Protein AF-A0A9R0JDV7-F1 (afdb_monomer_lite)

pLDDT: mean 83.14, std 18.03, range [32.22, 98.38]

Structure (mmCIF, N/CA/C/O backbone):
data_AF-A0A9R0JDV7-F1
#
_entry.id   AF-A0A9R0JDV7-F1
#
loop_
_atom_site.group_PDB
_atom_site.id
_atom_site.type_symbol
_atom_site.label_atom_id
_atom_site.label_alt_id
_atom_site.label_comp_id
_atom_site.label_asym_id
_atom_site.label_entity_id
_atom_site.label_seq_id
_atom_site.pdbx_PDB_ins_code
_atom_site.Cartn_x
_atom_site.Cartn_y
_atom_site.Cartn_z
_atom_site.occupancy
_atom_site.B_iso_or_equiv
_atom_site.auth_seq_id
_atom_site.auth_comp_id
_atom_site.auth_asym_id
_atom_site.auth_atom_id
_atom_site.pdbx_PDB_model_num
ATOM 1 N N . MET A 1 1 ? 105.909 53.479 -102.963 1.00 43.12 1 MET A N 1
ATOM 2 C CA . MET A 1 1 ? 104.688 53.212 -102.176 1.00 43.12 1 MET A CA 1
ATOM 3 C C . MET A 1 1 ? 103.943 52.107 -102.913 1.00 43.12 1 MET A C 1
ATOM 5 O O . MET A 1 1 ? 103.180 52.416 -103.814 1.00 43.12 1 MET A O 1
ATOM 9 N N . ASP A 1 2 ? 104.266 50.848 -102.595 1.00 51.19 2 ASP A N 1
ATOM 10 C CA . ASP A 1 2 ? 103.885 49.619 -103.331 1.00 51.19 2 ASP A CA 1
ATOM 11 C C . ASP A 1 2 ? 102.923 48.712 -102.526 1.00 51.19 2 ASP A C 1
ATOM 13 O O . ASP A 1 2 ? 102.860 47.507 -102.731 1.00 51.19 2 ASP A O 1
ATOM 17 N N . GLU A 1 3 ? 102.143 49.271 -101.596 1.00 57.09 3 GLU A N 1
ATOM 18 C CA . GLU A 1 3 ? 101.217 48.482 -100.756 1.00 57.09 3 GLU A CA 1
ATOM 19 C C . GLU A 1 3 ? 99.834 48.257 -101.407 1.00 57.09 3 GLU A C 1
ATOM 21 O O . GLU A 1 3 ? 99.114 47.340 -101.031 1.00 57.09 3 GLU A O 1
ATOM 26 N N . SER A 1 4 ? 99.459 49.020 -102.446 1.00 57.62 4 SER A N 1
ATOM 27 C CA . SER A 1 4 ? 98.109 48.933 -103.048 1.00 57.62 4 SER A CA 1
ATOM 28 C C . SER A 1 4 ? 97.917 47.849 -104.125 1.00 57.62 4 SER A C 1
ATOM 30 O O . SER A 1 4 ? 96.775 47.571 -104.506 1.00 57.62 4 SER A O 1
ATOM 32 N N . SER A 1 5 ? 98.995 47.240 -104.635 1.00 59.75 5 SER A N 1
ATOM 33 C CA . SER A 1 5 ? 98.927 46.124 -105.597 1.00 59.75 5 SER A CA 1
ATOM 34 C C . SER A 1 5 ? 98.907 44.757 -104.899 1.00 59.75 5 SER A C 1
ATOM 36 O O . SER A 1 5 ? 98.116 43.901 -105.288 1.00 59.75 5 SER A O 1
ATOM 38 N N . SER A 1 6 ? 99.679 44.589 -103.818 1.00 62.75 6 SER A N 1
ATOM 39 C CA . SER A 1 6 ? 99.753 43.350 -103.021 1.00 62.75 6 SER A CA 1
ATOM 40 C C . SER A 1 6 ? 98.420 42.992 -102.345 1.00 62.75 6 SER A C 1
ATOM 42 O O . SER A 1 6 ? 97.999 41.835 -102.362 1.00 62.75 6 SER A O 1
ATOM 44 N N . ASP A 1 7 ? 97.700 43.981 -101.805 1.00 70.56 7 ASP A N 1
ATOM 45 C CA . ASP A 1 7 ? 96.389 43.753 -101.177 1.00 70.56 7 ASP A CA 1
ATOM 46 C C . ASP A 1 7 ? 95.293 43.397 -102.191 1.00 70.56 7 ASP A C 1
ATOM 48 O O . ASP A 1 7 ? 94.361 42.652 -101.888 1.00 70.56 7 ASP A O 1
ATOM 52 N N . LYS A 1 8 ? 95.404 43.887 -103.432 1.00 73.62 8 LYS A N 1
ATOM 53 C CA . LYS A 1 8 ? 94.468 43.520 -104.504 1.00 73.62 8 LYS A CA 1
ATOM 54 C C . LYS A 1 8 ? 94.697 42.095 -104.993 1.00 73.62 8 LYS A C 1
ATOM 56 O O . LYS A 1 8 ? 93.722 41.397 -105.263 1.00 73.62 8 LYS A O 1
ATOM 61 N N . GLU A 1 9 ? 95.948 41.652 -105.081 1.00 76.69 9 GLU A N 1
ATOM 62 C CA . GLU A 1 9 ? 96.280 40.272 -105.450 1.00 76.69 9 GLU A CA 1
ATOM 63 C C . GLU A 1 9 ? 95.880 39.272 -104.357 1.00 76.69 9 GLU A C 1
ATOM 65 O O . GLU A 1 9 ? 95.306 38.229 -104.675 1.00 76.69 9 GLU A O 1
ATOM 70 N N . SER A 1 10 ? 96.076 39.601 -103.074 1.00 79.44 10 SER A N 1
ATOM 71 C CA . SER A 1 10 ? 95.648 38.745 -101.956 1.00 79.44 10 SER A CA 1
ATOM 72 C C . SER A 1 10 ? 94.119 38.639 -101.850 1.00 79.44 10 SER A C 1
ATOM 74 O O . SER A 1 10 ? 93.589 37.540 -101.659 1.00 79.44 10 SER A O 1
ATOM 76 N N . LEU A 1 11 ? 93.391 39.742 -102.068 1.00 81.75 11 LEU A N 1
ATOM 77 C CA . LEU A 1 11 ? 91.928 39.735 -102.165 1.00 81.75 11 LEU A CA 1
ATOM 78 C C . LEU A 1 11 ? 91.439 38.934 -103.377 1.00 81.75 11 LEU A C 1
ATOM 80 O O . LEU A 1 11 ? 90.507 38.145 -103.236 1.00 81.75 11 LEU A O 1
ATOM 84 N N . CYS A 1 12 ? 92.078 39.065 -104.544 1.00 82.81 12 CYS A N 1
ATOM 85 C CA . CYS A 1 12 ? 91.726 38.268 -105.724 1.00 82.81 12 CYS A CA 1
ATOM 86 C C . CYS A 1 12 ? 91.976 36.769 -105.500 1.00 82.81 12 CYS A C 1
ATOM 88 O O . CYS A 1 12 ? 91.122 35.953 -105.842 1.00 82.81 12 CYS A O 1
ATOM 90 N N . ALA A 1 13 ? 93.092 36.393 -104.870 1.00 82.25 13 ALA A N 1
ATOM 91 C CA . ALA A 1 13 ? 93.376 35.002 -104.521 1.00 82.25 13 ALA A CA 1
ATOM 92 C C . ALA A 1 13 ? 92.363 34.444 -103.506 1.00 82.25 13 ALA A C 1
ATOM 94 O O . ALA A 1 13 ? 91.929 33.296 -103.625 1.00 82.25 13 ALA A O 1
ATOM 95 N N . ARG A 1 14 ? 91.931 35.263 -102.535 1.00 87.00 14 ARG A N 1
ATOM 96 C CA . ARG A 1 14 ? 90.895 34.882 -101.566 1.00 87.00 14 ARG A CA 1
ATOM 97 C C . ARG A 1 14 ? 89.528 34.712 -102.223 1.00 87.00 14 ARG A C 1
ATOM 99 O O . ARG A 1 14 ? 88.826 33.763 -101.887 1.00 87.00 14 ARG A O 1
ATOM 106 N N . ILE A 1 15 ? 89.168 35.584 -103.164 1.00 86.44 15 ILE A N 1
ATOM 107 C CA . ILE A 1 15 ? 87.935 35.459 -103.953 1.00 86.44 15 ILE A CA 1
ATOM 108 C C . ILE A 1 15 ? 87.969 34.163 -104.768 1.00 86.44 15 ILE A C 1
ATOM 110 O O . ILE A 1 15 ? 87.052 33.363 -104.642 1.00 86.44 15 ILE A O 1
ATOM 114 N N . GLN A 1 16 ? 89.062 33.878 -105.480 1.00 86.94 16 GLN A N 1
ATOM 115 C CA . GLN A 1 16 ? 89.210 32.631 -106.244 1.00 86.94 16 GLN A CA 1
ATOM 116 C C . GLN A 1 16 ? 89.206 31.371 -105.368 1.00 86.94 16 GLN A C 1
ATOM 118 O O . GLN A 1 16 ? 88.813 30.295 -105.817 1.00 86.94 16 GLN A O 1
ATOM 123 N N . GLN A 1 17 ? 89.684 31.457 -104.125 1.00 88.50 17 GLN A N 1
ATOM 124 C CA . GLN A 1 17 ? 89.580 30.354 -103.171 1.00 88.50 17 GLN A CA 1
ATOM 125 C C . GLN A 1 17 ? 88.134 30.145 -102.716 1.00 88.50 17 GLN A C 1
ATOM 127 O O . GLN A 1 17 ? 87.664 29.013 -102.724 1.00 88.50 17 GLN A O 1
ATOM 132 N N . LEU A 1 18 ? 87.429 31.218 -102.356 1.00 89.19 18 LEU A N 1
ATOM 133 C CA . LEU A 1 18 ? 86.027 31.144 -101.945 1.00 89.19 18 LEU A CA 1
ATOM 134 C C . LEU A 1 18 ? 85.113 30.709 -103.095 1.00 89.19 18 LEU A C 1
ATOM 136 O O . LEU A 1 18 ? 84.135 30.013 -102.855 1.00 89.19 18 LEU A O 1
ATOM 140 N N . GLU A 1 19 ? 85.437 31.069 -104.336 1.00 89.00 19 GLU A N 1
ATOM 141 C CA . GLU A 1 19 ? 84.751 30.569 -105.531 1.00 89.00 19 GLU A CA 1
ATOM 142 C C . GLU A 1 19 ? 84.943 29.058 -105.686 1.00 89.00 19 GLU A C 1
ATOM 144 O O . GLU A 1 19 ? 83.966 28.346 -105.885 1.00 89.00 19 GLU A O 1
ATOM 149 N N . ARG A 1 20 ? 86.163 28.543 -105.479 1.00 88.50 20 ARG A N 1
ATOM 150 C CA . ARG A 1 20 ? 86.419 27.093 -105.490 1.00 88.50 20 ARG A CA 1
ATOM 151 C C . ARG A 1 20 ? 85.715 26.356 -104.352 1.00 88.50 20 ARG A C 1
ATOM 153 O O . ARG A 1 20 ? 85.100 25.330 -104.606 1.00 88.50 20 ARG A O 1
ATOM 160 N N . GLU A 1 21 ? 85.764 26.881 -103.128 1.00 91.12 21 GLU A N 1
ATOM 161 C CA . GLU A 1 21 ? 85.066 26.296 -101.971 1.00 91.12 21 GLU A CA 1
ATOM 162 C C . GLU A 1 21 ? 83.545 26.314 -102.175 1.00 91.12 21 GLU A C 1
ATOM 164 O O . GLU A 1 21 ? 82.862 25.340 -101.871 1.00 91.12 21 GLU A O 1
ATOM 169 N N . LYS A 1 22 ? 83.004 27.396 -102.745 1.00 93.31 22 LYS A N 1
ATOM 170 C CA . LYS A 1 22 ? 81.593 27.477 -103.126 1.00 93.31 22 LYS A CA 1
ATOM 171 C C . LYS A 1 22 ? 81.251 26.441 -104.199 1.00 93.31 22 LYS A C 1
ATOM 173 O O . LYS A 1 22 ? 80.227 25.781 -104.062 1.00 93.31 22 LYS A O 1
ATOM 178 N N . ASP A 1 23 ? 82.074 26.290 -105.233 1.00 90.75 23 ASP A N 1
ATOM 179 C CA . ASP A 1 23 ? 81.838 25.327 -106.314 1.00 90.75 23 ASP A CA 1
ATOM 180 C C . ASP A 1 23 ? 81.944 23.871 -105.825 1.00 90.75 23 ASP A C 1
ATOM 182 O O . ASP A 1 23 ? 81.185 23.012 -106.273 1.00 90.75 23 ASP A O 1
ATOM 186 N N . GLU A 1 24 ? 82.850 23.579 -104.887 1.00 90.94 24 GLU A N 1
ATOM 187 C CA . GLU A 1 24 ? 82.954 22.275 -104.219 1.00 90.94 24 GLU A CA 1
ATOM 188 C C . GLU A 1 24 ? 81.734 21.999 -103.336 1.00 90.94 24 GLU A C 1
ATOM 190 O O . GLU A 1 24 ? 81.086 20.965 -103.496 1.00 90.94 24 GLU A O 1
ATOM 195 N N . LEU A 1 25 ? 81.339 22.953 -102.489 1.00 91.69 25 LEU A N 1
ATOM 196 C CA . LEU A 1 25 ? 80.127 22.830 -101.676 1.00 91.69 25 LEU A CA 1
ATOM 197 C C . LEU A 1 25 ? 78.873 22.691 -102.538 1.00 91.69 25 LEU A C 1
ATOM 199 O O . LEU A 1 25 ? 77.957 21.949 -102.189 1.00 91.69 25 LEU A O 1
ATOM 203 N N . GLN A 1 26 ? 78.820 23.383 -103.674 1.00 90.12 26 GLN A N 1
ATOM 204 C CA . GLN A 1 26 ? 77.709 23.269 -104.602 1.00 90.12 26 GLN A CA 1
ATOM 205 C C . GLN A 1 26 ? 77.652 21.870 -105.232 1.00 90.12 26 GLN A C 1
ATOM 207 O O . GLN A 1 26 ? 76.568 21.292 -105.284 1.00 90.12 26 GLN A O 1
ATOM 212 N N . LYS A 1 27 ? 78.793 21.278 -105.608 1.00 89.00 27 LYS A N 1
ATOM 213 C CA . LYS A 1 27 ? 78.857 19.882 -106.077 1.00 89.00 27 LYS A CA 1
ATOM 214 C C . LYS A 1 27 ? 78.438 18.880 -105.003 1.00 89.00 27 LYS A C 1
ATOM 216 O O . LYS A 1 27 ? 77.709 17.942 -105.317 1.00 89.00 27 LYS A O 1
ATOM 221 N N . ASP A 1 28 ? 78.844 19.083 -103.753 1.00 89.38 28 ASP A N 1
ATOM 222 C CA . ASP A 1 28 ? 78.463 18.205 -102.640 1.00 89.38 28 ASP A CA 1
ATOM 223 C C . ASP A 1 28 ? 76.954 18.277 -102.355 1.00 89.38 28 ASP A C 1
ATOM 225 O O . ASP A 1 28 ? 76.295 17.249 -102.170 1.00 89.38 28 ASP A O 1
ATOM 229 N N . ILE A 1 29 ? 76.375 19.484 -102.379 1.00 85.31 29 ILE A N 1
ATOM 230 C CA . ILE A 1 29 ? 74.925 19.688 -102.256 1.00 85.31 29 ILE A CA 1
ATOM 231 C C . ILE A 1 29 ? 74.196 19.032 -103.432 1.00 85.31 29 ILE A C 1
ATOM 233 O O . ILE A 1 29 ? 73.220 18.314 -103.216 1.00 85.31 29 ILE A O 1
ATOM 237 N N . GLU A 1 30 ? 74.673 19.218 -104.665 1.00 84.44 30 GLU A N 1
ATOM 238 C CA . GLU A 1 30 ? 74.104 18.580 -105.856 1.00 84.44 30 GLU A CA 1
ATOM 239 C C . GLU A 1 30 ? 74.166 17.046 -105.759 1.00 84.44 30 GLU A C 1
ATOM 241 O O . GLU A 1 30 ? 73.180 16.372 -106.068 1.00 84.44 30 GLU A O 1
ATOM 246 N N . GLN A 1 31 ? 75.263 16.478 -105.245 1.00 82.06 31 GLN A N 1
ATOM 247 C CA . GLN A 1 31 ? 75.410 15.035 -105.043 1.00 82.06 31 GLN A CA 1
ATOM 248 C C . GLN A 1 31 ? 74.459 14.498 -103.962 1.00 82.06 31 GLN A C 1
ATOM 250 O O . GLN A 1 31 ? 73.824 13.460 -104.174 1.00 82.06 31 GLN A O 1
ATOM 255 N N . LEU A 1 32 ? 74.303 15.201 -102.834 1.00 79.06 32 LEU A N 1
ATOM 256 C CA . LEU A 1 32 ? 73.321 14.852 -101.799 1.00 79.06 32 LEU A CA 1
ATOM 257 C C . LEU A 1 32 ? 71.889 14.946 -102.332 1.00 79.06 32 LEU A C 1
ATOM 259 O O . LEU A 1 32 ? 71.090 14.035 -102.107 1.00 79.06 32 LEU A O 1
ATOM 263 N N . CYS A 1 33 ? 71.568 15.994 -103.091 1.00 77.25 33 CYS A N 1
ATOM 264 C CA . CYS A 1 33 ? 70.267 16.142 -103.732 1.00 77.25 33 CYS A CA 1
ATOM 265 C C . CYS A 1 33 ? 70.010 15.029 -104.754 1.00 77.25 33 CYS A C 1
ATOM 267 O O . CYS A 1 33 ? 68.913 14.485 -104.767 1.00 77.25 33 CYS A O 1
ATOM 269 N N . MET A 1 34 ? 70.998 14.616 -105.556 1.00 73.00 34 MET A N 1
ATOM 270 C CA . MET A 1 34 ? 70.855 13.483 -106.481 1.00 73.00 34 MET A CA 1
ATOM 271 C C . MET A 1 34 ? 70.661 12.143 -105.758 1.00 73.00 34 MET A C 1
ATOM 273 O O . MET A 1 34 ? 69.852 11.325 -106.197 1.00 73.00 34 MET A O 1
ATOM 277 N N . GLN A 1 35 ? 71.354 11.914 -104.637 1.00 72.06 35 GLN A N 1
ATOM 278 C CA . GLN A 1 35 ? 71.172 10.713 -103.810 1.00 72.06 35 GLN A CA 1
ATOM 279 C C . GLN A 1 35 ? 69.794 10.683 -103.128 1.00 72.06 35 GLN A C 1
ATOM 281 O O . GLN A 1 35 ? 69.187 9.618 -103.009 1.00 72.06 35 GLN A O 1
ATOM 286 N N . GLN A 1 36 ? 69.279 11.845 -102.719 1.00 69.19 36 GLN A N 1
ATOM 287 C CA . GLN A 1 36 ? 67.963 11.993 -102.089 1.00 69.19 36 GLN A CA 1
ATOM 288 C C . GLN A 1 36 ? 66.807 12.103 -103.102 1.00 69.19 36 GLN A C 1
ATOM 290 O O . GLN A 1 36 ? 65.661 11.830 -102.753 1.00 69.19 36 GLN A O 1
ATOM 295 N N . ALA A 1 37 ? 67.087 12.435 -104.365 1.00 65.62 37 ALA A N 1
ATOM 296 C CA . ALA A 1 37 ? 66.108 12.484 -105.456 1.00 65.62 37 ALA A CA 1
ATOM 297 C C . ALA A 1 37 ? 65.773 11.098 -106.044 1.00 65.62 37 ALA A C 1
ATOM 299 O O . ALA A 1 37 ? 64.886 10.980 -106.891 1.00 65.62 37 ALA A O 1
ATOM 300 N N . GLY A 1 38 ? 66.464 10.039 -105.610 1.00 67.75 38 GLY A N 1
ATOM 301 C CA . GLY A 1 38 ? 66.179 8.666 -106.019 1.00 67.75 38 GLY A CA 1
ATOM 302 C C . GLY A 1 38 ? 64.891 8.103 -105.382 1.00 67.75 38 GLY A C 1
ATOM 303 O O . GLY A 1 38 ? 64.594 8.407 -104.223 1.00 67.75 38 GLY A O 1
ATOM 304 N N . PRO A 1 39 ? 64.153 7.204 -106.068 1.00 70.44 39 PRO A N 1
ATOM 305 C CA . PRO A 1 39 ? 62.939 6.569 -105.530 1.00 70.44 39 PRO A CA 1
ATOM 306 C C . PRO A 1 39 ? 63.128 5.860 -104.174 1.00 70.44 39 PRO A C 1
ATOM 308 O O . PRO A 1 39 ? 62.177 5.722 -103.406 1.00 70.44 39 PRO A O 1
ATOM 311 N N . SER A 1 40 ? 64.351 5.420 -103.859 1.00 70.19 40 SER A N 1
ATOM 312 C CA . SER A 1 40 ? 64.705 4.704 -102.627 1.00 70.19 40 SER A CA 1
ATOM 313 C C . SER A 1 40 ? 64.710 5.584 -101.370 1.00 70.19 40 SER A C 1
ATOM 315 O O . SER A 1 40 ? 64.248 5.132 -100.322 1.00 70.19 40 SER A O 1
ATOM 317 N N . TYR A 1 41 ? 65.180 6.835 -101.449 1.00 79.94 41 TYR A N 1
ATOM 318 C CA . TYR A 1 41 ? 65.170 7.762 -100.308 1.00 79.94 41 TYR A CA 1
ATOM 319 C C . TYR A 1 41 ? 63.741 8.178 -99.943 1.00 79.94 41 TYR A C 1
ATOM 321 O O . TYR A 1 41 ? 63.356 8.126 -98.775 1.00 79.94 41 TYR A O 1
ATOM 329 N N . ILE A 1 42 ? 62.923 8.489 -100.955 1.00 79.75 42 ILE A N 1
ATOM 330 C CA . ILE A 1 42 ? 61.499 8.806 -100.786 1.00 79.75 42 ILE A CA 1
ATOM 331 C C . ILE A 1 42 ? 60.759 7.625 -100.138 1.00 79.75 42 ILE A C 1
ATOM 333 O O . ILE A 1 42 ? 59.982 7.821 -99.204 1.00 79.75 42 ILE A O 1
ATOM 337 N N . ALA A 1 43 ? 61.030 6.388 -100.571 1.00 78.50 43 ALA A N 1
ATOM 338 C CA . ALA A 1 43 ? 60.432 5.192 -99.977 1.00 78.50 43 ALA A CA 1
ATOM 339 C C . ALA A 1 43 ? 60.829 4.991 -98.500 1.00 78.50 43 ALA A C 1
ATOM 341 O O . ALA A 1 43 ? 59.969 4.677 -97.676 1.00 78.50 43 ALA A O 1
ATOM 342 N N . PHE A 1 44 ? 62.100 5.212 -98.144 1.00 82.50 44 PHE A N 1
ATOM 343 C CA . PHE A 1 44 ? 62.576 5.105 -96.761 1.00 82.50 44 PHE A CA 1
ATOM 344 C C . PHE A 1 44 ? 61.991 6.196 -95.849 1.00 82.50 44 PHE A C 1
ATOM 346 O O . PHE A 1 44 ? 61.506 5.894 -94.756 1.00 82.50 44 PHE A O 1
ATOM 353 N N . ALA A 1 45 ? 61.980 7.454 -96.305 1.00 83.38 45 ALA A N 1
ATOM 354 C CA . ALA A 1 45 ? 61.356 8.559 -95.583 1.00 83.38 45 ALA A CA 1
ATOM 355 C C . ALA A 1 45 ? 59.858 8.290 -95.361 1.00 83.38 45 ALA A C 1
ATOM 357 O O . ALA A 1 45 ? 59.378 8.385 -94.232 1.00 83.38 45 ALA A O 1
ATOM 358 N N . ASN A 1 46 ? 59.141 7.842 -96.399 1.00 85.62 46 ASN A N 1
ATOM 359 C CA . ASN A 1 46 ? 57.737 7.445 -96.290 1.00 85.62 46 ASN A CA 1
ATOM 360 C C . ASN A 1 46 ? 57.532 6.296 -95.296 1.00 85.62 46 ASN A C 1
ATOM 362 O O . ASN A 1 46 ? 56.612 6.360 -94.490 1.00 85.62 46 ASN A O 1
ATOM 366 N N . GLN A 1 47 ? 58.398 5.278 -95.277 1.00 88.12 47 GLN A N 1
ATOM 367 C CA . GLN A 1 47 ? 58.301 4.185 -94.305 1.00 88.12 47 GLN A CA 1
ATOM 368 C C . GLN A 1 47 ? 58.468 4.678 -92.858 1.00 88.12 47 GLN A C 1
ATOM 370 O O . GLN A 1 47 ? 57.728 4.243 -91.972 1.00 88.12 47 GLN A O 1
ATOM 375 N N . MET A 1 48 ? 59.413 5.589 -92.610 1.00 90.12 48 MET A N 1
ATOM 376 C CA . MET A 1 48 ? 59.590 6.224 -91.300 1.00 90.12 48 MET A CA 1
ATOM 377 C C . MET A 1 48 ? 58.370 7.061 -90.903 1.00 90.12 48 MET A C 1
ATOM 379 O O . MET A 1 48 ? 57.875 6.912 -89.783 1.00 90.12 48 MET A O 1
ATOM 383 N N . TYR A 1 49 ? 57.847 7.887 -91.816 1.00 91.94 49 TYR A N 1
ATOM 384 C CA . TYR A 1 49 ? 56.632 8.665 -91.572 1.00 91.94 49 TYR A CA 1
ATOM 385 C C . TYR A 1 49 ? 55.436 7.758 -91.289 1.00 91.94 49 TYR A C 1
ATOM 387 O O . TYR A 1 49 ? 54.777 7.953 -90.277 1.00 91.94 49 TYR A O 1
ATOM 395 N N . CYS A 1 50 ? 55.204 6.713 -92.086 1.00 92.50 50 CYS A N 1
ATOM 396 C CA . CYS A 1 50 ? 54.120 5.757 -91.857 1.00 92.50 50 CYS A CA 1
ATOM 397 C C . CYS A 1 50 ? 54.239 5.049 -90.501 1.00 92.50 50 CYS A C 1
ATOM 399 O O . CYS A 1 50 ? 53.239 4.921 -89.800 1.00 92.50 50 CYS A O 1
ATOM 401 N N . ARG A 1 51 ? 55.445 4.624 -90.091 1.00 93.56 51 ARG A N 1
ATOM 402 C CA . ARG A 1 51 ? 55.663 4.018 -88.763 1.00 93.56 51 ARG A CA 1
ATOM 403 C C . ARG A 1 51 ? 55.358 4.993 -87.630 1.00 93.56 51 ARG A C 1
ATOM 405 O O . ARG A 1 51 ? 54.697 4.615 -86.668 1.00 93.56 51 ARG A O 1
ATOM 412 N N . ARG A 1 52 ? 55.821 6.241 -87.745 1.00 95.50 52 ARG A N 1
ATOM 413 C CA . ARG A 1 52 ? 55.538 7.289 -86.756 1.00 95.50 52 ARG A CA 1
ATOM 414 C C . ARG A 1 52 ? 54.045 7.615 -86.698 1.00 95.50 52 ARG A C 1
ATOM 416 O O . ARG A 1 52 ? 53.509 7.718 -85.602 1.00 95.50 52 ARG A O 1
ATOM 423 N N . THR A 1 53 ? 53.383 7.739 -87.847 1.00 94.88 53 THR A N 1
ATOM 424 C CA . THR A 1 53 ? 51.936 7.976 -87.933 1.00 94.88 53 THR A CA 1
ATOM 425 C C . THR A 1 53 ? 51.155 6.832 -87.291 1.00 94.88 53 THR A C 1
ATOM 427 O O . THR A 1 53 ? 50.325 7.107 -86.437 1.00 94.88 53 THR A O 1
ATOM 430 N N . ALA A 1 54 ? 51.481 5.568 -87.584 1.00 94.50 54 ALA A N 1
ATOM 431 C CA . ALA A 1 54 ? 50.820 4.414 -86.967 1.00 94.50 54 ALA A CA 1
ATOM 432 C C . ALA A 1 54 ? 51.025 4.351 -85.439 1.00 94.50 54 ALA A C 1
ATOM 434 O O . ALA A 1 54 ? 50.094 4.032 -84.702 1.00 94.50 54 ALA A O 1
ATOM 435 N N . GLY A 1 55 ? 52.225 4.690 -84.949 1.00 95.44 55 GLY A N 1
ATOM 436 C CA . GLY A 1 55 ? 52.494 4.791 -83.510 1.00 95.44 55 GLY A CA 1
ATOM 437 C C . GLY A 1 55 ? 51.650 5.877 -82.836 1.00 95.44 55 GLY A C 1
ATOM 438 O O . GLY A 1 55 ? 51.008 5.618 -81.821 1.00 95.44 55 GLY A O 1
ATOM 439 N N . LEU A 1 56 ? 51.578 7.065 -83.446 1.00 96.12 56 LEU A N 1
ATOM 440 C CA . LEU A 1 56 ? 50.739 8.162 -82.958 1.00 96.12 56 LEU A CA 1
ATOM 441 C C . LEU A 1 56 ? 49.244 7.823 -83.023 1.00 96.12 56 LEU A C 1
ATOM 443 O O . LEU A 1 56 ? 48.511 8.151 -82.098 1.00 96.12 56 LEU A O 1
ATOM 447 N N . GLU A 1 57 ? 48.778 7.146 -84.072 1.00 96.12 57 GLU A N 1
ATOM 448 C CA . GLU A 1 57 ? 47.391 6.677 -84.181 1.00 96.12 57 GLU A CA 1
ATOM 449 C C . GLU A 1 57 ? 47.042 5.697 -83.057 1.00 96.12 57 GLU A C 1
ATOM 451 O O . GLU A 1 57 ? 45.990 5.829 -82.430 1.00 96.12 57 GLU A O 1
ATOM 456 N N . GLN A 1 58 ? 47.941 4.761 -82.744 1.00 96.88 58 GLN A N 1
ATOM 457 C CA . GLN A 1 58 ? 47.754 3.828 -81.637 1.00 96.88 58 GLN A CA 1
ATOM 458 C C . GLN A 1 58 ? 47.755 4.539 -80.277 1.00 96.88 58 GLN A C 1
ATOM 460 O O . GLN A 1 58 ? 46.938 4.217 -79.414 1.00 96.88 58 GLN A O 1
ATOM 465 N N . GLU A 1 59 ? 48.644 5.511 -80.063 1.00 97.38 59 GLU A N 1
ATOM 466 C CA . GLU A 1 59 ? 48.650 6.334 -78.848 1.00 97.38 59 GLU A CA 1
ATOM 467 C C . GLU A 1 59 ? 47.357 7.141 -78.705 1.00 97.38 59 GLU A C 1
ATOM 469 O O . GLU A 1 59 ? 46.761 7.153 -77.627 1.00 97.38 59 GLU A O 1
ATOM 474 N N . VAL A 1 60 ? 46.880 7.753 -79.793 1.00 96.56 60 VAL A N 1
ATOM 475 C CA . VAL A 1 60 ? 45.599 8.467 -79.831 1.00 96.56 60 VAL A CA 1
ATOM 476 C C . VAL A 1 60 ? 44.448 7.522 -79.497 1.00 96.56 60 VAL A C 1
ATOM 478 O O . VAL A 1 60 ? 43.584 7.884 -78.700 1.00 96.56 60 VAL A O 1
ATOM 481 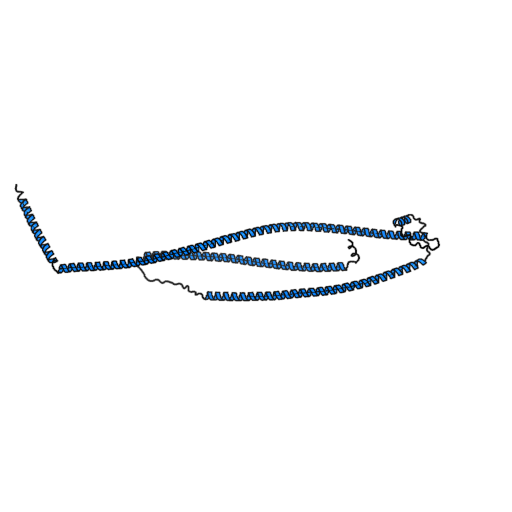N N . GLU A 1 61 ? 44.435 6.309 -80.045 1.00 97.38 61 GLU A N 1
ATOM 482 C CA . GLU A 1 61 ? 43.386 5.329 -79.761 1.00 97.38 61 GLU A CA 1
ATOM 483 C C . GLU A 1 61 ? 43.434 4.836 -78.306 1.00 97.38 61 GLU A C 1
ATOM 485 O O . GLU A 1 61 ? 42.409 4.774 -77.624 1.00 97.38 61 GLU A O 1
ATOM 490 N N . ASN A 1 62 ? 44.631 4.592 -77.771 1.00 97.38 62 ASN A N 1
ATOM 491 C CA . ASN A 1 62 ? 44.823 4.246 -76.363 1.00 97.38 62 ASN A CA 1
ATOM 492 C C . ASN A 1 62 ? 44.358 5.373 -75.425 1.00 97.38 62 ASN A C 1
ATOM 494 O O . ASN A 1 62 ? 43.723 5.104 -74.402 1.00 97.38 62 ASN A O 1
ATOM 498 N N . LEU A 1 63 ? 44.657 6.633 -75.757 1.00 97.56 63 LEU A N 1
ATOM 499 C CA . LEU A 1 63 ? 44.211 7.798 -74.991 1.00 97.56 63 LEU A CA 1
ATOM 500 C C . LEU A 1 63 ? 42.694 7.979 -75.068 1.00 97.56 63 LEU A C 1
ATOM 502 O O . LEU A 1 63 ? 42.073 8.253 -74.043 1.00 97.56 63 LEU A O 1
ATOM 506 N N . LYS A 1 64 ? 42.079 7.762 -76.236 1.00 97.81 64 LYS A N 1
ATOM 507 C CA . LYS A 1 64 ? 40.616 7.756 -76.378 1.00 97.81 64 LYS A CA 1
ATOM 508 C C . LYS A 1 64 ? 39.979 6.683 -75.506 1.00 97.81 64 LYS A C 1
ATOM 510 O O . LYS A 1 64 ? 39.030 6.989 -74.792 1.00 97.81 64 LYS A O 1
ATOM 515 N N . LYS A 1 65 ? 40.520 5.461 -75.500 1.00 97.88 65 LYS A N 1
ATOM 516 C CA . LYS A 1 65 ? 40.013 4.381 -74.646 1.00 97.88 65 LYS A CA 1
ATOM 517 C C . LYS A 1 65 ? 40.084 4.761 -73.164 1.00 97.88 65 LYS A C 1
ATOM 519 O O . LYS A 1 65 ? 39.063 4.724 -72.482 1.00 97.88 65 LYS A O 1
ATOM 524 N N . LYS A 1 66 ? 41.246 5.231 -72.691 1.00 98.06 66 LYS A N 1
ATOM 525 C CA . LYS A 1 66 ? 41.409 5.723 -71.310 1.00 98.06 66 LYS A CA 1
ATOM 526 C C . LYS A 1 66 ? 40.437 6.856 -70.977 1.00 98.06 66 LYS A C 1
ATOM 528 O O . LYS A 1 66 ? 39.881 6.873 -69.885 1.00 98.06 66 LYS A O 1
ATOM 533 N N . LEU A 1 67 ? 40.204 7.778 -71.913 1.00 97.44 67 LEU A N 1
ATOM 534 C CA . LEU A 1 67 ? 39.225 8.849 -71.743 1.00 97.44 67 LEU A CA 1
ATOM 535 C C . LEU A 1 67 ? 37.803 8.287 -71.603 1.00 97.44 67 LEU A C 1
ATOM 537 O O . LEU A 1 67 ? 37.073 8.716 -70.716 1.00 97.44 67 LEU A O 1
ATOM 541 N N . THR A 1 68 ? 37.411 7.310 -72.427 1.00 97.75 68 THR A N 1
ATOM 542 C CA . THR A 1 68 ? 36.086 6.679 -72.315 1.00 97.75 68 THR A CA 1
ATOM 543 C C . THR A 1 68 ? 35.906 5.902 -71.015 1.00 97.75 68 THR A C 1
ATOM 545 O O . THR A 1 68 ? 34.825 5.958 -70.433 1.00 97.75 68 THR A O 1
ATOM 548 N N . ASP A 1 69 ? 36.948 5.221 -70.536 1.00 97.38 69 ASP A N 1
ATOM 549 C CA . ASP A 1 69 ? 36.913 4.490 -69.267 1.00 97.38 69 ASP A CA 1
ATOM 550 C C . ASP A 1 69 ? 36.807 5.473 -68.088 1.00 97.38 69 ASP A C 1
ATOM 552 O O . ASP A 1 69 ? 35.916 5.336 -67.252 1.00 97.38 69 ASP A O 1
ATOM 556 N N . CYS A 1 70 ? 37.591 6.557 -68.102 1.00 97.44 70 CYS A N 1
ATOM 557 C CA . CYS A 1 70 ? 37.515 7.624 -67.100 1.00 97.44 70 CYS A CA 1
ATOM 558 C C . CYS A 1 70 ? 36.142 8.327 -67.080 1.00 97.44 70 CYS A C 1
ATOM 560 O O . CYS A 1 70 ? 35.621 8.654 -66.014 1.00 97.44 70 CYS A O 1
ATOM 562 N N . ILE A 1 71 ? 35.509 8.536 -68.241 1.00 97.31 71 ILE A N 1
ATOM 563 C CA . ILE A 1 71 ? 34.149 9.098 -68.314 1.00 97.31 71 ILE A CA 1
ATOM 564 C C . ILE A 1 71 ? 33.129 8.161 -67.651 1.00 97.31 71 ILE A C 1
ATOM 566 O O . ILE A 1 71 ? 32.265 8.647 -66.919 1.00 97.31 71 ILE A O 1
ATOM 570 N N . LYS A 1 72 ? 33.233 6.843 -67.874 1.00 97.56 72 LYS A N 1
ATOM 571 C CA . LYS A 1 72 ? 32.346 5.845 -67.252 1.00 97.56 72 LYS A CA 1
ATOM 572 C C . LYS A 1 72 ? 32.540 5.771 -65.739 1.00 97.56 72 LYS A C 1
ATOM 574 O O . LYS A 1 72 ? 31.563 5.774 -64.996 1.00 97.56 72 LYS A O 1
ATOM 579 N N . GLU A 1 73 ? 33.784 5.756 -65.270 1.00 97.69 73 GLU A N 1
ATOM 580 C CA . GLU A 1 73 ? 34.082 5.798 -63.834 1.00 97.69 73 GLU A CA 1
ATOM 581 C C . GLU A 1 73 ? 33.505 7.066 -63.190 1.00 97.69 73 GLU A C 1
ATOM 583 O O . GLU A 1 73 ? 32.850 6.996 -62.154 1.00 97.69 73 GLU A O 1
ATOM 588 N N . ASN A 1 74 ? 33.644 8.223 -63.845 1.00 96.69 74 ASN A N 1
ATOM 589 C CA . ASN A 1 74 ? 33.069 9.479 -63.362 1.00 96.69 74 ASN A CA 1
ATOM 590 C C . ASN A 1 74 ? 31.527 9.449 -63.331 1.00 96.69 74 ASN A C 1
ATOM 592 O O . ASN A 1 74 ? 30.925 10.005 -62.414 1.00 96.69 74 ASN A O 1
ATOM 596 N N . SER A 1 75 ? 30.859 8.799 -64.294 1.00 97.12 75 SER A N 1
ATOM 597 C CA . SER A 1 75 ? 29.403 8.608 -64.212 1.00 97.12 75 SER A CA 1
ATOM 598 C C . SER A 1 75 ? 28.996 7.689 -63.061 1.00 97.12 75 SER A C 1
ATOM 600 O O . SER A 1 75 ? 28.048 8.025 -62.357 1.00 97.12 75 SER A O 1
ATOM 602 N N . ASN A 1 76 ? 29.736 6.603 -62.820 1.00 97.62 76 ASN A N 1
ATOM 603 C CA . ASN A 1 76 ? 29.451 5.676 -61.722 1.00 97.62 76 ASN A CA 1
ATOM 604 C C . ASN A 1 76 ? 29.616 6.364 -60.360 1.00 97.62 76 ASN A C 1
ATOM 606 O O . ASN A 1 76 ? 28.709 6.323 -59.538 1.00 97.62 76 ASN A O 1
ATOM 610 N N . ILE A 1 77 ? 30.712 7.105 -60.160 1.00 96.75 77 ILE A N 1
ATOM 611 C CA . ILE A 1 77 ? 30.950 7.865 -58.920 1.00 96.75 77 ILE A CA 1
ATOM 612 C C . ILE A 1 77 ? 29.840 8.900 -58.684 1.00 96.75 77 ILE A C 1
ATOM 614 O O . ILE A 1 77 ? 29.422 9.130 -57.549 1.00 96.75 77 ILE A O 1
ATOM 618 N N . LYS A 1 78 ? 29.328 9.541 -59.743 1.00 97.44 78 LYS A N 1
ATOM 619 C CA . LYS A 1 78 ? 28.196 10.474 -59.620 1.00 97.44 78 LYS A CA 1
ATOM 620 C C . LYS A 1 78 ? 26.908 9.774 -59.188 1.00 97.44 78 LYS A C 1
ATOM 622 O O . LYS A 1 78 ? 26.148 10.358 -58.416 1.00 97.44 78 LYS A O 1
ATOM 627 N N . GLU A 1 79 ? 26.657 8.563 -59.675 1.00 97.31 79 GLU A N 1
ATOM 628 C CA . GLU A 1 79 ? 25.510 7.756 -59.259 1.00 97.31 79 GLU A CA 1
ATOM 629 C C . GLU A 1 79 ? 25.640 7.330 -57.792 1.00 97.31 79 GLU A C 1
ATOM 631 O O . GLU A 1 79 ? 24.736 7.624 -57.006 1.00 97.31 79 GLU A O 1
ATOM 636 N N . GLU A 1 80 ? 26.793 6.784 -57.396 1.00 96.69 80 GLU A N 1
ATOM 637 C CA . GLU A 1 80 ? 27.105 6.414 -56.007 1.00 96.69 80 GLU A CA 1
ATOM 638 C C . GLU A 1 80 ? 26.962 7.609 -55.052 1.00 96.69 80 GLU A C 1
ATOM 640 O O . GLU A 1 80 ? 26.350 7.502 -53.988 1.00 96.69 80 GLU A O 1
ATOM 645 N N . LEU A 1 81 ? 27.446 8.793 -55.448 1.00 97.31 81 LEU A N 1
ATOM 646 C CA . LEU A 1 81 ? 27.278 10.021 -54.670 1.00 97.31 81 LEU A CA 1
ATOM 647 C C . LEU A 1 81 ? 25.798 10.398 -54.515 1.00 97.31 81 LEU A C 1
ATOM 649 O O . LEU A 1 81 ? 25.378 10.831 -53.438 1.00 97.31 81 LEU A O 1
ATOM 653 N N . SER A 1 82 ? 25.001 10.244 -55.574 1.00 97.00 82 SER A N 1
ATOM 654 C CA . SER A 1 82 ? 23.566 10.535 -55.530 1.00 97.00 82 SER A CA 1
ATOM 655 C C . SER A 1 82 ? 22.812 9.566 -54.613 1.00 97.00 82 SER A C 1
ATOM 657 O O . SER A 1 82 ? 21.910 9.980 -53.881 1.00 97.00 82 SER A O 1
ATOM 659 N N . GLU A 1 83 ? 23.211 8.295 -54.587 1.00 97.44 83 GLU A N 1
ATOM 660 C CA . GLU A 1 83 ? 22.642 7.287 -53.697 1.00 97.44 83 GLU A CA 1
ATOM 661 C C . GLU A 1 83 ? 23.039 7.544 -52.239 1.00 97.44 83 GLU A C 1
ATOM 663 O O . GLU A 1 83 ? 22.168 7.592 -51.366 1.00 97.44 83 GLU A O 1
ATOM 668 N N . ALA A 1 84 ? 24.312 7.850 -51.977 1.00 96.69 84 ALA A N 1
ATOM 669 C CA . ALA A 1 84 ? 24.789 8.237 -50.652 1.00 96.69 84 ALA A CA 1
ATOM 670 C C . ALA A 1 84 ? 24.030 9.461 -50.099 1.00 96.69 84 ALA A C 1
ATOM 672 O O . ALA A 1 84 ? 23.668 9.499 -48.921 1.00 96.69 84 ALA A O 1
ATOM 673 N N . GLN A 1 85 ? 23.716 10.446 -50.948 1.00 97.50 85 GLN A N 1
ATOM 674 C CA . GLN A 1 85 ? 22.904 11.609 -50.566 1.00 97.50 85 GLN A CA 1
ATOM 675 C C . GLN A 1 85 ? 21.449 11.243 -50.230 1.00 97.50 85 GLN A C 1
ATOM 677 O O . GLN A 1 85 ? 20.876 11.806 -49.288 1.00 97.50 85 GLN A O 1
ATOM 682 N N . ARG A 1 86 ? 20.843 10.289 -50.953 1.00 98.38 86 ARG A N 1
ATOM 683 C CA . ARG A 1 86 ? 19.499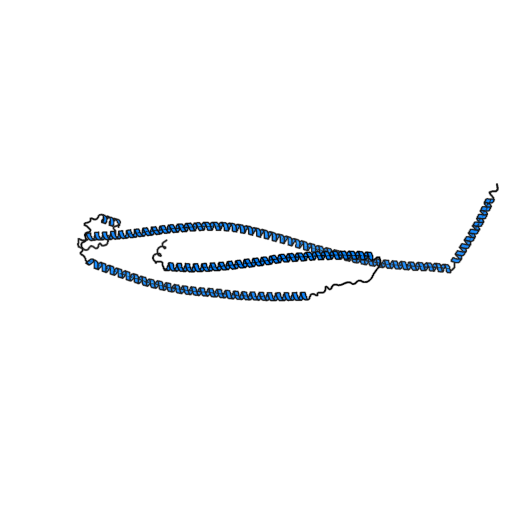 9.777 -50.630 1.00 98.38 86 ARG A CA 1
ATOM 684 C C . ARG A 1 86 ? 19.495 9.040 -49.296 1.00 98.38 86 ARG A C 1
ATOM 686 O O . ARG A 1 86 ? 18.650 9.340 -48.454 1.00 98.38 86 ARG A O 1
ATOM 693 N N . ILE A 1 87 ? 20.461 8.144 -49.081 1.00 97.62 87 ILE A N 1
ATOM 694 C CA . ILE A 1 87 ? 20.612 7.400 -47.823 1.00 97.62 87 ILE A CA 1
ATOM 695 C C . ILE A 1 87 ? 20.807 8.371 -46.656 1.00 97.62 87 ILE A C 1
ATOM 697 O O . ILE A 1 87 ? 20.108 8.261 -45.651 1.00 97.62 87 ILE A O 1
ATOM 701 N N . LYS A 1 88 ? 21.675 9.380 -46.804 1.00 97.94 88 LYS A N 1
ATOM 702 C CA . LYS A 1 88 ? 21.864 10.428 -45.790 1.00 97.94 88 LYS A CA 1
ATOM 703 C C . LYS A 1 88 ? 20.547 11.120 -45.434 1.00 97.94 88 LYS A C 1
ATOM 705 O O . LYS A 1 88 ? 20.209 11.234 -44.261 1.00 97.94 88 LYS A O 1
ATOM 710 N N . THR A 1 89 ? 19.783 11.535 -46.443 1.00 97.81 89 THR A N 1
ATOM 711 C CA . THR A 1 89 ? 18.492 12.210 -46.235 1.00 97.81 89 THR A CA 1
ATOM 712 C C . THR A 1 89 ? 17.497 11.307 -45.502 1.00 97.81 89 THR A C 1
ATOM 714 O O . THR A 1 89 ? 16.762 11.775 -44.632 1.00 97.81 89 THR A O 1
ATOM 717 N N . TYR A 1 90 ? 17.482 10.012 -45.822 1.00 98.19 90 TYR A N 1
ATOM 718 C CA . TYR A 1 90 ? 16.639 9.027 -45.149 1.00 98.19 90 TYR A CA 1
ATOM 719 C C . TYR A 1 90 ? 17.035 8.838 -43.675 1.00 98.19 90 TYR A C 1
ATOM 721 O O . TYR A 1 90 ? 16.174 8.884 -42.796 1.00 98.19 90 TYR A O 1
ATOM 729 N N . ILE A 1 91 ? 18.334 8.717 -43.386 1.00 97.69 91 ILE A N 1
ATOM 730 C CA . ILE A 1 91 ? 18.855 8.629 -42.013 1.00 97.69 91 ILE A CA 1
ATOM 731 C C . ILE A 1 91 ? 18.510 9.896 -41.218 1.00 97.69 91 ILE A C 1
ATOM 733 O O . ILE A 1 91 ? 18.044 9.794 -40.085 1.00 97.69 91 ILE A O 1
ATOM 737 N N . ASP A 1 92 ? 18.654 11.083 -41.812 1.00 97.31 92 ASP A N 1
ATOM 738 C CA . ASP A 1 92 ? 18.302 12.353 -41.163 1.00 97.31 92 ASP A CA 1
ATOM 739 C C . ASP A 1 92 ? 16.808 12.420 -40.794 1.00 97.31 92 ASP A C 1
ATOM 741 O O . ASP A 1 92 ? 16.442 12.966 -39.750 1.00 97.31 92 ASP A O 1
ATOM 745 N N . GLN A 1 93 ? 15.924 11.866 -41.631 1.00 98.06 93 GLN A N 1
ATOM 746 C CA . GLN A 1 93 ? 14.490 11.777 -41.337 1.00 98.06 93 GLN A CA 1
ATOM 747 C C . GLN A 1 93 ? 14.201 10.795 -40.199 1.00 98.06 93 GLN A C 1
ATOM 749 O O . GLN A 1 93 ? 13.458 11.142 -39.279 1.00 98.06 93 GLN A O 1
ATOM 754 N N . LEU A 1 94 ? 14.807 9.604 -40.228 1.00 97.50 94 LEU A N 1
ATOM 755 C CA . LEU A 1 94 ? 14.667 8.619 -39.154 1.00 97.50 94 LEU A CA 1
ATOM 756 C C . LEU A 1 94 ? 15.166 9.173 -37.816 1.00 97.50 94 LEU A C 1
ATOM 758 O O . LEU A 1 94 ? 14.464 9.066 -36.814 1.00 97.50 94 LEU A O 1
ATOM 762 N N . HIS A 1 95 ? 16.322 9.839 -37.808 1.00 97.38 95 HIS A N 1
ATOM 763 C CA . HIS A 1 95 ? 16.866 10.466 -36.607 1.00 97.38 95 HIS A CA 1
ATOM 764 C C . HIS A 1 95 ? 15.916 11.528 -36.039 1.00 97.38 95 HIS A C 1
ATOM 766 O O . HIS A 1 95 ? 15.653 11.534 -34.839 1.00 97.38 95 HIS A O 1
ATOM 772 N N . LYS A 1 96 ? 15.326 12.387 -36.883 1.00 98.00 96 LYS A N 1
ATOM 773 C CA . LYS A 1 96 ? 14.327 13.376 -36.436 1.00 98.00 96 LYS A CA 1
ATOM 774 C C . LYS A 1 96 ? 13.093 12.725 -35.811 1.00 98.00 96 LYS A C 1
ATOM 776 O O . LYS A 1 96 ? 12.606 13.215 -34.794 1.00 98.00 96 LYS A O 1
ATOM 781 N N . LEU A 1 97 ? 12.586 11.646 -36.410 1.00 97.81 97 LEU A N 1
ATOM 782 C CA . LEU A 1 97 ? 11.439 10.907 -35.874 1.00 97.81 97 LEU A CA 1
ATOM 783 C C . LEU A 1 97 ? 11.764 10.267 -34.522 1.00 97.81 97 LEU A C 1
ATOM 785 O O . LEU A 1 97 ? 10.948 10.331 -33.605 1.00 97.81 97 LEU A O 1
ATOM 789 N N . GLU A 1 98 ? 12.957 9.695 -34.385 1.00 94.25 98 GLU A N 1
ATOM 790 C CA . GLU A 1 98 ? 13.390 9.068 -33.139 1.00 94.25 98 GLU A CA 1
ATOM 791 C C . GLU A 1 98 ? 13.609 10.102 -32.028 1.00 94.25 98 GLU A C 1
ATOM 793 O O . GLU A 1 98 ? 13.139 9.923 -30.906 1.00 94.25 98 GLU A O 1
ATOM 798 N N . VAL A 1 99 ? 14.218 11.247 -32.351 1.00 98.12 99 VAL A N 1
ATOM 799 C CA . VAL A 1 99 ? 14.340 12.378 -31.420 1.00 98.12 99 VAL A CA 1
ATOM 800 C C . VAL A 1 99 ? 12.961 12.857 -30.967 1.00 98.12 99 VAL A C 1
ATOM 802 O O . VAL A 1 99 ? 12.757 13.055 -29.772 1.00 98.12 99 VAL A O 1
ATOM 805 N N . ALA A 1 100 ? 11.989 12.989 -31.874 1.00 97.06 100 ALA A N 1
ATOM 806 C CA . ALA A 1 100 ? 10.631 13.387 -31.505 1.00 97.06 100 ALA A CA 1
ATOM 807 C C . ALA A 1 100 ? 9.983 12.387 -30.528 1.00 97.06 100 ALA A C 1
ATOM 809 O O . ALA A 1 100 ? 9.445 12.803 -29.499 1.00 97.06 100 ALA A O 1
ATOM 810 N N . LYS A 1 101 ? 10.100 11.077 -30.782 1.00 98.06 101 LYS A N 1
ATOM 811 C CA . LYS A 1 101 ? 9.618 10.040 -29.852 1.00 98.06 101 LYS A CA 1
ATOM 812 C C . LYS A 1 101 ? 10.302 10.125 -28.489 1.00 98.06 101 LYS A C 1
ATOM 814 O O . LYS A 1 101 ? 9.612 10.131 -27.473 1.00 98.06 101 LYS A O 1
ATOM 819 N N . ASN A 1 102 ? 11.626 10.269 -28.460 1.00 95.69 102 ASN A N 1
ATOM 820 C CA . ASN A 1 102 ? 12.381 10.406 -27.214 1.00 95.69 102 ASN A CA 1
ATOM 821 C C . ASN A 1 102 ? 11.964 11.645 -26.420 1.00 95.69 102 ASN A C 1
ATOM 823 O O . ASN A 1 102 ? 11.813 11.569 -25.202 1.00 95.69 102 ASN A O 1
ATOM 827 N N . THR A 1 103 ? 11.717 12.775 -27.091 1.00 97.31 103 THR A N 1
ATOM 828 C CA . THR A 1 103 ? 11.219 13.977 -26.405 1.00 97.31 103 THR A CA 1
ATOM 829 C C . THR A 1 103 ? 9.826 13.776 -25.812 1.00 97.31 103 THR A C 1
ATOM 831 O O . THR A 1 103 ? 9.536 14.337 -24.760 1.00 97.31 103 THR A O 1
ATOM 834 N N . GLU A 1 104 ? 8.971 12.967 -26.438 1.00 97.56 104 GLU A N 1
ATOM 835 C CA . GLU A 1 104 ? 7.637 12.669 -25.914 1.00 97.56 104 GLU A CA 1
ATOM 836 C C . GLU A 1 104 ? 7.695 11.717 -24.714 1.00 97.56 104 GLU A C 1
ATOM 838 O O . GLU A 1 104 ? 7.093 11.996 -23.679 1.00 97.56 104 GLU A O 1
ATOM 843 N N . VAL A 1 105 ? 8.501 10.654 -24.794 1.00 96.00 105 VAL A N 1
ATOM 844 C CA . VAL A 1 105 ? 8.755 9.756 -23.655 1.00 96.00 105 VAL A CA 1
ATOM 845 C C . VAL A 1 105 ? 9.344 10.530 -22.471 1.00 96.00 105 VAL A C 1
ATOM 847 O O . VAL A 1 105 ? 8.911 10.340 -21.337 1.00 96.00 105 VAL A O 1
ATOM 850 N N . ALA A 1 106 ? 10.267 11.465 -22.715 1.00 96.06 106 ALA A N 1
ATOM 851 C CA . ALA A 1 106 ? 10.823 12.315 -21.664 1.00 96.06 106 ALA A CA 1
ATOM 852 C C . ALA A 1 106 ? 9.751 13.173 -20.965 1.00 96.06 106 ALA A C 1
ATOM 854 O O . ALA A 1 106 ? 9.759 13.275 -19.739 1.00 96.06 106 ALA A O 1
ATOM 855 N N . LYS A 1 107 ? 8.788 13.742 -21.707 1.00 98.19 107 LYS A N 1
ATOM 856 C CA . LYS A 1 107 ? 7.653 14.472 -21.109 1.00 98.19 107 LYS A CA 1
ATOM 857 C C . LYS A 1 107 ? 6.752 13.562 -20.278 1.00 98.19 107 LYS A C 1
ATOM 859 O O . LYS A 1 107 ? 6.300 13.970 -19.212 1.00 98.19 107 LYS A O 1
ATOM 864 N N . GLN A 1 108 ? 6.495 12.340 -20.744 1.00 97.62 108 GLN A N 1
ATOM 865 C CA . GLN A 1 108 ? 5.702 11.365 -19.991 1.00 97.62 108 GLN A CA 1
ATOM 866 C C . GLN A 1 108 ? 6.395 10.972 -18.682 1.00 97.62 108 GLN A C 1
ATOM 868 O O . GLN A 1 108 ? 5.748 10.927 -17.639 1.00 97.62 108 GLN A O 1
ATOM 873 N N . LEU A 1 109 ? 7.714 10.755 -18.710 1.00 96.38 109 LEU A N 1
ATOM 874 C CA . LEU A 1 109 ? 8.503 10.495 -17.504 1.00 96.38 109 LEU A CA 1
ATOM 875 C C . LEU A 1 109 ? 8.462 11.673 -16.526 1.00 96.38 109 LEU A C 1
ATOM 877 O O . LEU A 1 109 ? 8.304 11.465 -15.326 1.00 96.38 109 LEU A O 1
ATOM 881 N N . GLU A 1 110 ? 8.559 12.902 -17.028 1.00 97.75 110 GLU A N 1
ATOM 882 C CA . GLU A 1 110 ? 8.451 14.115 -16.216 1.00 97.75 110 GLU A CA 1
ATOM 883 C C . GLU A 1 110 ? 7.076 14.228 -15.540 1.00 97.75 110 GLU A C 1
ATOM 885 O O . GLU A 1 110 ? 6.984 14.503 -14.343 1.00 97.75 110 GLU A O 1
ATOM 890 N N . TYR A 1 111 ? 6.006 13.937 -16.284 1.00 98.38 111 TYR A N 1
ATOM 891 C CA . TYR A 1 111 ? 4.647 13.892 -15.752 1.00 98.38 111 TYR A CA 1
ATOM 892 C C . TYR A 1 111 ? 4.496 12.828 -14.658 1.00 98.38 111 TYR A C 1
ATOM 894 O O . TYR A 1 111 ? 4.026 13.136 -13.563 1.00 98.38 111 TYR A O 1
ATOM 902 N N . LEU A 1 112 ? 4.940 11.592 -14.918 1.00 97.00 112 LEU A N 1
ATOM 903 C CA . LEU A 1 112 ? 4.883 10.505 -13.938 1.00 97.00 112 LEU A CA 1
ATOM 904 C C . LEU A 1 112 ? 5.690 10.841 -12.681 1.00 97.00 112 LEU A C 1
ATOM 906 O O . LEU A 1 112 ? 5.217 10.600 -11.572 1.00 97.00 112 LEU A O 1
ATOM 910 N N . ARG A 1 113 ? 6.863 11.467 -12.831 1.00 97.38 113 ARG A N 1
ATOM 911 C CA . ARG A 1 113 ? 7.656 11.961 -11.699 1.00 97.38 113 ARG A CA 1
ATOM 912 C C . ARG A 1 113 ? 6.874 12.979 -10.865 1.00 97.38 113 ARG A C 1
ATOM 914 O O . ARG A 1 113 ? 6.889 12.891 -9.636 1.00 97.38 113 ARG A O 1
ATOM 921 N N . GLY A 1 114 ? 6.164 13.903 -11.513 1.00 97.94 114 GLY A N 1
ATOM 922 C CA . GLY A 1 114 ? 5.303 14.885 -10.849 1.00 97.94 114 GLY A CA 1
ATOM 923 C C . GLY A 1 114 ? 4.166 14.234 -10.059 1.00 97.94 114 GLY A C 1
ATOM 924 O O . GLY A 1 114 ? 3.975 14.548 -8.886 1.00 97.94 114 GLY A O 1
ATOM 925 N N . VAL A 1 115 ? 3.464 13.272 -10.668 1.00 97.69 115 VAL A N 1
ATOM 926 C CA . VAL A 1 115 ? 2.383 12.515 -10.011 1.00 97.69 115 VAL A CA 1
ATOM 927 C C . VAL A 1 115 ? 2.901 11.753 -8.793 1.00 97.69 115 VAL A C 1
ATOM 929 O O . VAL A 1 115 ? 2.312 11.841 -7.719 1.00 97.69 115 VAL A O 1
ATOM 932 N N . VAL A 1 116 ? 4.026 11.048 -8.933 1.00 97.75 116 VAL A N 1
ATOM 933 C CA . VAL A 1 116 ? 4.639 10.293 -7.831 1.00 97.75 116 VAL A CA 1
ATOM 934 C C . VAL A 1 116 ? 5.062 11.223 -6.693 1.00 97.75 116 VAL A C 1
ATOM 936 O O . VAL A 1 116 ? 4.809 10.920 -5.532 1.00 97.75 116 VAL A O 1
ATOM 939 N N . THR A 1 117 ? 5.643 12.383 -7.010 1.00 97.94 117 THR A N 1
ATOM 940 C CA . THR A 1 117 ? 6.017 13.386 -5.997 1.00 97.94 117 THR A CA 1
ATOM 941 C C . THR A 1 117 ? 4.794 13.913 -5.247 1.00 97.94 117 THR A C 1
ATOM 943 O O . THR A 1 117 ? 4.822 14.005 -4.023 1.00 97.94 117 THR A O 1
ATOM 946 N N . SER A 1 118 ? 3.704 14.217 -5.960 1.00 96.25 118 SER A N 1
ATOM 947 C CA . SER A 1 118 ? 2.450 14.651 -5.333 1.00 96.25 118 SER A CA 1
ATOM 948 C C . SER A 1 118 ? 1.879 13.571 -4.417 1.00 96.25 118 SER A C 1
ATOM 950 O O . SER A 1 118 ? 1.548 13.863 -3.276 1.00 96.25 118 SER A O 1
ATOM 952 N N . ALA A 1 119 ? 1.836 12.317 -4.877 1.00 96.50 119 ALA A N 1
ATOM 953 C CA . ALA A 1 119 ? 1.332 11.203 -4.081 1.00 96.50 119 ALA A CA 1
ATOM 954 C C . ALA A 1 119 ? 2.170 10.964 -2.813 1.00 96.50 119 ALA A C 1
ATOM 956 O O . ALA A 1 119 ? 1.617 10.622 -1.768 1.00 96.50 119 ALA A O 1
ATOM 957 N N . PHE A 1 120 ? 3.492 11.162 -2.879 1.00 96.19 120 PHE A N 1
ATOM 958 C CA . PHE A 1 120 ? 4.344 11.112 -1.691 1.00 96.19 120 PHE A CA 1
ATOM 959 C C . PHE A 1 120 ? 4.048 12.256 -0.722 1.00 96.19 120 PHE A C 1
ATOM 961 O O . PHE A 1 120 ? 3.897 11.992 0.466 1.00 96.19 120 PHE A O 1
ATOM 968 N N . ASN A 1 121 ? 3.876 13.485 -1.211 1.00 97.38 121 ASN A N 1
ATOM 969 C CA . ASN A 1 121 ? 3.494 14.613 -0.359 1.00 97.38 121 ASN A CA 1
ATOM 970 C C . ASN A 1 121 ? 2.127 14.389 0.311 1.00 97.38 121 ASN A C 1
ATOM 972 O O . ASN A 1 121 ? 1.985 14.653 1.503 1.00 97.38 121 ASN A O 1
ATOM 976 N N . ASP A 1 122 ? 1.142 13.863 -0.425 1.00 95.69 122 ASP A N 1
ATOM 977 C CA . ASP A 1 122 ? -0.194 13.558 0.103 1.00 95.69 122 ASP A CA 1
ATOM 978 C C . ASP A 1 122 ? -0.135 12.456 1.170 1.00 95.69 122 ASP A C 1
ATOM 980 O O . ASP A 1 122 ? -0.759 12.567 2.227 1.00 95.69 122 ASP A O 1
ATOM 984 N N . ARG A 1 123 ? 0.659 11.403 0.926 1.00 97.19 123 ARG A N 1
ATOM 985 C CA . ARG A 1 123 ? 0.913 10.339 1.907 1.00 97.19 123 ARG A CA 1
ATOM 986 C C . ARG A 1 123 ? 1.558 10.903 3.169 1.00 97.19 123 ARG A C 1
ATOM 988 O O . ARG A 1 123 ? 1.111 10.585 4.265 1.00 97.19 123 ARG A O 1
ATOM 995 N N . ASP A 1 124 ? 2.601 11.710 3.021 1.00 97.94 124 ASP A N 1
ATOM 996 C CA . ASP A 1 124 ? 3.346 12.258 4.152 1.00 97.94 124 ASP A CA 1
ATOM 997 C C . ASP A 1 124 ? 2.468 13.228 4.965 1.00 97.94 124 ASP A C 1
ATOM 999 O O . ASP A 1 124 ? 2.510 13.222 6.196 1.00 97.94 124 ASP A O 1
ATOM 1003 N N . HIS A 1 125 ? 1.585 13.984 4.302 1.00 97.81 125 HIS A N 1
ATOM 1004 C CA . HIS A 1 125 ? 0.575 14.802 4.969 1.00 97.81 125 HIS A CA 1
ATOM 1005 C C . HIS A 1 125 ? -0.433 13.953 5.759 1.00 97.81 125 HIS A C 1
ATOM 1007 O O . HIS A 1 125 ? -0.672 14.232 6.934 1.00 97.81 125 HIS A O 1
ATOM 1013 N N . ALA A 1 126 ? -0.965 12.884 5.158 1.00 96.12 126 ALA A N 1
ATOM 1014 C CA . ALA A 1 126 ? -1.896 11.973 5.824 1.00 96.12 126 ALA A CA 1
ATOM 1015 C C . ALA A 1 126 ? -1.261 11.243 7.022 1.00 96.12 126 ALA A C 1
ATOM 1017 O O . ALA A 1 126 ? -1.924 11.037 8.038 1.00 96.12 126 ALA A O 1
ATOM 1018 N N . ILE A 1 127 ? 0.023 10.874 6.929 1.00 96.94 127 ILE A N 1
ATOM 1019 C CA . ILE A 1 127 ? 0.780 10.286 8.046 1.00 96.94 127 ILE A CA 1
ATOM 1020 C C . ILE A 1 127 ? 0.869 11.283 9.203 1.00 96.94 127 ILE A C 1
ATOM 1022 O O . ILE A 1 127 ? 0.541 10.927 10.332 1.00 96.94 127 ILE A O 1
ATOM 1026 N N . LEU A 1 128 ? 1.237 12.535 8.926 1.00 97.06 128 LEU A N 1
ATOM 1027 C CA . LEU A 1 128 ? 1.344 13.569 9.955 1.00 97.06 128 LEU A CA 1
ATOM 1028 C C . LEU A 1 128 ? -0.006 13.843 10.640 1.00 97.06 128 LEU A C 1
ATOM 1030 O O . LEU A 1 128 ? -0.069 14.005 11.861 1.00 97.06 128 LEU A O 1
ATOM 1034 N N . GLU A 1 129 ? -1.104 13.878 9.881 1.00 97.00 129 GLU A N 1
ATOM 1035 C CA . GLU A 1 129 ? -2.450 14.015 10.451 1.00 97.00 129 GLU A CA 1
ATOM 1036 C C . GLU A 1 129 ? -2.837 12.817 11.328 1.00 97.00 129 GLU A C 1
ATOM 1038 O O . GLU A 1 129 ? -3.405 13.006 12.407 1.00 97.00 129 GLU A O 1
ATOM 1043 N N . ALA A 1 130 ? -2.495 11.597 10.903 1.00 95.56 130 ALA A N 1
ATOM 1044 C CA . ALA A 1 130 ? -2.740 10.382 11.673 1.00 95.56 130 ALA A CA 1
ATOM 1045 C C . ALA A 1 130 ? -1.927 10.349 12.978 1.00 95.56 130 ALA A C 1
ATOM 1047 O O . ALA A 1 130 ? -2.470 9.994 14.025 1.00 95.56 130 ALA A O 1
ATOM 1048 N N . GLU A 1 131 ? -0.659 10.766 12.947 1.00 96.38 131 GLU A N 1
ATOM 1049 C CA . GLU A 1 131 ? 0.183 10.887 14.143 1.00 96.38 131 GLU A CA 1
ATOM 1050 C C . GLU A 1 131 ? -0.414 11.887 15.138 1.00 96.38 131 GLU A C 1
ATOM 1052 O O . GLU A 1 131 ? -0.606 11.560 16.309 1.00 96.38 131 GLU A O 1
ATOM 1057 N N . LYS A 1 132 ? -0.834 13.063 14.661 1.00 97.88 132 LYS A N 1
ATOM 1058 C CA . LYS A 1 132 ? -1.503 14.065 15.501 1.00 97.88 132 LYS A CA 1
ATOM 1059 C C . LYS A 1 132 ? -2.833 13.564 16.076 1.00 97.88 132 LYS A C 1
ATOM 1061 O O . LYS A 1 132 ? -3.193 13.902 17.204 1.00 97.88 132 LYS A O 1
ATOM 1066 N N . ALA A 1 133 ? -3.604 12.791 15.311 1.00 95.44 133 ALA A N 1
ATOM 1067 C CA . ALA A 1 133 ? -4.844 12.190 15.798 1.00 95.44 133 ALA A CA 1
ATOM 1068 C C . ALA A 1 133 ? -4.571 11.171 16.915 1.00 95.44 133 ALA A C 1
ATOM 1070 O O . ALA A 1 133 ? -5.256 11.198 17.937 1.00 95.44 133 ALA A O 1
ATOM 1071 N N . LYS A 1 134 ? -3.529 10.349 16.755 1.00 97.19 134 LYS A N 1
ATOM 1072 C CA . LYS A 1 134 ? -3.092 9.382 17.763 1.00 97.19 134 LYS A CA 1
ATOM 1073 C C . LYS A 1 134 ? -2.630 10.060 19.055 1.00 97.19 134 LYS A C 1
ATOM 1075 O O . LYS A 1 134 ? -3.068 9.666 20.129 1.00 97.19 134 LYS A O 1
ATOM 1080 N N . GLU A 1 135 ? -1.834 11.127 18.968 1.00 97.06 135 GLU A N 1
ATOM 1081 C CA . GLU A 1 135 ? -1.432 11.905 20.153 1.00 97.06 135 GLU A CA 1
ATOM 1082 C C . GLU A 1 135 ? -2.648 12.436 20.934 1.00 97.06 135 GLU A C 1
ATOM 1084 O O . GLU A 1 135 ? -2.677 12.407 22.167 1.00 97.06 135 GLU A O 1
ATOM 1089 N N . ASN A 1 136 ? -3.692 12.889 20.231 1.00 96.38 136 ASN A N 1
ATOM 1090 C CA . ASN A 1 136 ? -4.932 13.337 20.867 1.00 96.38 136 ASN A CA 1
ATOM 1091 C C . ASN A 1 136 ? -5.726 12.185 21.502 1.00 96.38 136 ASN A C 1
ATOM 1093 O O . ASN A 1 136 ? -6.324 12.378 22.563 1.00 96.38 136 ASN A O 1
ATOM 1097 N N . GLU A 1 137 ? -5.748 11.007 20.874 1.00 95.31 137 GLU A N 1
ATOM 1098 C CA . GLU A 1 137 ? -6.369 9.797 21.424 1.00 95.31 137 GLU A CA 1
ATOM 1099 C C . GLU A 1 137 ? -5.667 9.345 22.708 1.00 95.31 137 GLU A C 1
ATOM 1101 O O . GLU A 1 137 ? -6.339 9.078 23.706 1.00 95.31 137 GLU A O 1
ATOM 1106 N N . ASP A 1 138 ? -4.333 9.336 22.724 1.00 96.75 138 ASP A N 1
ATOM 1107 C CA . ASP A 1 138 ? -3.536 8.995 23.906 1.00 96.75 138 ASP A CA 1
ATOM 1108 C C . ASP A 1 138 ? -3.824 9.981 25.054 1.00 96.75 138 ASP A C 1
ATOM 1110 O O . ASP A 1 138 ? -4.117 9.579 26.187 1.00 96.75 138 ASP A O 1
ATOM 1114 N N . MET A 1 139 ? -3.863 11.283 24.746 1.00 96.12 139 MET A N 1
ATOM 1115 C CA . MET A 1 139 ? -4.256 12.329 25.698 1.00 96.12 139 MET A CA 1
ATOM 1116 C C . MET A 1 139 ? -5.690 12.152 26.221 1.00 96.12 139 MET A C 1
ATOM 1118 O O . MET A 1 139 ? -5.967 12.430 27.393 1.00 96.12 139 MET A O 1
ATOM 1122 N N . MET A 1 140 ? -6.626 11.712 25.375 1.00 94.56 140 MET A N 1
ATOM 1123 C CA . MET A 1 140 ? -8.014 11.472 25.775 1.00 94.56 140 MET A CA 1
ATOM 1124 C C . MET A 1 140 ? -8.152 10.200 26.619 1.00 94.56 140 MET A C 1
ATOM 1126 O O . MET A 1 140 ? -8.874 10.206 27.618 1.00 94.56 140 MET A O 1
ATOM 1130 N N . SER A 1 141 ? -7.416 9.144 26.277 1.00 95.25 141 SER A N 1
ATOM 1131 C CA . SER A 1 141 ? -7.357 7.888 27.029 1.00 95.25 141 SER A CA 1
ATOM 1132 C C . SER A 1 141 ? -6.832 8.119 28.442 1.00 95.25 141 SER A C 1
ATOM 1134 O O . SER A 1 141 ? -7.416 7.635 29.411 1.00 95.25 141 SER A O 1
ATOM 1136 N N . GLN A 1 142 ? -5.794 8.948 28.590 1.00 97.12 142 GLN A N 1
ATOM 1137 C CA . GLN A 1 142 ? -5.298 9.347 29.905 1.00 97.12 142 GLN A CA 1
ATOM 1138 C C . GLN A 1 142 ? -6.376 10.069 30.730 1.00 97.12 142 GLN A C 1
ATOM 1140 O O . GLN A 1 142 ? -6.616 9.707 31.881 1.00 97.12 142 GLN A O 1
ATOM 1145 N N . LYS A 1 143 ? -7.080 11.042 30.136 1.00 97.69 143 LYS A N 1
ATOM 1146 C CA . LYS A 1 143 ? -8.176 11.755 30.816 1.00 97.69 143 LYS A CA 1
ATOM 1147 C C . LYS A 1 143 ? -9.329 10.832 31.204 1.00 97.69 143 LYS A C 1
ATOM 1149 O O . LYS A 1 143 ? -9.926 11.030 32.261 1.00 97.69 143 LYS A O 1
ATOM 1154 N N . MET A 1 144 ? -9.653 9.848 30.366 1.00 95.19 144 MET A N 1
ATOM 1155 C CA . MET A 1 144 ? -10.703 8.874 30.655 1.00 95.19 144 MET A CA 1
ATOM 1156 C C . MET A 1 144 ? -10.315 7.977 31.832 1.00 95.19 144 MET A C 1
ATOM 1158 O O . MET A 1 144 ? -11.115 7.814 32.748 1.00 95.19 144 MET A O 1
ATOM 1162 N N . ASN A 1 145 ? -9.073 7.488 31.865 1.00 97.44 145 ASN A N 1
ATOM 1163 C CA . ASN A 1 145 ? -8.555 6.709 32.991 1.00 97.44 145 ASN A CA 1
ATOM 1164 C C . ASN A 1 145 ? -8.609 7.505 34.305 1.00 97.44 145 ASN A C 1
ATOM 1166 O O . ASN A 1 145 ? -8.983 6.971 35.350 1.00 97.44 145 ASN A O 1
ATOM 1170 N N . ASP A 1 146 ? -8.269 8.795 34.267 1.00 97.44 146 ASP A N 1
ATOM 1171 C CA . ASP A 1 146 ? -8.363 9.666 35.442 1.00 97.44 146 ASP A CA 1
ATOM 1172 C C . ASP A 1 146 ? -9.820 9.891 35.883 1.00 97.44 146 ASP A C 1
ATOM 1174 O O . ASP A 1 146 ? -10.112 9.915 37.080 1.00 97.44 146 ASP A O 1
ATOM 1178 N N . ALA A 1 147 ? -10.752 10.033 34.936 1.00 95.50 147 ALA A N 1
ATOM 1179 C CA . ALA A 1 147 ? -12.180 10.139 35.231 1.00 95.50 147 ALA A CA 1
ATOM 1180 C C . ALA A 1 147 ? -12.750 8.834 35.812 1.00 95.50 147 ALA A C 1
ATOM 1182 O O . ALA A 1 147 ? -13.539 8.879 36.756 1.00 95.50 147 ALA A O 1
ATOM 1183 N N . GLU A 1 148 ? -12.321 7.682 35.298 1.00 96.38 148 GLU A N 1
ATOM 1184 C CA . GLU A 1 148 ? -12.716 6.368 35.800 1.00 96.38 148 GLU A CA 1
ATOM 1185 C C . GLU A 1 148 ? -12.249 6.155 37.244 1.00 96.38 148 GLU A C 1
ATOM 1187 O O . GLU A 1 148 ? -13.053 5.765 38.089 1.00 96.38 148 GLU A O 1
ATOM 1192 N N . LYS A 1 149 ? -10.995 6.503 37.567 1.00 96.94 149 LYS A N 1
ATOM 1193 C CA . LYS A 1 149 ? -10.492 6.466 38.953 1.00 96.94 149 LYS A CA 1
ATOM 1194 C C . LYS A 1 149 ? -11.350 7.315 39.891 1.00 96.94 149 LYS A C 1
ATOM 1196 O O . LYS A 1 149 ? -11.765 6.836 40.942 1.00 96.94 149 LYS A O 1
ATOM 1201 N N . ARG A 1 150 ? -11.694 8.544 39.486 1.00 97.12 150 ARG A N 1
ATOM 1202 C CA . ARG A 1 150 ? -12.579 9.421 40.276 1.00 97.12 150 ARG A CA 1
ATOM 1203 C C . ARG A 1 150 ? -13.974 8.825 40.466 1.00 97.12 150 ARG A C 1
ATOM 1205 O O . ARG A 1 150 ? -14.552 8.955 41.541 1.00 97.12 150 ARG A O 1
ATOM 1212 N N . LEU A 1 151 ? -14.529 8.172 39.445 1.00 95.31 151 LEU A N 1
ATOM 1213 C CA . LEU A 1 151 ? -15.816 7.483 39.561 1.00 95.31 151 LEU A CA 1
ATOM 1214 C C . LEU A 1 151 ? -15.741 6.294 40.521 1.00 95.31 151 LEU A C 1
ATOM 1216 O O . LEU A 1 151 ? -16.664 6.108 41.313 1.00 95.31 151 LEU A O 1
ATOM 1220 N N . GLN A 1 152 ? -14.657 5.517 40.489 1.00 96.06 152 GLN A N 1
ATOM 1221 C CA . GLN A 1 152 ? -14.436 4.422 41.435 1.00 96.06 152 GLN A CA 1
ATOM 1222 C C . GLN A 1 152 ? -14.360 4.948 42.876 1.00 96.06 152 GLN A C 1
ATOM 1224 O O . GLN A 1 152 ? -15.066 4.435 43.741 1.00 96.06 152 GLN A O 1
ATOM 1229 N N . GLU A 1 153 ? -13.599 6.020 43.121 1.00 95.81 153 GLU A N 1
ATOM 1230 C CA . GLU A 1 153 ? -13.514 6.682 44.433 1.00 95.81 153 GLU A CA 1
ATOM 1231 C C . GLU A 1 153 ? -14.891 7.155 44.932 1.00 95.81 153 GLU A C 1
ATOM 1233 O O . GLU A 1 153 ? -15.281 6.864 46.065 1.00 95.81 153 GLU A O 1
ATOM 1238 N N . LEU A 1 154 ? -15.670 7.827 44.076 1.00 94.50 154 LEU A N 1
ATOM 1239 C CA . LEU A 1 154 ? -17.026 8.274 44.415 1.00 94.50 154 LEU A CA 1
ATOM 1240 C C . LEU A 1 154 ? -17.990 7.107 44.658 1.00 94.50 154 LEU A C 1
ATOM 1242 O O . LEU A 1 154 ? -18.850 7.196 45.533 1.00 94.50 154 LEU A O 1
ATOM 1246 N N . THR A 1 155 ? -17.851 6.012 43.911 1.00 95.31 155 THR A N 1
ATOM 1247 C CA . THR A 1 155 ? -18.681 4.810 44.074 1.00 95.31 155 THR A CA 1
ATOM 1248 C C . THR A 1 155 ? -18.412 4.143 45.420 1.00 95.31 155 THR A C 1
ATOM 1250 O O . THR A 1 155 ? -19.360 3.796 46.125 1.00 95.31 155 THR A O 1
ATOM 1253 N N . VAL A 1 156 ? -17.137 4.022 45.813 1.00 94.94 156 VAL A N 1
ATOM 1254 C CA . VAL A 1 156 ? -16.750 3.527 47.144 1.00 94.94 156 VAL A CA 1
ATOM 1255 C C . VAL A 1 156 ? -17.326 4.436 48.230 1.00 94.94 156 VAL A C 1
ATOM 1257 O O . VAL A 1 156 ? -18.012 3.952 49.128 1.00 94.94 156 VAL A O 1
ATOM 1260 N N . GLY A 1 157 ? -17.155 5.756 48.099 1.00 94.56 157 GLY A N 1
ATOM 1261 C CA . GLY A 1 157 ? -17.727 6.717 49.045 1.00 94.56 157 GLY A CA 1
ATOM 1262 C C . GLY A 1 157 ? -19.255 6.620 49.152 1.00 94.56 157 GLY A C 1
ATOM 1263 O O . GLY A 1 157 ? -19.809 6.645 50.252 1.00 94.56 157 GLY A O 1
ATOM 1264 N N . SER A 1 158 ? -19.958 6.443 48.031 1.00 92.00 158 SER A N 1
ATOM 1265 C CA . SER A 1 158 ? -21.413 6.256 48.017 1.00 92.00 158 SER A CA 1
ATOM 1266 C C . SER A 1 158 ? -21.831 4.966 48.731 1.00 92.00 158 SER A C 1
ATOM 1268 O O . SER A 1 158 ? -22.737 5.007 49.567 1.00 92.00 158 SER A O 1
ATOM 1270 N N . ALA A 1 159 ? -21.140 3.849 48.489 1.00 93.50 159 ALA A N 1
ATOM 1271 C CA . ALA A 1 159 ? -21.411 2.581 49.164 1.00 93.50 159 ALA A CA 1
ATOM 1272 C C . ALA A 1 159 ? -21.248 2.692 50.691 1.00 93.50 159 ALA A C 1
ATOM 1274 O O . ALA A 1 159 ? -22.124 2.247 51.434 1.00 93.50 159 ALA A O 1
ATOM 1275 N N . GLU A 1 160 ? -20.198 3.369 51.168 1.00 94.69 160 GLU A N 1
ATOM 1276 C CA . GLU A 1 160 ? -19.998 3.624 52.602 1.00 94.69 160 GLU A CA 1
ATOM 1277 C C . GLU A 1 160 ? -21.133 4.460 53.212 1.00 94.69 160 GLU A C 1
ATOM 1279 O O . GLU A 1 160 ? -21.600 4.191 54.325 1.00 94.69 160 GLU A O 1
ATOM 1284 N N . THR A 1 161 ? -21.597 5.497 52.505 1.00 90.62 161 THR A N 1
ATOM 1285 C CA . THR A 1 161 ? -22.737 6.300 52.978 1.00 90.62 161 THR A CA 1
ATOM 1286 C C . THR A 1 161 ? -24.031 5.489 53.015 1.00 90.62 161 THR A C 1
ATOM 1288 O O . THR A 1 161 ? -24.798 5.611 53.972 1.00 90.62 161 THR A O 1
ATOM 1291 N N . GLN A 1 162 ? -24.243 4.608 52.036 1.00 94.00 162 GLN A N 1
ATOM 1292 C CA . GLN A 1 162 ? -25.402 3.724 51.969 1.00 94.00 162 GLN A CA 1
ATOM 1293 C C . GLN A 1 162 ? -25.401 2.689 53.102 1.00 94.00 162 GLN A C 1
ATOM 1295 O O . GLN A 1 162 ? -26.455 2.392 53.675 1.00 94.00 162 GLN A O 1
ATOM 1300 N N . GLU A 1 163 ? -24.232 2.168 53.477 1.00 94.88 163 GLU A N 1
ATOM 1301 C CA . GLU A 1 163 ? -24.082 1.264 54.619 1.00 94.88 163 GLU A CA 1
ATOM 1302 C C . GLU A 1 163 ? -24.429 1.973 55.937 1.00 94.88 163 GLU A C 1
ATOM 1304 O O . GLU A 1 163 ? -25.235 1.472 56.728 1.00 94.88 163 GLU A O 1
ATOM 1309 N N . LYS A 1 164 ? -23.901 3.189 56.146 1.00 94.62 164 LYS A N 1
ATOM 1310 C CA . LYS A 1 164 ? -24.238 4.022 57.315 1.00 94.62 164 LYS A CA 1
ATOM 1311 C C . LYS A 1 164 ? -25.737 4.313 57.385 1.00 94.62 164 LYS A C 1
ATOM 1313 O O . LYS A 1 164 ? -26.332 4.196 58.457 1.00 94.62 164 LYS A O 1
ATOM 1318 N N . LEU A 1 165 ? -26.355 4.640 56.252 1.00 93.88 165 LEU A N 1
ATOM 1319 C CA . LEU A 1 165 ? -27.791 4.896 56.153 1.00 93.88 165 LEU A CA 1
ATOM 1320 C C . LEU A 1 165 ? -28.607 3.640 56.490 1.00 93.88 165 LEU A C 1
ATOM 1322 O O . LEU A 1 165 ? -29.557 3.717 57.267 1.00 93.88 165 LEU A O 1
ATOM 1326 N N . SER A 1 166 ? -28.204 2.474 55.982 1.00 94.31 166 SER A N 1
ATOM 1327 C CA . SER A 1 166 ? -28.843 1.187 56.290 1.00 94.31 166 SER A CA 1
ATOM 1328 C C . SER A 1 166 ? -28.733 0.843 57.779 1.00 94.31 166 SER A C 1
ATOM 1330 O O . SER A 1 166 ? -29.714 0.437 58.401 1.00 94.31 166 SER A O 1
ATOM 1332 N N . SER A 1 167 ? -27.569 1.088 58.387 1.00 95.69 167 SER A N 1
ATOM 1333 C CA . SER A 1 167 ? -27.353 0.919 59.829 1.00 95.69 167 SER A CA 1
ATOM 1334 C C . SER A 1 167 ? -28.263 1.828 60.662 1.00 95.69 167 SER A C 1
ATOM 1336 O O . SER A 1 167 ? -28.880 1.371 61.626 1.00 95.69 167 SER A O 1
ATOM 1338 N N . MET A 1 168 ? -28.404 3.104 60.281 1.00 94.25 168 MET A N 1
ATOM 1339 C CA . MET A 1 168 ? -29.321 4.028 60.955 1.00 94.25 168 MET A CA 1
ATOM 1340 C C . MET A 1 168 ? -30.784 3.609 60.798 1.00 94.25 168 MET A C 1
ATOM 1342 O O . MET A 1 168 ? -31.501 3.585 61.796 1.00 94.25 168 MET A O 1
ATOM 1346 N N . LYS A 1 169 ? -31.214 3.203 59.596 1.00 94.88 169 LYS A N 1
ATOM 1347 C CA . LYS A 1 169 ? -32.569 2.676 59.366 1.00 94.88 169 LYS A CA 1
ATOM 1348 C C . LYS A 1 169 ? -32.874 1.469 60.254 1.00 94.88 169 LYS A C 1
ATOM 1350 O O . LYS A 1 169 ? -33.934 1.420 60.865 1.00 94.88 169 LYS A O 1
ATOM 1355 N N . MET A 1 170 ? -31.930 0.536 60.395 1.00 93.31 170 MET A N 1
ATOM 1356 C CA . MET A 1 170 ? -32.087 -0.620 61.287 1.00 93.31 170 MET A CA 1
ATOM 1357 C C . MET A 1 170 ? -32.213 -0.220 62.761 1.00 93.31 170 MET A C 1
ATOM 1359 O O . MET A 1 170 ? -32.965 -0.850 63.501 1.00 93.31 170 MET A O 1
ATOM 1363 N N . LYS A 1 171 ? -31.478 0.806 63.213 1.00 95.69 171 LYS A N 1
ATOM 1364 C CA . LYS A 1 171 ? -31.611 1.326 64.585 1.00 95.69 171 LYS A CA 1
ATOM 1365 C C . LYS A 1 171 ? -32.973 1.977 64.809 1.00 95.69 171 LYS A C 1
ATOM 1367 O O . LYS A 1 171 ? -33.580 1.725 65.841 1.00 95.69 171 LYS A O 1
ATOM 1372 N N . LEU A 1 172 ? -33.443 2.759 63.841 1.00 94.62 172 LEU A N 1
ATOM 1373 C CA . LEU A 1 172 ? -34.744 3.417 63.906 1.00 94.62 172 LEU A CA 1
ATOM 1374 C C . LEU A 1 172 ? -35.883 2.387 63.956 1.00 94.62 172 LEU A C 1
ATOM 1376 O O . LEU A 1 172 ? -36.693 2.434 64.869 1.00 94.62 172 LEU A O 1
ATOM 1380 N N . ALA A 1 173 ? -35.850 1.364 63.096 1.00 93.38 173 ALA A N 1
ATOM 1381 C CA . ALA A 1 173 ? -36.839 0.283 63.108 1.00 93.38 173 ALA A CA 1
ATOM 1382 C C . ALA A 1 173 ? -36.881 -0.495 64.438 1.00 93.38 173 ALA A C 1
ATOM 1384 O O . ALA A 1 173 ? -37.948 -0.909 64.885 1.00 93.38 173 ALA A O 1
ATOM 1385 N N . LYS A 1 174 ? -35.728 -0.693 65.094 1.00 94.06 174 LYS A N 1
ATOM 1386 C CA . LYS A 1 174 ? -35.685 -1.293 66.439 1.00 94.06 174 LYS A CA 1
ATOM 1387 C C . LYS A 1 174 ? -36.343 -0.395 67.483 1.00 94.06 174 LYS A C 1
ATOM 1389 O O . LYS A 1 174 ? -37.090 -0.897 68.312 1.00 94.06 174 LYS A O 1
ATOM 1394 N N . GLN A 1 175 ? -36.075 0.910 67.435 1.00 92.12 175 GLN A N 1
ATOM 1395 C CA . GLN A 1 175 ? -36.720 1.869 68.332 1.00 92.12 175 GLN A CA 1
ATOM 1396 C C . GLN A 1 175 ? -38.233 1.917 68.103 1.00 92.12 175 GLN A C 1
ATOM 1398 O O . GLN A 1 175 ? -38.976 1.933 69.076 1.00 92.12 175 GLN A O 1
ATOM 1403 N N . ASP A 1 176 ? -38.694 1.867 66.853 1.00 92.12 176 ASP A N 1
ATOM 1404 C CA . ASP A 1 176 ? -40.125 1.812 66.538 1.00 92.12 176 ASP A CA 1
ATOM 1405 C C . ASP A 1 176 ? -40.781 0.539 67.098 1.00 92.12 176 ASP A C 1
ATOM 1407 O O . ASP A 1 176 ? -41.832 0.624 67.726 1.00 92.12 176 ASP A O 1
ATOM 1411 N N . GLN A 1 177 ? -40.127 -0.625 66.979 1.00 92.62 177 GLN A N 1
ATOM 1412 C CA . GLN A 1 177 ? -40.603 -1.864 67.614 1.00 92.62 177 GLN A CA 1
ATOM 1413 C C . GLN A 1 177 ? -40.680 -1.749 69.141 1.00 92.62 177 GLN A C 1
ATOM 1415 O O . GLN A 1 177 ? -41.653 -2.195 69.744 1.00 92.62 177 GLN A O 1
ATOM 1420 N N . GLU A 1 178 ? -39.669 -1.155 69.779 1.00 92.12 178 GLU A N 1
ATOM 1421 C CA . GLU A 1 178 ? -39.692 -0.902 71.223 1.00 92.12 178 GLU A CA 1
ATOM 1422 C C . GLU A 1 178 ? -40.847 0.037 71.602 1.00 92.12 178 GLU A C 1
ATOM 1424 O O . GLU A 1 178 ? -41.567 -0.232 72.566 1.00 92.12 178 GLU A O 1
ATOM 1429 N N . LEU A 1 179 ? -41.072 1.101 70.825 1.00 90.00 179 LEU A N 1
ATOM 1430 C CA . LEU A 1 179 ? -42.199 2.015 71.012 1.00 90.00 179 LEU A CA 1
ATOM 1431 C C . LEU A 1 179 ? -43.542 1.302 70.859 1.00 90.00 179 LEU A C 1
ATOM 1433 O O . LEU A 1 179 ? -44.437 1.547 71.664 1.00 90.00 179 LEU A O 1
ATOM 1437 N N . ASP A 1 180 ? -43.688 0.393 69.900 1.00 89.94 180 ASP A N 1
ATOM 1438 C CA . ASP A 1 180 ? -44.913 -0.388 69.721 1.00 89.94 180 ASP A CA 1
ATOM 1439 C C . ASP A 1 180 ? -45.165 -1.349 70.889 1.00 89.94 180 ASP A C 1
ATOM 1441 O O . ASP A 1 180 ? -46.295 -1.439 71.375 1.00 89.94 180 ASP A O 1
ATOM 1445 N N . ILE A 1 181 ? -44.116 -1.973 71.436 1.00 90.44 181 ILE A N 1
ATOM 1446 C CA . ILE A 1 181 ? -44.216 -2.767 72.671 1.00 90.44 181 ILE A CA 1
ATOM 1447 C C . ILE A 1 181 ? -44.690 -1.882 73.831 1.00 90.44 181 ILE A C 1
ATOM 1449 O O . ILE A 1 181 ? -45.609 -2.260 74.561 1.00 90.44 181 ILE A O 1
ATOM 1453 N N . TYR A 1 182 ? -44.116 -0.686 74.003 1.00 87.00 182 TYR A N 1
ATOM 1454 C CA . TYR A 1 182 ? -44.575 0.250 75.034 1.00 87.00 182 TYR A CA 1
ATOM 1455 C C . TYR A 1 182 ? -46.021 0.702 74.801 1.00 87.00 182 TYR A C 1
ATOM 1457 O O . TYR A 1 182 ? -46.787 0.798 75.764 1.00 87.00 182 TYR A O 1
ATOM 1465 N N . ARG A 1 183 ? -46.429 0.925 73.543 1.00 87.88 183 ARG A N 1
ATOM 1466 C CA . ARG A 1 183 ? -47.819 1.231 73.181 1.00 87.88 183 ARG A CA 1
ATOM 1467 C C . ARG A 1 183 ? -48.769 0.115 73.581 1.00 87.88 183 ARG A C 1
ATOM 1469 O O . ARG A 1 183 ? -49.779 0.390 74.226 1.00 87.88 183 ARG A O 1
ATOM 1476 N N . GLU A 1 184 ? -48.436 -1.133 73.270 1.00 87.62 184 GLU A N 1
ATOM 1477 C CA . GLU A 1 184 ? -49.233 -2.286 73.682 1.00 87.62 184 GLU A CA 1
ATOM 1478 C C . GLU A 1 184 ? -49.335 -2.418 75.199 1.00 87.62 184 GLU A C 1
ATOM 1480 O O . GLU A 1 184 ? -50.421 -2.669 75.718 1.00 87.62 184 GLU A O 1
ATOM 1485 N N . ILE A 1 185 ? -48.216 -2.264 75.911 1.00 86.06 185 ILE A N 1
ATOM 1486 C CA . ILE A 1 185 ? -48.178 -2.346 77.372 1.00 86.06 185 ILE A CA 1
ATOM 1487 C C . ILE A 1 185 ? -49.109 -1.291 77.972 1.00 86.06 185 ILE A C 1
ATOM 1489 O O . ILE A 1 185 ? -49.975 -1.625 78.780 1.00 86.06 185 ILE A O 1
ATOM 1493 N N . ILE A 1 186 ? -48.980 -0.037 77.535 1.00 85.56 186 ILE A N 1
ATOM 1494 C CA . ILE A 1 186 ? -49.823 1.074 77.992 1.00 85.56 186 ILE A CA 1
ATOM 1495 C C . ILE A 1 186 ? -51.296 0.795 77.687 1.00 85.56 186 ILE A C 1
ATOM 1497 O O . ILE A 1 186 ? -52.133 0.930 78.575 1.00 85.56 186 ILE A O 1
ATOM 1501 N N . ASN A 1 187 ? -51.622 0.322 76.482 1.00 83.69 187 ASN A N 1
ATOM 1502 C CA . ASN A 1 187 ? -52.994 -0.039 76.125 1.00 83.69 187 ASN A CA 1
ATOM 1503 C C . ASN A 1 187 ? -53.546 -1.174 77.005 1.00 83.69 187 ASN A C 1
ATOM 1505 O O . ASN A 1 187 ? -54.694 -1.104 77.438 1.00 83.69 187 ASN A O 1
ATOM 1509 N N . LYS A 1 188 ? -52.745 -2.206 77.303 1.00 84.56 188 LYS A N 1
ATOM 1510 C CA . LYS A 1 188 ? -53.139 -3.326 78.176 1.00 84.56 188 LYS A CA 1
ATOM 1511 C C . LYS A 1 188 ? -53.418 -2.846 79.598 1.00 84.56 188 LYS A C 1
ATOM 1513 O O . LYS A 1 188 ? -54.476 -3.158 80.137 1.00 84.56 188 LYS A O 1
ATOM 1518 N N . PHE A 1 189 ? -52.521 -2.053 80.185 1.00 79.69 189 PHE A N 1
ATOM 1519 C CA . PHE A 1 189 ? -52.748 -1.471 81.508 1.00 79.69 189 PHE A CA 1
ATOM 1520 C C . PHE A 1 189 ? -53.982 -0.559 81.506 1.00 79.69 189 PHE A C 1
ATOM 1522 O O . PHE A 1 189 ? -54.849 -0.701 82.361 1.00 79.69 189 PHE A O 1
ATOM 1529 N N . TYR A 1 190 ? -54.147 0.298 80.502 1.00 80.56 190 TYR A N 1
ATOM 1530 C CA . TYR A 1 190 ? -55.312 1.178 80.410 1.00 80.56 190 TYR A CA 1
ATOM 1531 C C . TYR A 1 190 ? -56.640 0.402 80.327 1.00 80.56 190 TYR A C 1
ATOM 1533 O O . TYR A 1 190 ? -57.595 0.742 81.025 1.00 80.56 190 TYR A O 1
ATOM 1541 N N . LYS A 1 191 ? -56.685 -0.700 79.562 1.00 79.00 191 LYS A N 1
ATOM 1542 C CA . LYS A 1 191 ? -57.846 -1.607 79.513 1.00 79.00 191 LYS A CA 1
ATOM 1543 C C . LYS A 1 191 ? -58.136 -2.257 80.869 1.00 79.00 191 LYS A C 1
ATOM 1545 O O . LYS A 1 191 ? -59.291 -2.286 81.284 1.00 79.00 191 LYS A O 1
ATOM 1550 N N . ILE A 1 192 ? -57.109 -2.733 81.581 1.00 75.19 192 ILE A N 1
ATOM 1551 C CA . ILE A 1 192 ? -57.266 -3.310 82.931 1.00 75.19 192 ILE A CA 1
ATOM 1552 C C . ILE A 1 192 ? -57.841 -2.265 83.899 1.00 75.19 192 ILE A C 1
ATOM 1554 O O . ILE A 1 192 ? -58.770 -2.565 84.648 1.00 75.19 192 ILE A O 1
ATOM 1558 N N . ARG A 1 193 ? -57.343 -1.023 83.845 1.00 70.06 193 ARG A N 1
ATOM 1559 C CA . ARG A 1 193 ? -57.861 0.095 84.644 1.00 70.06 193 ARG A CA 1
ATOM 1560 C C . ARG A 1 193 ? -59.341 0.372 84.354 1.00 70.06 193 ARG A C 1
ATOM 1562 O O . ARG A 1 193 ? -60.122 0.520 85.290 1.00 70.06 193 ARG A O 1
ATOM 1569 N N . GLN A 1 194 ? -59.737 0.442 83.081 1.00 70.81 194 GLN A N 1
ATOM 1570 C CA . GLN A 1 194 ? -61.142 0.654 82.709 1.00 70.81 194 GLN A CA 1
ATOM 1571 C C . GLN A 1 194 ? -62.040 -0.483 83.208 1.00 70.81 194 GLN A C 1
ATOM 1573 O O . GLN A 1 194 ? -63.087 -0.227 83.798 1.00 70.81 194 GLN A O 1
ATOM 1578 N N . GLN A 1 195 ? -61.610 -1.735 83.042 1.00 64.75 195 GLN A N 1
ATOM 1579 C CA . GLN A 1 195 ? -62.360 -2.907 83.499 1.00 64.75 195 GLN A CA 1
ATOM 1580 C C . GLN A 1 195 ? -62.546 -2.938 85.024 1.00 64.75 195 GLN A C 1
ATOM 1582 O O . GLN A 1 195 ? -63.597 -3.367 85.496 1.00 64.75 195 GLN A O 1
ATOM 1587 N N . ALA A 1 196 ? -61.573 -2.444 85.796 1.00 59.91 196 ALA A N 1
ATOM 1588 C CA . ALA A 1 196 ? -61.699 -2.301 87.247 1.00 59.91 196 ALA A CA 1
ATOM 1589 C C . ALA A 1 196 ? 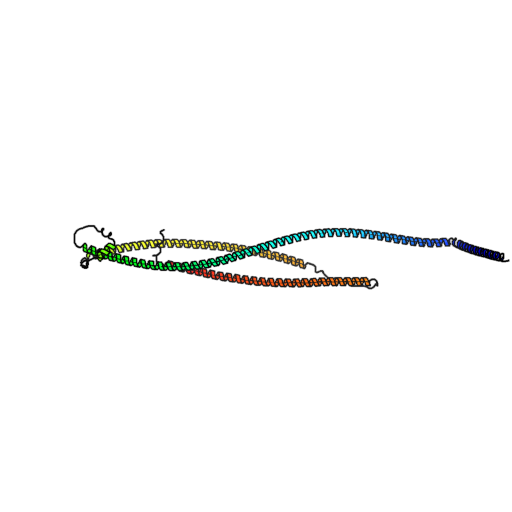-62.746 -1.244 87.662 1.00 59.91 196 ALA A C 1
ATOM 1591 O O . ALA A 1 196 ? -63.371 -1.392 88.709 1.00 59.91 196 ALA A O 1
ATOM 1592 N N . PHE A 1 197 ? -62.979 -0.213 86.840 1.00 55.78 197 PHE A N 1
ATOM 1593 C CA . PHE A 1 197 ? -63.980 0.836 87.088 1.00 55.78 197 PHE A CA 1
ATOM 1594 C C . PHE A 1 197 ? -65.410 0.438 86.671 1.00 55.78 197 PHE A C 1
ATOM 1596 O O . PHE A 1 197 ? -66.370 0.944 87.243 1.00 55.78 197 PHE A O 1
ATOM 1603 N N . ILE A 1 198 ? -65.563 -0.483 85.709 1.00 55.19 198 ILE A N 1
ATOM 1604 C CA . ILE A 1 198 ? -66.867 -0.991 85.223 1.00 55.19 198 ILE A CA 1
ATOM 1605 C C . ILE A 1 198 ? -67.470 -2.043 86.185 1.00 55.19 198 ILE A C 1
ATOM 1607 O O . ILE A 1 198 ? -68.638 -2.413 86.092 1.00 55.19 198 ILE A O 1
ATOM 1611 N N . GLY A 1 199 ? -66.706 -2.511 87.174 1.00 46.03 199 GLY A N 1
ATOM 1612 C CA . GLY A 1 199 ? -67.199 -3.398 88.222 1.00 46.03 199 GLY A CA 1
ATOM 1613 C C . GLY A 1 199 ? -67.960 -2.651 89.313 1.00 46.03 199 GLY A C 1
ATOM 1614 O O . GLY A 1 199 ? -67.393 -2.474 90.383 1.00 46.03 199 GLY A O 1
ATOM 1615 N N . ASN A 1 200 ? -69.194 -2.212 89.035 1.00 42.22 200 ASN A N 1
ATOM 1616 C CA . ASN A 1 200 ? -70.315 -2.038 89.981 1.00 42.22 200 ASN A CA 1
ATOM 1617 C C . ASN A 1 200 ? -71.485 -1.326 89.273 1.00 42.22 200 ASN A C 1
ATOM 1619 O O . ASN A 1 200 ? -71.561 -0.100 89.279 1.00 42.22 200 ASN A O 1
ATOM 1623 N N . GLY A 1 201 ? -72.414 -2.082 88.692 1.00 35.62 201 GLY A N 1
ATOM 1624 C CA . GLY A 1 201 ? -73.659 -1.532 88.154 1.00 35.62 201 GLY A CA 1
ATOM 1625 C C . GLY A 1 201 ? -74.273 -2.453 87.115 1.00 35.62 201 GLY A C 1
ATOM 1626 O O . GLY A 1 201 ? -73.670 -2.694 86.075 1.00 35.62 201 GLY A O 1
ATOM 1627 N N . ASP A 1 202 ? -75.434 -3.002 87.450 1.00 38.72 202 ASP A N 1
ATOM 1628 C CA . ASP A 1 202 ? -76.265 -3.822 86.581 1.00 38.72 202 ASP A CA 1
ATOM 1629 C C . ASP A 1 202 ? -76.733 -3.062 85.322 1.00 38.72 202 ASP A C 1
ATOM 1631 O O . ASP A 1 202 ? -76.811 -1.835 85.309 1.00 38.72 202 ASP A O 1
ATOM 1635 N N . GLU A 1 203 ? -77.137 -3.861 84.332 1.00 42.56 203 GLU A N 1
ATOM 1636 C CA . GLU A 1 203 ? -77.950 -3.533 83.151 1.00 42.56 203 GLU A CA 1
ATOM 1637 C C . GLU A 1 203 ? -77.223 -3.104 81.860 1.00 42.56 203 GLU A C 1
ATOM 1639 O O . GLU A 1 203 ? -76.576 -2.068 81.746 1.00 42.56 203 GLU A O 1
ATOM 1644 N N . GLU A 1 204 ? -77.386 -3.995 80.874 1.00 44.75 204 GLU A N 1
ATOM 1645 C CA . GLU A 1 204 ? -77.440 -3.798 79.423 1.00 44.75 204 GLU A CA 1
ATOM 1646 C C . GLU A 1 204 ? -77.266 -2.347 78.940 1.00 44.75 204 GLU A C 1
ATOM 1648 O O . GLU A 1 204 ? -78.220 -1.580 78.832 1.00 44.75 204 GLU A O 1
ATOM 1653 N N . SER A 1 205 ? -76.042 -1.999 78.546 1.00 41.06 205 SER A N 1
ATOM 1654 C CA . SER A 1 205 ? -75.793 -0.871 77.654 1.00 41.06 205 SER A CA 1
ATOM 1655 C C . SER A 1 205 ? -74.747 -1.289 76.630 1.00 41.06 205 SER A C 1
ATOM 1657 O O . SER A 1 205 ? -73.556 -1.379 76.928 1.00 41.06 205 SER A O 1
ATOM 1659 N N . GLU A 1 206 ? -75.223 -1.581 75.419 1.00 49.38 206 GLU A N 1
ATOM 1660 C CA . GLU A 1 206 ? -74.427 -1.610 74.193 1.00 49.38 206 GLU A CA 1
ATOM 1661 C C . GLU A 1 206 ? -73.751 -0.243 74.008 1.00 49.38 206 GLU A C 1
ATOM 1663 O O . GLU A 1 206 ? -74.288 0.675 73.392 1.00 49.38 206 GLU A O 1
ATOM 1668 N N . CYS A 1 207 ? -72.560 -0.082 74.565 1.00 42.75 207 CYS A N 1
ATOM 1669 C CA . CYS A 1 207 ? -71.651 0.995 74.197 1.00 42.75 207 CYS A CA 1
ATOM 1670 C C . CYS A 1 207 ? -70.218 0.466 74.218 1.00 42.75 207 CYS A C 1
ATOM 1672 O O . CYS A 1 207 ? -69.373 0.905 74.992 1.00 42.75 207 CYS A O 1
ATOM 1674 N N . ASP A 1 208 ? -69.972 -0.501 73.335 1.00 43.34 208 ASP A N 1
ATOM 1675 C CA . ASP A 1 208 ? -68.678 -1.162 73.132 1.00 43.34 208 ASP A CA 1
ATOM 1676 C C . ASP A 1 208 ? -67.708 -0.340 72.249 1.00 43.34 208 ASP A C 1
ATOM 1678 O O . ASP A 1 208 ? -66.667 -0.843 71.851 1.00 43.34 208 ASP A O 1
ATOM 1682 N N . ASP A 1 209 ? -68.017 0.931 71.940 1.00 49.47 209 ASP A N 1
ATOM 1683 C CA . ASP A 1 209 ? -67.380 1.640 70.809 1.00 49.47 209 ASP A CA 1
ATOM 1684 C C . ASP A 1 209 ? -66.896 3.081 71.099 1.00 49.47 209 ASP A C 1
ATOM 1686 O O . ASP A 1 209 ? -66.595 3.841 70.184 1.00 49.47 209 ASP A O 1
ATOM 1690 N N . GLN A 1 210 ? -66.800 3.511 72.367 1.00 49.47 210 GLN A N 1
ATOM 1691 C CA . GLN A 1 210 ? -66.360 4.885 72.724 1.00 49.47 210 GLN A CA 1
ATOM 1692 C C . GLN A 1 210 ? -64.945 4.983 73.318 1.00 49.47 210 GLN A C 1
ATOM 1694 O O . GLN A 1 210 ? -64.541 6.038 73.802 1.00 49.47 210 GLN A O 1
ATOM 1699 N N . CYS A 1 211 ? -64.163 3.903 73.277 1.00 51.03 211 CYS A N 1
ATOM 1700 C CA . CYS A 1 211 ? -62.829 3.839 73.892 1.00 51.03 211 CYS A CA 1
ATOM 1701 C C . CYS A 1 211 ? -61.663 4.013 72.895 1.00 51.03 211 CYS A C 1
ATOM 1703 O O . CYS A 1 211 ? -60.538 4.330 73.301 1.00 51.03 211 CYS A O 1
ATOM 1705 N N . ASP A 1 212 ? -61.906 3.865 71.593 1.00 53.34 212 ASP A N 1
ATOM 1706 C CA . ASP A 1 212 ? -60.826 3.893 70.600 1.00 53.34 212 ASP A CA 1
ATOM 1707 C C . ASP A 1 212 ? -60.332 5.305 70.235 1.00 53.34 212 ASP A C 1
ATOM 1709 O O . ASP A 1 212 ? -59.254 5.432 69.657 1.00 53.34 212 ASP A O 1
ATOM 1713 N N . ASP A 1 213 ? -61.032 6.366 70.658 1.00 54.38 213 ASP A N 1
ATOM 1714 C CA . ASP A 1 213 ? -60.700 7.760 70.299 1.00 54.38 213 ASP A CA 1
ATOM 1715 C C . ASP A 1 213 ? -59.753 8.471 71.295 1.00 54.38 213 ASP A C 1
ATOM 1717 O O . ASP A 1 213 ? -59.358 9.614 71.085 1.00 54.38 213 ASP A O 1
ATOM 1721 N N . VAL A 1 214 ? -59.347 7.810 72.391 1.00 63.81 214 VAL A N 1
ATOM 1722 C CA . VAL A 1 214 ? -58.375 8.382 73.347 1.00 63.81 214 VAL A CA 1
ATOM 1723 C C . VAL A 1 214 ? -56.950 8.139 72.846 1.00 63.81 214 VAL A C 1
ATOM 1725 O O . VAL A 1 214 ? -56.535 6.984 72.643 1.00 63.81 214 VAL A O 1
ATOM 1728 N N . SER A 1 215 ? -56.184 9.220 72.670 1.00 78.81 215 SER A N 1
ATOM 1729 C CA . SER A 1 215 ? -54.830 9.165 72.116 1.00 78.81 215 SER A CA 1
ATOM 1730 C C . SER A 1 215 ? -53.867 8.416 73.045 1.00 78.81 215 SER A C 1
ATOM 1732 O O . SER A 1 215 ? -54.059 8.329 74.261 1.00 78.81 215 SER A O 1
ATOM 1734 N N . TRP A 1 216 ? -52.805 7.835 72.478 1.00 70.81 216 TRP A N 1
ATOM 1735 C CA . TRP A 1 216 ? -51.821 7.083 73.266 1.00 70.81 216 TRP A CA 1
ATOM 1736 C C . TRP A 1 216 ? -51.168 7.930 74.373 1.00 70.81 216 TRP A C 1
ATOM 1738 O O . TRP A 1 216 ? -50.930 7.419 75.470 1.00 70.81 216 TRP A O 1
ATOM 1748 N N . ASP A 1 217 ? -50.928 9.216 74.108 1.00 78.19 217 ASP A N 1
ATOM 1749 C CA . ASP A 1 217 ? -50.346 10.140 75.084 1.00 78.19 217 ASP A CA 1
ATOM 1750 C C . ASP A 1 217 ? -51.287 10.368 76.278 1.00 78.19 217 ASP A C 1
ATOM 1752 O O . ASP A 1 217 ? -50.854 10.275 77.426 1.00 78.19 217 ASP A O 1
ATOM 1756 N N . GLU A 1 218 ? -52.591 10.527 76.039 1.00 78.69 218 GLU A N 1
ATOM 1757 C CA . GLU A 1 218 ? -53.595 10.670 77.104 1.00 78.69 218 GLU A CA 1
ATOM 1758 C C . GLU A 1 218 ? -53.745 9.382 77.935 1.00 78.69 218 GLU A C 1
ATOM 1760 O O . GLU A 1 218 ? -53.845 9.439 79.165 1.00 78.69 218 GLU A O 1
ATOM 1765 N N . LYS A 1 219 ? -53.693 8.201 77.295 1.00 81.50 219 LYS A N 1
ATOM 1766 C CA . LYS A 1 219 ? -53.704 6.890 77.984 1.00 81.50 219 LYS A CA 1
ATOM 1767 C C . LYS A 1 219 ? -52.506 6.734 78.920 1.00 81.50 219 LYS A C 1
ATOM 1769 O O . LYS A 1 219 ? -52.654 6.264 80.052 1.00 81.50 219 LYS A O 1
ATOM 1774 N N . ARG A 1 220 ? -51.321 7.135 78.454 1.00 79.19 220 ARG A N 1
ATOM 1775 C CA . ARG A 1 220 ? -50.077 7.109 79.232 1.00 79.19 220 ARG A CA 1
ATOM 1776 C C . ARG A 1 220 ? -50.153 8.050 80.429 1.00 79.19 220 ARG A C 1
ATOM 1778 O O . ARG A 1 220 ? -49.772 7.659 81.531 1.00 79.19 220 ARG A O 1
ATOM 1785 N N . GLU A 1 221 ? -50.632 9.268 80.212 1.00 81.50 221 GLU A N 1
ATOM 1786 C CA . GLU A 1 221 ? -50.725 10.288 81.251 1.00 81.50 221 GLU A CA 1
ATOM 1787 C C . GLU A 1 221 ? -51.708 9.875 82.357 1.00 81.50 221 GLU A C 1
ATOM 1789 O O . GLU A 1 221 ? -51.364 9.938 83.535 1.00 81.50 221 GLU A O 1
ATOM 1794 N N . CYS A 1 222 ? -52.863 9.300 82.003 1.00 78.12 222 CYS A N 1
ATOM 1795 C CA . CYS A 1 222 ? -53.817 8.761 82.978 1.00 78.12 222 CYS A CA 1
ATOM 1796 C C . CYS A 1 222 ? -53.198 7.694 83.894 1.00 78.12 222 CYS A C 1
ATOM 1798 O O . CYS A 1 222 ? -53.364 7.756 85.114 1.00 78.12 222 CYS A O 1
ATOM 1800 N N . LEU A 1 223 ? -52.493 6.716 83.315 1.00 75.19 223 LEU A N 1
ATOM 1801 C CA . LEU A 1 223 ? -51.862 5.624 84.065 1.00 75.19 223 LEU A CA 1
ATOM 1802 C C . LEU A 1 223 ? -50.717 6.106 84.959 1.00 75.19 223 LEU A C 1
ATOM 1804 O O . LEU A 1 223 ? -50.502 5.550 86.032 1.00 75.19 223 LEU A O 1
ATOM 1808 N N . TYR A 1 224 ? -49.979 7.130 84.528 1.00 78.12 224 TYR A N 1
ATOM 1809 C CA . TYR A 1 224 ? -48.860 7.670 85.298 1.00 78.12 224 TYR A CA 1
ATOM 1810 C C . TYR A 1 224 ? -49.313 8.330 86.611 1.00 78.12 224 TYR A C 1
ATOM 1812 O O . TYR A 1 224 ? -48.571 8.322 87.591 1.00 78.12 224 TYR A O 1
ATOM 1820 N N . TYR A 1 225 ? -50.540 8.860 86.646 1.00 76.50 225 TYR A N 1
ATOM 1821 C CA . TYR A 1 225 ? -51.121 9.526 87.814 1.00 76.50 225 TYR A CA 1
ATOM 1822 C C . TYR A 1 225 ? -52.026 8.626 88.683 1.00 76.50 225 TYR A C 1
ATOM 1824 O O . TYR A 1 225 ? -52.691 9.135 89.586 1.00 76.50 225 TYR A O 1
ATOM 1832 N N . ASP A 1 226 ? -52.061 7.306 88.457 1.00 72.06 226 ASP A N 1
ATOM 1833 C CA . ASP A 1 226 ? -52.892 6.385 89.249 1.00 72.06 226 ASP A CA 1
ATOM 1834 C C . ASP A 1 226 ? -52.372 6.109 90.665 1.00 72.06 226 ASP A C 1
ATOM 1836 O O . ASP A 1 226 ? -51.171 5.981 90.905 1.00 72.06 226 ASP A O 1
ATOM 1840 N N . SER A 1 227 ? -53.300 5.942 91.619 1.00 57.41 227 SER A N 1
ATOM 1841 C CA . SER A 1 227 ? -52.969 5.565 92.998 1.00 57.41 227 SER A CA 1
ATOM 1842 C C . SER A 1 227 ? -52.734 4.053 93.141 1.00 57.41 227 SER A C 1
ATOM 1844 O O . SER A 1 227 ? -53.421 3.230 92.530 1.00 57.41 227 SER A O 1
ATOM 1846 N N . SER A 1 228 ? -51.791 3.680 94.013 1.00 53.97 228 SER A N 1
ATOM 1847 C CA . SER A 1 228 ? -51.370 2.290 94.267 1.00 53.97 228 SER A CA 1
ATOM 1848 C C . SER A 1 228 ? -52.484 1.351 94.763 1.00 53.97 228 SER A C 1
ATOM 1850 O O . SER A 1 228 ? -52.312 0.136 94.697 1.00 53.97 228 SER A O 1
ATOM 1852 N N . GLU A 1 229 ? -53.600 1.872 95.278 1.00 50.03 229 GLU A N 1
ATOM 1853 C CA . GLU A 1 229 ? -54.731 1.071 95.777 1.00 50.03 229 GLU A CA 1
ATOM 1854 C C . GLU A 1 229 ? -55.664 0.587 94.650 1.00 50.03 229 GLU A C 1
ATOM 1856 O O . GLU A 1 229 ? -56.355 -0.420 94.809 1.00 50.03 229 GLU A O 1
ATOM 1861 N N . SER A 1 230 ? -55.625 1.239 93.481 1.00 50.38 230 SER A N 1
ATOM 1862 C CA . SER A 1 230 ? -56.505 0.970 92.326 1.00 50.38 230 SER A CA 1
ATOM 1863 C C . SER A 1 230 ? -56.150 -0.310 91.550 1.00 50.38 230 SER A C 1
ATOM 1865 O O . SER A 1 230 ? -56.850 -0.684 90.613 1.00 50.38 230 SER A O 1
ATOM 1867 N N . TRP A 1 231 ? -55.062 -0.987 91.933 1.00 58.34 231 TRP A N 1
ATOM 1868 C CA . TRP A 1 231 ? -54.462 -2.111 91.203 1.00 58.34 231 TRP A CA 1
ATOM 1869 C C . TRP A 1 231 ? -54.401 -3.419 92.013 1.00 58.34 231 TRP A C 1
ATOM 1871 O O . TRP A 1 231 ? -53.590 -4.297 91.718 1.00 58.34 231 TRP A O 1
ATOM 1881 N N . SER A 1 232 ? -55.244 -3.580 93.041 1.00 47.75 232 SER A N 1
ATOM 1882 C CA . SER A 1 232 ? -55.343 -4.843 93.790 1.00 47.75 232 SER A CA 1
ATOM 1883 C C . SER A 1 232 ? -56.281 -5.847 93.096 1.00 47.75 232 SER A C 1
ATOM 1885 O O . SER A 1 232 ? -57.402 -5.524 92.712 1.00 47.75 232 SER A O 1
ATOM 1887 N N . PHE A 1 233 ? -55.796 -7.074 92.885 1.00 38.72 233 PHE A N 1
ATOM 1888 C CA . PHE A 1 233 ? -56.432 -8.080 92.025 1.00 38.72 233 PHE A CA 1
ATOM 1889 C C . PHE A 1 233 ? -57.306 -9.060 92.831 1.00 38.72 233 PHE A C 1
ATOM 1891 O O . PHE A 1 233 ? -56.802 -9.728 93.734 1.00 38.72 233 PHE A O 1
ATOM 1898 N N . ASN A 1 234 ? -58.596 -9.186 92.485 1.00 39.44 234 ASN A N 1
ATOM 1899 C CA . ASN A 1 234 ? -59.516 -10.176 93.064 1.00 39.44 234 ASN A CA 1
ATOM 1900 C C . ASN A 1 234 ? -59.753 -11.340 92.080 1.00 39.44 234 ASN A C 1
ATOM 1902 O O . ASN A 1 234 ? -60.283 -11.158 90.983 1.00 39.44 234 ASN A O 1
ATOM 1906 N N . VAL A 1 235 ? -59.322 -12.538 92.481 1.00 44.00 235 VAL A N 1
ATOM 1907 C CA . VAL A 1 235 ? -59.225 -13.761 91.667 1.00 44.00 235 VAL A CA 1
ATOM 1908 C C . VAL A 1 235 ? -60.553 -14.515 91.671 1.00 44.00 235 VAL A C 1
ATOM 1910 O O . VAL A 1 235 ? -60.641 -15.571 92.274 1.00 44.00 235 VAL A O 1
ATOM 1913 N N . HIS A 1 236 ? -61.597 -14.023 91.007 1.00 45.25 236 HIS A N 1
ATOM 1914 C CA . HIS A 1 236 ? -62.795 -14.843 90.778 1.00 45.25 236 HIS A CA 1
ATOM 1915 C C . HIS A 1 236 ? -63.506 -14.451 89.483 1.00 45.25 236 HIS A C 1
ATOM 1917 O O . HIS A 1 236 ? -64.347 -13.558 89.499 1.00 45.25 236 HIS A O 1
ATOM 1923 N N . LYS A 1 237 ? -63.193 -15.135 88.371 1.00 49.16 237 LYS A N 1
ATOM 1924 C CA . LYS A 1 237 ? -64.110 -15.366 87.233 1.00 49.16 237 LYS A CA 1
ATOM 1925 C C . LYS A 1 237 ? -63.454 -16.314 86.217 1.00 49.16 237 LYS A C 1
ATOM 1927 O O . LYS A 1 237 ? -62.798 -15.888 85.279 1.00 49.16 237 LYS A O 1
ATOM 1932 N N . GLU A 1 238 ? -63.654 -17.617 86.405 1.00 46.31 238 GLU A N 1
ATOM 1933 C CA . GLU A 1 238 ? -63.214 -18.692 85.490 1.00 46.31 238 GLU A CA 1
ATOM 1934 C C . GLU A 1 238 ? -64.037 -18.769 84.183 1.00 46.31 238 GLU A C 1
ATOM 1936 O O . GLU A 1 238 ? -63.709 -19.542 83.288 1.00 46.31 238 GLU A O 1
ATOM 1941 N N . ALA A 1 239 ? -65.076 -17.939 84.020 1.00 47.66 239 ALA A N 1
ATOM 1942 C CA . ALA A 1 239 ? -65.911 -17.914 82.814 1.00 47.66 239 ALA A CA 1
ATOM 1943 C C . ALA A 1 239 ? -65.239 -17.242 81.592 1.00 47.66 239 ALA A C 1
ATOM 1945 O O . ALA A 1 239 ? -65.632 -17.498 80.458 1.00 47.66 239 ALA A O 1
ATOM 1946 N N . SER A 1 240 ? -64.207 -16.412 81.791 1.00 54.84 240 SER A N 1
ATOM 1947 C CA . SER A 1 240 ? -63.508 -15.677 80.720 1.00 54.84 240 SER A CA 1
ATOM 1948 C C . SER A 1 240 ? -62.449 -16.505 79.980 1.00 54.84 240 SER A C 1
ATOM 1950 O O . SER A 1 240 ? -62.140 -16.212 78.825 1.00 54.84 240 SER A O 1
ATOM 1952 N N . LEU A 1 241 ? -61.933 -17.575 80.597 1.00 55.34 241 LEU A N 1
ATOM 1953 C CA . LEU A 1 241 ? -60.949 -18.463 79.968 1.00 55.34 241 LEU A CA 1
ATOM 1954 C C . LEU A 1 241 ? -61.568 -19.255 78.801 1.00 55.34 241 LEU A C 1
ATOM 1956 O O . LEU A 1 241 ? -60.913 -19.477 77.787 1.00 55.34 241 LEU A O 1
ATOM 1960 N N . ALA A 1 242 ? -62.841 -19.643 78.921 1.00 57.72 242 ALA A N 1
ATOM 1961 C CA . ALA A 1 242 ? -63.546 -20.419 77.901 1.00 57.72 242 ALA A CA 1
ATOM 1962 C C . ALA A 1 242 ? -63.824 -19.605 76.622 1.00 57.72 242 ALA A C 1
ATOM 1964 O O . ALA A 1 242 ? -63.618 -20.114 75.522 1.00 57.72 242 ALA A O 1
ATOM 1965 N N . ASN A 1 243 ? -64.202 -18.328 76.753 1.00 59.62 243 ASN A N 1
ATOM 1966 C CA . ASN A 1 243 ? -64.420 -17.437 75.604 1.00 59.62 243 ASN A CA 1
ATOM 1967 C C . ASN A 1 243 ? -63.107 -17.099 74.883 1.00 59.62 243 ASN A C 1
ATOM 1969 O O . ASN A 1 243 ? -63.070 -17.049 73.658 1.00 59.62 243 ASN A O 1
ATOM 1973 N N . TYR A 1 244 ? -62.011 -16.934 75.630 1.00 62.66 244 TYR A N 1
ATOM 1974 C CA . TYR A 1 244 ? -60.682 -16.727 75.052 1.00 62.66 244 TYR A CA 1
ATOM 1975 C C . TYR A 1 244 ? -60.183 -17.963 74.288 1.00 62.66 244 TYR A C 1
ATOM 1977 O O . TYR A 1 244 ? -59.633 -17.841 73.196 1.00 62.66 244 TYR A O 1
ATOM 1985 N N . VAL A 1 245 ? -60.426 -19.167 74.819 1.00 65.00 245 VAL A N 1
ATOM 1986 C CA . VAL A 1 245 ? -60.099 -20.422 74.123 1.00 65.00 245 VAL A CA 1
ATOM 1987 C C . VAL A 1 245 ? -60.930 -20.585 72.845 1.00 65.00 245 VAL A C 1
ATOM 1989 O O . VAL A 1 245 ? -60.379 -21.019 71.836 1.00 65.00 245 VAL A O 1
ATOM 1992 N N . ALA A 1 246 ? -62.209 -20.199 72.848 1.00 71.44 246 ALA A N 1
ATOM 1993 C CA . ALA A 1 246 ? -63.050 -20.232 71.650 1.00 71.44 246 ALA A CA 1
ATOM 1994 C C . ALA A 1 246 ? -62.579 -19.233 70.572 1.00 71.44 246 ALA A C 1
ATOM 1996 O O . ALA A 1 246 ? -62.449 -19.616 69.411 1.00 71.44 246 ALA A O 1
ATOM 1997 N N . ALA A 1 247 ? -62.231 -17.999 70.955 1.00 70.44 247 ALA A N 1
ATOM 1998 C CA . ALA A 1 247 ? -61.686 -16.995 70.035 1.00 70.44 247 ALA A CA 1
ATOM 1999 C C . ALA A 1 247 ? -60.347 -17.439 69.413 1.00 70.44 247 ALA A C 1
ATOM 2001 O O . ALA A 1 247 ? -60.146 -17.322 68.207 1.00 70.44 247 ALA A O 1
ATOM 2002 N N . LEU A 1 248 ? -59.454 -18.040 70.211 1.00 71.69 248 LEU A N 1
ATOM 2003 C CA . LEU A 1 248 ? -58.196 -18.602 69.706 1.00 71.69 248 LEU A CA 1
ATOM 2004 C C . LEU A 1 248 ? -58.408 -19.790 68.756 1.00 71.69 248 LEU A C 1
ATOM 2006 O O . LEU A 1 248 ? -57.610 -19.997 67.842 1.00 71.69 248 LEU A O 1
ATOM 2010 N N . GLN A 1 249 ? -59.458 -20.588 68.965 1.00 73.94 249 GLN A N 1
ATOM 2011 C CA . GLN A 1 249 ? -59.812 -21.685 68.062 1.00 73.94 249 GLN A CA 1
ATOM 2012 C C . GLN A 1 249 ? -60.368 -21.172 66.727 1.00 73.94 249 GLN A C 1
ATOM 2014 O O . GLN A 1 249 ? -60.036 -21.732 65.683 1.00 73.94 249 GLN A O 1
ATOM 2019 N N . GLU A 1 250 ? -61.154 -20.095 66.745 1.00 76.06 250 GLU A N 1
ATOM 2020 C CA . GLU A 1 250 ? -61.670 -19.443 65.538 1.00 76.06 250 GLU A CA 1
ATOM 2021 C C . GLU A 1 250 ? -60.552 -18.772 64.721 1.00 76.06 250 GLU A C 1
ATOM 2023 O O . GLU A 1 250 ? -60.458 -18.980 63.509 1.00 76.06 250 GLU A O 1
ATOM 2028 N N . GLU A 1 251 ? -59.630 -18.052 65.371 1.00 77.81 251 GLU A N 1
ATOM 2029 C CA . GLU A 1 251 ? -58.448 -17.492 64.702 1.00 77.81 251 GLU A CA 1
ATOM 2030 C C . GLU A 1 251 ? -57.549 -18.581 64.101 1.00 77.81 251 GLU A C 1
ATOM 2032 O O . GLU A 1 251 ? -57.056 -18.431 62.979 1.00 77.81 251 GLU A O 1
ATOM 2037 N N . LEU A 1 252 ? -57.370 -19.708 64.800 1.00 78.94 252 LEU A N 1
ATOM 2038 C CA . LEU A 1 252 ? -56.616 -20.850 64.279 1.00 78.94 252 LEU A CA 1
ATOM 2039 C C . LEU A 1 252 ? -57.242 -21.431 63.007 1.00 78.94 252 LEU A C 1
ATOM 2041 O O . LEU A 1 252 ? -56.511 -21.763 62.071 1.00 78.94 252 LEU A O 1
ATOM 2045 N N . GLU A 1 253 ? -58.570 -21.539 62.943 1.00 80.12 253 GLU A N 1
ATOM 2046 C CA . GLU A 1 253 ? -59.254 -22.061 61.757 1.00 80.12 253 GLU A CA 1
ATOM 2047 C C . GLU A 1 253 ? -59.225 -21.051 60.594 1.00 80.12 253 GLU A C 1
ATOM 2049 O O . GLU A 1 253 ? -59.004 -21.438 59.442 1.00 80.12 253 GLU A O 1
ATOM 2054 N N . ASN A 1 254 ? -59.298 -19.748 60.883 1.00 79.44 254 ASN A N 1
ATOM 2055 C CA . ASN A 1 254 ? -59.107 -18.697 59.881 1.00 79.44 254 ASN A CA 1
ATOM 2056 C C . ASN A 1 254 ? -57.694 -18.739 59.274 1.00 79.44 254 ASN A C 1
ATOM 2058 O O . ASN A 1 254 ? -57.554 -18.769 58.048 1.00 79.44 254 ASN A O 1
ATOM 2062 N N . VAL A 1 255 ? -56.645 -18.845 60.100 1.00 79.62 255 VAL A N 1
ATOM 2063 C CA . VAL A 1 255 ? -55.252 -18.992 59.633 1.00 79.62 255 VAL A CA 1
ATOM 2064 C C . VAL A 1 255 ? -55.070 -20.278 58.827 1.00 79.62 255 VAL A C 1
ATOM 2066 O O . VAL A 1 255 ? -54.380 -20.287 57.804 1.00 79.62 255 VAL A O 1
ATOM 2069 N N . ARG A 1 256 ? -55.714 -21.370 59.247 1.00 83.62 256 ARG A N 1
ATOM 2070 C CA . ARG A 1 256 ? -55.681 -22.646 58.526 1.00 83.62 256 ARG A CA 1
ATOM 2071 C C . ARG A 1 256 ? -56.288 -22.524 57.129 1.00 83.62 256 ARG A C 1
ATOM 2073 O O . ARG A 1 256 ? -55.686 -23.006 56.167 1.00 83.62 256 ARG A O 1
ATOM 2080 N N . SER A 1 257 ? -57.431 -21.852 57.007 1.00 80.56 257 SER A N 1
ATOM 2081 C CA . SER A 1 257 ? -58.089 -21.614 55.719 1.00 80.56 257 SER A CA 1
ATOM 2082 C C . SER A 1 257 ? -57.250 -20.720 54.788 1.00 80.56 257 SER A C 1
ATOM 2084 O O . SER A 1 257 ? -57.099 -21.028 53.604 1.00 80.56 257 SER A O 1
ATOM 2086 N N . ASP A 1 258 ? -56.605 -19.677 55.320 1.00 86.44 258 ASP A N 1
ATOM 2087 C CA . ASP A 1 258 ? -55.737 -18.770 54.558 1.00 86.44 258 ASP A CA 1
ATOM 2088 C C . ASP A 1 258 ? -54.458 -19.469 54.060 1.00 86.44 258 ASP A C 1
ATOM 2090 O O . ASP A 1 258 ? -54.066 -19.333 52.897 1.00 86.44 258 ASP A O 1
ATOM 2094 N N . LEU A 1 259 ? -53.836 -20.305 54.899 1.00 83.62 259 LEU A N 1
ATOM 2095 C CA . LEU A 1 259 ? -52.695 -21.134 54.495 1.00 83.62 259 LEU A CA 1
ATOM 2096 C C . LEU A 1 259 ? -53.066 -22.117 53.380 1.00 83.62 259 LEU A C 1
ATOM 2098 O O . LEU A 1 259 ? -52.288 -22.309 52.443 1.00 83.62 259 LEU A O 1
ATOM 2102 N N . GLN A 1 260 ? -54.257 -22.712 53.446 1.00 87.31 260 GLN A N 1
ATOM 2103 C CA . GLN A 1 260 ? -54.740 -23.632 52.421 1.00 87.31 260 GLN A CA 1
ATOM 2104 C C . GLN A 1 260 ? -54.981 -22.917 51.082 1.00 87.31 260 GLN A C 1
ATOM 2106 O O . GLN A 1 260 ? -54.542 -23.409 50.039 1.00 87.31 260 GLN A O 1
ATOM 2111 N N . ASN A 1 261 ? -55.560 -21.713 51.110 1.00 86.69 261 ASN A N 1
ATOM 2112 C CA . ASN A 1 261 ? -55.738 -20.870 49.924 1.00 86.69 261 ASN A CA 1
ATOM 2113 C C . ASN A 1 261 ? -54.395 -20.438 49.311 1.00 86.69 261 ASN A C 1
ATOM 2115 O O . ASN A 1 261 ? -54.199 -20.537 48.096 1.00 86.69 261 ASN A O 1
ATOM 2119 N N . LYS A 1 262 ? -53.426 -20.023 50.139 1.00 90.69 262 LYS A N 1
ATOM 2120 C CA . LYS A 1 262 ? -52.064 -19.675 49.693 1.00 90.69 262 LYS A CA 1
ATOM 2121 C C . LYS A 1 262 ? -51.334 -20.868 49.081 1.00 90.69 262 LYS A C 1
ATOM 2123 O O . LYS A 1 262 ? -50.635 -20.709 48.080 1.00 90.69 262 LYS A O 1
ATOM 2128 N N . MET A 1 263 ? -51.514 -22.064 49.642 1.00 85.44 263 MET A N 1
ATOM 2129 C CA . MET A 1 263 ? -50.938 -23.292 49.095 1.00 85.44 263 MET A CA 1
ATOM 2130 C C . MET A 1 263 ? -51.537 -23.631 47.724 1.00 85.44 263 MET A C 1
ATOM 2132 O O . MET A 1 263 ? -50.793 -23.974 46.804 1.00 85.44 263 MET A O 1
ATOM 2136 N N . GLN A 1 264 ? -52.850 -23.461 47.553 1.00 90.69 264 GLN A N 1
ATOM 2137 C CA . GLN A 1 264 ? -53.526 -23.679 46.274 1.00 90.69 264 GLN A CA 1
ATOM 2138 C C . GLN A 1 264 ? -53.073 -22.677 45.199 1.00 90.69 264 GLN A C 1
ATOM 2140 O O . GLN A 1 264 ? -52.695 -23.092 44.101 1.00 90.69 264 GLN A O 1
ATOM 2145 N N . MET A 1 265 ? -52.992 -21.384 45.532 1.00 88.25 265 MET A N 1
ATOM 2146 C CA . MET A 1 265 ? -52.441 -20.361 44.632 1.00 88.25 265 MET A CA 1
ATOM 2147 C C . MET A 1 265 ? -50.972 -20.655 44.271 1.00 88.25 265 MET A C 1
ATOM 2149 O O . MET A 1 265 ? -50.572 -20.525 43.113 1.00 88.25 265 MET A O 1
ATOM 2153 N N . GLY A 1 266 ? -50.163 -21.098 45.239 1.00 88.56 266 GLY A N 1
ATOM 2154 C CA . GLY A 1 266 ? -48.772 -21.496 45.006 1.00 88.56 266 GLY A CA 1
ATOM 2155 C C . GLY A 1 266 ? -48.646 -22.626 43.982 1.00 88.56 266 GLY A C 1
ATOM 2156 O O . GLY A 1 266 ? -47.801 -22.560 43.088 1.00 88.56 266 GLY A O 1
ATOM 2157 N N . TRP A 1 267 ? -49.540 -23.612 44.057 1.00 92.94 267 TRP A N 1
ATOM 2158 C CA . TRP A 1 267 ? -49.603 -24.727 43.112 1.00 92.94 267 TRP A CA 1
ATOM 2159 C C . TRP A 1 267 ? -49.962 -24.273 41.686 1.00 92.94 267 TRP A C 1
ATOM 2161 O O . TRP A 1 267 ? -49.378 -24.742 40.705 1.00 92.94 267 TRP A O 1
ATOM 2171 N N . GLU A 1 268 ? -50.887 -23.321 41.547 1.00 92.12 268 GLU A N 1
ATOM 2172 C CA . GLU A 1 268 ? -51.261 -22.738 40.252 1.00 92.12 268 GLU A CA 1
ATOM 2173 C C . GLU A 1 268 ? -50.114 -21.938 39.619 1.00 92.12 268 GLU A C 1
ATOM 2175 O O . GLU A 1 268 ? -49.834 -22.087 38.422 1.00 92.12 268 GLU A O 1
ATOM 2180 N N . ILE A 1 269 ? -49.402 -21.143 40.425 1.00 89.69 269 ILE A N 1
ATOM 2181 C CA . ILE A 1 269 ? -48.222 -20.390 39.984 1.00 89.69 269 ILE A CA 1
ATOM 2182 C C . ILE A 1 269 ? -47.125 -21.353 39.517 1.00 89.69 269 ILE A C 1
ATOM 2184 O O . ILE A 1 269 ? -46.580 -21.175 38.423 1.00 89.69 269 ILE A O 1
ATOM 2188 N N . GLU A 1 270 ? -46.826 -22.397 40.295 1.00 93.25 270 GLU A N 1
ATOM 2189 C CA . GLU A 1 270 ? -45.825 -23.406 39.937 1.00 93.25 270 GLU A CA 1
ATOM 2190 C C . GLU A 1 270 ? -46.175 -24.090 38.609 1.00 93.25 270 GLU A C 1
ATOM 2192 O O . GLU A 1 270 ? -45.331 -24.199 37.713 1.00 93.25 270 GLU A O 1
ATOM 2197 N N . LYS A 1 271 ? -47.441 -24.483 38.430 1.00 94.31 271 LYS A N 1
ATOM 2198 C CA . LYS A 1 271 ? -47.929 -25.098 37.191 1.00 94.31 271 LYS A CA 1
ATOM 2199 C C . LYS A 1 271 ? -47.742 -24.178 35.981 1.00 94.31 271 LYS A C 1
ATOM 2201 O O . LYS A 1 271 ? -47.267 -24.629 34.933 1.00 94.31 271 LYS A O 1
ATOM 2206 N N . HIS A 1 272 ? -48.090 -22.898 36.107 1.00 93.44 272 HIS A N 1
ATOM 2207 C CA . HIS A 1 272 ? -47.927 -21.921 35.030 1.00 93.44 272 HIS A CA 1
ATOM 2208 C C . HIS A 1 272 ? -46.449 -21.679 34.690 1.00 93.44 272 HIS A C 1
ATOM 2210 O O . HIS A 1 272 ? -46.081 -21.675 33.511 1.00 93.44 272 HIS A O 1
ATOM 2216 N N . LEU A 1 273 ? -45.585 -21.543 35.701 1.00 94.06 273 LEU A N 1
ATOM 2217 C CA . LEU A 1 273 ? -44.143 -21.386 35.502 1.00 94.06 273 LEU A CA 1
ATOM 2218 C C . LEU A 1 273 ? -43.538 -22.610 34.813 1.00 94.06 273 LEU A C 1
ATOM 2220 O O . LEU A 1 273 ? -42.824 -22.459 33.822 1.00 94.06 273 LEU A O 1
ATOM 2224 N N . LYS A 1 274 ? -43.890 -23.820 35.258 1.00 95.25 274 LYS A N 1
ATOM 2225 C CA . LYS A 1 274 ? -43.435 -25.073 34.644 1.00 95.25 274 LYS A CA 1
ATOM 2226 C C . LYS A 1 274 ? -43.858 -25.161 33.178 1.00 95.25 274 LYS A C 1
ATOM 2228 O O . LYS A 1 274 ? -43.033 -25.471 32.320 1.00 95.25 274 LYS A O 1
ATOM 2233 N N . SER A 1 275 ? -45.103 -24.799 32.863 1.00 94.31 275 SER A N 1
ATOM 2234 C CA . SER A 1 275 ? -45.582 -24.713 31.477 1.00 94.31 275 SER A CA 1
ATOM 2235 C C . SER A 1 275 ? -44.752 -23.725 30.644 1.00 94.31 275 SER A C 1
ATOM 2237 O O . SER A 1 275 ? -44.204 -24.097 29.604 1.00 94.31 275 SER A O 1
ATOM 2239 N N . ARG A 1 276 ? -44.552 -22.491 31.129 1.00 94.44 276 ARG A N 1
ATOM 2240 C CA . ARG A 1 276 ? -43.755 -21.467 30.430 1.00 94.44 276 ARG A CA 1
ATOM 2241 C C . ARG A 1 276 ? -42.307 -21.893 30.194 1.00 94.44 276 ARG A C 1
ATOM 2243 O O . ARG A 1 276 ? -41.795 -21.678 29.097 1.00 94.44 276 ARG A O 1
ATOM 2250 N N . VAL A 1 277 ? -41.666 -22.520 31.180 1.00 94.00 277 VAL A N 1
ATOM 2251 C CA . VAL A 1 277 ? -40.296 -23.039 31.051 1.00 94.00 277 VAL A CA 1
ATOM 2252 C C . VAL A 1 277 ? -40.221 -24.074 29.931 1.00 94.00 277 VAL A C 1
ATOM 2254 O O . VAL A 1 277 ? -39.371 -23.947 29.053 1.00 94.00 277 VAL A O 1
ATOM 2257 N N . THR A 1 278 ? -41.159 -25.026 29.875 1.00 94.62 278 THR A N 1
ATOM 2258 C CA . THR A 1 278 ? -41.161 -26.035 28.800 1.00 94.62 278 THR A CA 1
ATOM 2259 C C . THR A 1 278 ? -41.356 -25.425 27.406 1.00 94.62 278 THR A C 1
ATOM 2261 O O . THR A 1 278 ? -40.765 -25.903 26.436 1.00 94.62 278 THR A O 1
ATOM 2264 N N . VAL A 1 279 ? -42.142 -24.348 27.278 1.00 95.06 279 VAL A N 1
ATOM 2265 C CA . VAL A 1 279 ? -42.327 -23.627 26.005 1.00 95.06 279 VAL A CA 1
ATOM 2266 C C . VAL A 1 279 ? -41.047 -22.901 25.590 1.00 95.06 279 VAL A C 1
ATOM 2268 O O . VAL A 1 279 ? -40.625 -23.006 24.435 1.00 95.06 279 VAL A O 1
ATOM 2271 N N . LEU A 1 280 ? -40.406 -22.187 26.518 1.00 92.19 280 LEU A N 1
ATOM 2272 C CA . LEU A 1 280 ? -39.156 -21.473 26.249 1.00 92.19 280 LEU A CA 1
ATOM 2273 C C . LEU A 1 280 ? -38.018 -22.432 25.899 1.00 92.19 280 LEU A C 1
ATOM 2275 O O . LEU A 1 280 ? -37.250 -22.162 24.978 1.00 92.19 280 LEU A O 1
ATOM 2279 N N . GLU A 1 281 ? -37.945 -23.578 26.568 1.00 94.44 281 GLU A N 1
ATOM 2280 C CA . GLU A 1 281 ? -36.951 -24.604 26.280 1.00 94.44 281 GLU A CA 1
ATOM 2281 C C . GLU A 1 281 ? -37.129 -25.198 24.878 1.00 94.44 281 GLU A C 1
ATOM 2283 O O . GLU A 1 281 ? -36.160 -25.287 24.121 1.00 94.44 281 GLU A O 1
ATOM 2288 N N . LYS A 1 282 ? -38.370 -25.493 24.469 1.00 95.81 282 LYS A N 1
ATOM 2289 C CA . LYS A 1 282 ? -38.671 -25.905 23.088 1.00 95.81 282 LYS A CA 1
ATOM 2290 C C . LYS A 1 282 ? -38.259 -24.838 22.074 1.00 95.81 282 LYS A C 1
ATOM 2292 O O . LYS A 1 282 ? -37.638 -25.172 21.066 1.00 95.81 282 LYS A O 1
ATOM 2297 N N . LYS A 1 283 ? -38.556 -23.559 22.342 1.00 95.62 283 LYS A N 1
ATOM 2298 C CA . LYS A 1 283 ? -38.169 -22.442 21.463 1.00 95.62 283 LYS A CA 1
ATOM 2299 C C . LYS A 1 283 ? -36.647 -22.319 21.346 1.00 95.62 283 LYS A C 1
ATOM 2301 O O . LYS A 1 283 ? -36.148 -22.171 20.236 1.00 95.62 283 LYS A O 1
ATOM 2306 N N . ARG A 1 284 ? -35.922 -22.452 22.463 1.00 93.94 284 ARG A N 1
ATOM 2307 C CA . ARG A 1 284 ? -34.451 -22.451 22.512 1.00 93.94 284 ARG A CA 1
ATOM 2308 C C . ARG A 1 284 ? -33.853 -23.584 21.675 1.00 93.94 284 ARG A C 1
ATOM 2310 O O . ARG A 1 284 ? -32.923 -23.354 20.906 1.00 93.94 284 ARG A O 1
ATOM 2317 N N . ILE A 1 285 ? -34.391 -24.797 21.806 1.00 94.94 285 ILE A N 1
ATOM 2318 C CA . ILE A 1 285 ? -33.934 -25.964 21.035 1.00 94.94 285 ILE A CA 1
ATOM 2319 C C . ILE A 1 285 ? -34.186 -25.754 19.534 1.00 94.94 285 ILE A C 1
ATOM 2321 O O . ILE A 1 285 ? -33.302 -26.022 18.720 1.00 94.94 285 ILE A O 1
ATOM 2325 N N . LEU A 1 286 ? -35.363 -25.238 19.161 1.00 96.12 286 LEU A N 1
ATOM 2326 C CA . LEU A 1 286 ? -35.709 -24.928 17.769 1.00 96.12 286 LEU A CA 1
ATOM 2327 C C . LEU A 1 286 ? -34.782 -23.866 17.164 1.00 96.12 286 LEU A C 1
ATOM 2329 O O . LEU A 1 286 ? -34.247 -24.082 16.079 1.00 96.12 286 LEU A O 1
ATOM 2333 N N . SER A 1 287 ? -34.539 -22.754 17.866 1.00 92.81 287 SER A N 1
ATOM 2334 C CA . SER A 1 287 ? -33.626 -21.714 17.378 1.00 92.81 287 SER A CA 1
ATOM 2335 C C . SER A 1 287 ? -32.189 -22.221 17.255 1.00 92.81 287 SER A C 1
ATOM 2337 O O . SER A 1 287 ? -31.527 -21.932 16.264 1.00 92.81 287 SER A O 1
ATOM 2339 N N . GLY A 1 288 ? -31.718 -23.023 18.218 1.00 93.62 288 GLY A N 1
ATOM 2340 C CA . GLY A 1 288 ? -30.391 -23.639 18.154 1.00 93.62 288 GLY A CA 1
ATOM 2341 C C . GLY A 1 288 ? -30.230 -24.551 16.935 1.00 93.62 288 GLY A C 1
ATOM 2342 O O . GLY A 1 288 ? -29.221 -24.471 16.240 1.00 93.62 288 GLY A O 1
ATOM 2343 N N . ARG A 1 289 ? -31.254 -25.357 16.620 1.00 96.81 289 ARG A N 1
ATOM 2344 C CA . ARG A 1 289 ? -31.259 -26.213 15.424 1.00 96.81 289 ARG A CA 1
ATOM 2345 C C . ARG A 1 289 ? -31.136 -25.400 14.134 1.00 96.81 289 ARG A C 1
ATOM 2347 O O . ARG A 1 289 ? -30.288 -25.728 13.313 1.00 96.81 289 ARG A O 1
ATOM 2354 N N . LEU A 1 290 ? -31.926 -24.334 13.987 1.00 94.38 290 LEU A N 1
ATOM 2355 C CA . LEU A 1 290 ? -31.890 -23.472 12.797 1.00 94.38 290 LEU A CA 1
ATOM 2356 C C . LEU A 1 290 ? -30.521 -22.809 12.602 1.00 94.38 290 LEU A C 1
ATOM 2358 O O . LEU A 1 290 ? -30.025 -22.733 11.482 1.00 94.38 290 LEU A O 1
ATOM 2362 N N . ILE A 1 291 ? -29.882 -22.370 13.691 1.00 92.81 291 ILE A N 1
ATOM 2363 C CA . ILE A 1 291 ? -28.534 -21.788 13.637 1.00 92.81 291 ILE A CA 1
ATOM 2364 C C . ILE A 1 291 ? -27.517 -22.831 13.159 1.00 92.81 291 ILE A C 1
ATOM 2366 O O . ILE A 1 291 ? -26.708 -22.541 12.281 1.00 92.81 291 ILE A O 1
ATOM 2370 N N . VAL A 1 292 ? -27.562 -24.053 13.698 1.00 96.06 292 VAL A N 1
ATOM 2371 C CA . VAL A 1 292 ? -26.643 -25.134 13.300 1.00 96.06 292 VAL A CA 1
ATOM 2372 C C . VAL A 1 292 ? -26.839 -25.532 11.834 1.00 96.06 292 VAL A C 1
ATOM 2374 O O . VAL A 1 292 ? -25.857 -25.761 11.125 1.00 96.06 292 VAL A O 1
ATOM 2377 N N . GLU A 1 293 ? -28.084 -25.587 11.365 1.00 96.06 293 GLU A N 1
ATOM 2378 C CA . GLU A 1 293 ? -28.422 -25.887 9.970 1.00 96.06 293 GLU A CA 1
ATOM 2379 C C . GLU A 1 293 ? -27.943 -24.779 9.017 1.00 96.06 293 GLU A C 1
ATOM 2381 O O . GLU A 1 293 ? -27.313 -25.067 7.995 1.00 96.06 293 GLU A O 1
ATOM 2386 N N . GLY A 1 294 ? -28.126 -23.511 9.400 1.00 92.75 294 GLY A N 1
ATOM 2387 C CA . GLY A 1 294 ? -27.601 -22.358 8.667 1.00 92.75 294 GLY A CA 1
ATOM 2388 C C . GLY A 1 294 ? -26.071 -22.354 8.587 1.00 92.75 294 GLY A C 1
ATOM 2389 O O . GLY A 1 294 ? -25.508 -22.206 7.503 1.00 92.75 294 GLY A O 1
ATOM 2390 N N . ILE A 1 295 ? -25.380 -22.592 9.709 1.00 93.19 295 ILE A N 1
ATOM 2391 C CA . ILE A 1 295 ? -23.909 -22.695 9.748 1.00 93.19 295 ILE A CA 1
ATOM 2392 C C . ILE A 1 295 ? -23.414 -23.858 8.882 1.00 93.19 295 ILE A C 1
ATOM 2394 O O . ILE A 1 295 ? -22.416 -23.719 8.176 1.00 93.19 295 ILE A O 1
ATOM 2398 N N . SER A 1 296 ? -24.103 -25.000 8.912 1.00 95.56 296 SER A N 1
ATOM 2399 C CA . SER A 1 296 ? -23.727 -26.167 8.107 1.00 95.56 296 SER A CA 1
ATOM 2400 C C . SER A 1 296 ? -23.881 -25.893 6.614 1.00 95.56 296 SER A C 1
ATOM 2402 O O . SER A 1 296 ? -22.932 -26.116 5.870 1.00 95.56 296 SER A O 1
ATOM 2404 N N . SER A 1 297 ? -24.992 -25.280 6.203 1.00 94.75 297 SER A N 1
ATOM 2405 C CA . SER A 1 297 ? -25.223 -24.883 4.808 1.00 94.75 297 SER A CA 1
ATOM 2406 C C . SER A 1 297 ? -24.165 -23.893 4.301 1.00 94.75 297 SER A C 1
ATOM 2408 O O . SER A 1 297 ? -23.632 -24.052 3.204 1.00 94.75 297 SER A O 1
ATOM 2410 N N . MET A 1 298 ? -23.799 -22.891 5.113 1.00 93.75 298 MET A N 1
ATOM 2411 C CA . MET A 1 298 ? -22.730 -21.941 4.768 1.00 93.75 298 MET A CA 1
ATOM 2412 C C . MET A 1 298 ? -21.364 -22.621 4.646 1.00 93.75 298 MET A C 1
ATOM 2414 O O . MET A 1 298 ? -20.601 -22.321 3.728 1.00 93.75 298 MET A O 1
ATOM 2418 N N . ARG A 1 299 ? -21.046 -23.545 5.557 1.00 94.88 299 ARG A N 1
ATOM 2419 C CA . ARG A 1 299 ? -19.803 -24.325 5.520 1.00 94.88 299 ARG A CA 1
ATOM 2420 C C . ARG A 1 299 ? -19.720 -25.191 4.267 1.00 94.88 299 ARG A C 1
ATOM 2422 O O . ARG A 1 299 ? -18.656 -25.239 3.652 1.00 94.88 299 ARG A O 1
ATOM 2429 N N . ASP A 1 300 ? -20.816 -25.832 3.881 1.00 95.81 300 ASP A N 1
ATOM 2430 C CA . ASP A 1 300 ? -20.869 -26.661 2.678 1.00 95.81 300 ASP A CA 1
ATOM 2431 C C . ASP A 1 300 ? -20.671 -25.808 1.422 1.00 95.81 300 ASP A C 1
ATOM 2433 O O . ASP A 1 300 ? -19.854 -26.154 0.567 1.00 95.81 300 ASP A O 1
ATOM 2437 N N . TYR A 1 301 ? -21.323 -24.644 1.351 1.00 96.38 301 TYR A N 1
ATOM 2438 C CA . TYR A 1 301 ? -21.125 -23.685 0.263 1.00 96.38 301 TYR A CA 1
ATOM 2439 C C . TYR A 1 301 ? -19.675 -23.187 0.182 1.00 96.38 301 TYR A C 1
ATOM 2441 O O . TYR A 1 301 ? -19.059 -23.223 -0.882 1.00 96.38 301 TYR A O 1
ATOM 2449 N N . HIS A 1 302 ? -19.087 -22.789 1.312 1.00 94.62 302 HIS A N 1
ATOM 2450 C CA . HIS A 1 302 ? -17.690 -22.362 1.364 1.00 94.62 302 HIS A CA 1
ATOM 2451 C C . HIS A 1 302 ? -16.729 -23.492 0.958 1.00 94.62 302 HIS A C 1
ATOM 2453 O O . HIS A 1 302 ? -15.747 -23.259 0.255 1.00 94.62 302 HIS A O 1
ATOM 2459 N N . SER A 1 303 ? -17.013 -24.733 1.365 1.00 95.81 303 SER A N 1
ATOM 2460 C CA . SER A 1 303 ? -16.242 -25.909 0.952 1.00 95.81 303 SER A CA 1
ATOM 2461 C C . SER A 1 303 ? -16.294 -26.104 -0.567 1.00 95.81 303 SER A C 1
ATOM 2463 O O . SER A 1 303 ? -15.252 -26.247 -1.205 1.00 95.81 303 SER A O 1
ATOM 2465 N N . GLN A 1 304 ? -17.486 -26.006 -1.167 1.00 96.50 304 GLN A N 1
ATOM 2466 C CA . GLN A 1 304 ? -17.666 -26.086 -2.619 1.00 96.50 304 GLN A CA 1
ATOM 2467 C C . GLN A 1 304 ? -16.912 -24.973 -3.357 1.00 96.50 304 GLN A C 1
ATOM 2469 O O . GLN A 1 304 ? -16.196 -25.259 -4.317 1.00 96.50 304 GLN A O 1
ATOM 2474 N N . GLN A 1 305 ? -17.010 -23.723 -2.890 1.00 94.44 305 GLN A N 1
ATOM 2475 C CA . GLN A 1 305 ? -16.263 -22.598 -3.462 1.00 94.44 305 GLN A CA 1
ATOM 2476 C C . GLN A 1 305 ? -14.752 -22.819 -3.381 1.00 94.44 305 GLN A C 1
ATOM 2478 O O . GLN A 1 305 ? -14.048 -22.629 -4.371 1.00 94.44 305 GLN A O 1
ATOM 2483 N N . LYS A 1 306 ? -14.249 -23.279 -2.231 1.00 96.69 306 LYS A N 1
ATOM 2484 C CA . LYS A 1 306 ? -12.830 -23.598 -2.050 1.00 96.69 306 LYS A CA 1
ATOM 2485 C C . LYS A 1 306 ? -12.371 -24.666 -3.041 1.00 96.69 306 LYS A C 1
ATOM 2487 O O . LYS A 1 306 ? -11.319 -24.510 -3.654 1.00 96.69 306 LYS A O 1
ATOM 2492 N N . THR A 1 307 ? -13.144 -25.738 -3.214 1.00 95.81 307 THR A N 1
ATOM 2493 C CA . THR A 1 307 ? -12.825 -26.789 -4.189 1.00 95.81 307 THR A CA 1
ATOM 2494 C C . THR A 1 307 ? -12.848 -26.258 -5.620 1.00 95.81 307 THR A C 1
ATOM 2496 O O . THR A 1 307 ? -11.968 -26.612 -6.400 1.00 95.81 307 THR A O 1
ATOM 2499 N N . TYR A 1 308 ? -13.811 -25.404 -5.970 1.00 97.06 308 TYR A N 1
ATOM 2500 C CA . TYR A 1 308 ? -13.892 -24.791 -7.296 1.00 97.06 308 TYR A CA 1
ATOM 2501 C C . TYR A 1 308 ? -12.679 -23.898 -7.595 1.00 97.06 308 TYR A C 1
ATOM 2503 O O . TYR A 1 308 ? -12.025 -24.086 -8.617 1.00 97.06 308 TYR A O 1
ATOM 2511 N N . ILE A 1 309 ? -12.328 -22.995 -6.673 1.00 95.81 309 ILE A N 1
ATOM 2512 C CA . ILE A 1 309 ? -11.151 -22.122 -6.801 1.00 95.81 309 ILE A CA 1
ATOM 2513 C C . ILE A 1 309 ? -9.873 -22.959 -6.915 1.00 95.81 309 ILE A C 1
ATOM 2515 O O . ILE A 1 309 ? -9.031 -22.681 -7.761 1.00 95.81 309 ILE A O 1
ATOM 2519 N N . MET A 1 310 ? -9.742 -24.011 -6.101 1.00 96.00 310 MET A N 1
ATOM 2520 C CA . MET A 1 310 ? -8.574 -24.893 -6.148 1.00 96.00 310 MET A CA 1
ATOM 2521 C C . MET A 1 310 ? -8.425 -25.580 -7.510 1.00 96.00 310 MET A C 1
ATOM 2523 O O . MET A 1 310 ? -7.313 -25.662 -8.019 1.00 96.00 310 MET A O 1
ATOM 2527 N N . LYS A 1 311 ? -9.530 -26.049 -8.107 1.00 97.12 311 LYS A N 1
ATOM 2528 C CA . LYS A 1 311 ? -9.508 -26.642 -9.452 1.00 97.12 311 LYS A CA 1
ATOM 2529 C C . LYS A 1 311 ? -9.064 -25.630 -10.504 1.00 97.12 311 LYS A C 1
ATOM 2531 O O . LYS A 1 311 ? -8.159 -25.936 -11.265 1.00 97.12 311 LYS A O 1
ATOM 2536 N N . LEU A 1 312 ? -9.632 -24.421 -10.489 1.00 97.38 312 LEU A N 1
ATOM 2537 C CA . LEU A 1 312 ? -9.271 -23.366 -11.440 1.00 97.38 312 LEU A CA 1
ATOM 2538 C C . LEU A 1 312 ? -7.773 -23.024 -11.374 1.00 97.38 312 LEU A C 1
ATOM 2540 O O . LEU A 1 312 ? -7.115 -22.926 -12.403 1.00 97.38 312 LEU A O 1
ATOM 2544 N N . LEU A 1 313 ? -7.225 -22.897 -10.162 1.00 94.88 313 LEU A N 1
ATOM 2545 C CA . LEU A 1 313 ? -5.802 -22.612 -9.967 1.00 94.88 313 LEU A CA 1
ATOM 2546 C C . LEU A 1 313 ? -4.896 -23.759 -10.434 1.00 94.88 313 LEU A C 1
ATOM 2548 O O . LEU A 1 313 ? -3.812 -23.504 -10.957 1.00 94.88 313 LEU A O 1
ATOM 2552 N N . ASP A 1 314 ? -5.304 -25.016 -10.242 1.00 96.62 314 ASP A N 1
ATOM 2553 C CA . ASP A 1 314 ? -4.533 -26.166 -10.725 1.00 96.62 314 ASP A CA 1
ATOM 2554 C C . ASP A 1 314 ? -4.577 -26.261 -12.261 1.00 96.62 314 ASP A C 1
ATOM 2556 O O . ASP A 1 314 ? -3.544 -26.478 -12.898 1.00 96.62 314 ASP A O 1
ATOM 2560 N N . ASP A 1 315 ? -5.730 -25.976 -12.872 1.00 95.50 315 ASP A N 1
ATOM 2561 C CA . ASP A 1 315 ? -5.886 -25.888 -14.328 1.00 95.50 315 ASP A CA 1
ATOM 2562 C C . ASP A 1 315 ? -4.995 -24.773 -14.918 1.00 95.50 315 ASP A C 1
ATOM 2564 O O . ASP A 1 315 ? -4.227 -25.011 -15.852 1.00 95.50 315 ASP A O 1
ATOM 2568 N N . GLU A 1 316 ? -4.998 -23.569 -14.335 1.00 95.44 316 GLU A N 1
ATOM 2569 C CA . GLU A 1 316 ? -4.118 -22.468 -14.761 1.00 95.44 316 GLU A CA 1
ATOM 2570 C C . GLU A 1 316 ? -2.633 -22.807 -14.581 1.00 95.44 316 GLU A C 1
ATOM 2572 O O . GLU A 1 316 ? -1.803 -22.530 -15.453 1.00 95.44 316 GLU A O 1
ATOM 2577 N N . LYS A 1 317 ? -2.282 -23.456 -13.468 1.00 94.31 317 LYS A N 1
ATOM 2578 C CA . LYS A 1 317 ? -0.916 -23.914 -13.198 1.00 94.31 317 LYS A CA 1
ATOM 2579 C C . LYS A 1 317 ? -0.456 -24.947 -14.223 1.00 94.31 317 LYS A C 1
ATOM 2581 O O . LYS A 1 317 ? 0.685 -24.874 -14.687 1.00 94.31 317 LYS A O 1
ATOM 2586 N N . THR A 1 318 ? -1.302 -25.916 -14.572 1.00 96.19 318 THR A N 1
ATOM 2587 C CA . THR A 1 318 ? -0.965 -26.919 -15.594 1.00 96.19 318 THR A CA 1
ATOM 2588 C C . THR A 1 318 ? -0.840 -26.290 -16.981 1.00 96.19 318 THR A C 1
ATOM 2590 O O . THR A 1 318 ? 0.110 -26.612 -17.698 1.00 96.19 318 THR A O 1
ATOM 2593 N N . TYR A 1 319 ? -1.701 -25.327 -17.323 1.00 96.69 319 TYR A N 1
ATOM 2594 C CA . TYR A 1 319 ? -1.592 -24.550 -18.558 1.00 96.69 319 TYR A CA 1
ATOM 2595 C C . TYR A 1 319 ? -0.270 -23.773 -18.638 1.00 96.69 319 TYR A C 1
ATOM 2597 O O . TYR A 1 319 ? 0.483 -23.931 -19.600 1.00 96.69 319 TYR A O 1
ATOM 2605 N N . LEU A 1 320 ? 0.067 -22.995 -17.603 1.00 95.12 320 LEU A N 1
ATOM 2606 C CA . LEU A 1 320 ? 1.329 -22.252 -17.545 1.00 95.12 320 LEU A CA 1
ATOM 2607 C C . LEU A 1 320 ? 2.535 -23.184 -17.658 1.00 95.12 320 LEU A C 1
ATOM 2609 O O . LEU A 1 320 ? 3.476 -22.886 -18.392 1.00 95.12 320 LEU A O 1
ATOM 2613 N N . LYS A 1 321 ? 2.493 -24.343 -16.993 1.00 96.38 321 LYS A N 1
ATOM 2614 C CA . LYS A 1 321 ? 3.547 -25.356 -17.105 1.00 96.38 321 LYS A CA 1
ATOM 2615 C C . LYS A 1 321 ? 3.720 -25.840 -18.548 1.00 96.38 321 LYS A C 1
ATOM 2617 O O . LYS A 1 321 ? 4.852 -25.945 -19.006 1.00 96.38 321 LYS A O 1
ATOM 2622 N N . SER A 1 322 ? 2.624 -26.077 -19.271 1.00 96.06 322 SER A N 1
ATOM 2623 C CA . SER A 1 322 ? 2.660 -26.453 -20.691 1.00 96.06 322 SER A CA 1
ATOM 2624 C C . SER A 1 322 ? 3.274 -25.359 -21.569 1.00 96.06 322 SER A C 1
ATOM 2626 O O . SER A 1 322 ? 4.081 -25.656 -22.452 1.00 96.06 322 SER A O 1
ATOM 2628 N N . VAL A 1 323 ? 2.918 -24.093 -21.330 1.00 94.56 323 VAL A N 1
ATOM 2629 C CA . VAL A 1 323 ? 3.480 -22.948 -22.066 1.00 94.56 323 VAL A CA 1
ATOM 2630 C C . VAL A 1 323 ? 4.982 -22.833 -21.815 1.00 94.56 323 VAL A C 1
ATOM 2632 O O . VAL A 1 323 ? 5.750 -22.708 -22.765 1.00 94.56 323 VAL A O 1
ATOM 2635 N N . VAL A 1 324 ? 5.417 -22.947 -20.557 1.00 93.38 324 VAL A N 1
ATOM 2636 C CA . VAL A 1 324 ? 6.842 -22.924 -20.193 1.00 93.38 324 VAL A CA 1
ATOM 2637 C C . VAL A 1 324 ? 7.601 -24.065 -20.869 1.00 93.38 324 VAL A C 1
ATOM 2639 O O . VAL A 1 324 ? 8.652 -23.821 -21.454 1.00 93.38 324 VAL A O 1
ATOM 2642 N N . SER A 1 325 ? 7.063 -25.289 -20.857 1.00 92.94 325 SER A N 1
ATOM 2643 C CA . SER A 1 325 ? 7.672 -26.419 -21.569 1.00 92.94 325 SER A CA 1
ATOM 2644 C C . SER A 1 325 ? 7.785 -26.166 -23.076 1.00 92.94 325 SER A C 1
ATOM 2646 O O . SER A 1 325 ? 8.824 -26.462 -23.655 1.00 92.94 325 SER A O 1
ATOM 2648 N N . SER A 1 326 ? 6.772 -25.551 -23.692 1.00 92.25 326 SER A N 1
ATOM 2649 C CA . SER A 1 326 ? 6.796 -25.201 -25.122 1.00 92.25 326 SER A CA 1
ATOM 2650 C C . SER A 1 326 ? 7.858 -24.139 -25.443 1.00 92.25 326 SER A C 1
ATOM 2652 O O . SER A 1 326 ? 8.516 -24.206 -26.477 1.00 92.25 326 SER A O 1
ATOM 2654 N N . ILE A 1 327 ? 8.051 -23.154 -24.557 1.00 90.06 327 ILE A N 1
ATOM 2655 C CA . ILE A 1 327 ? 9.110 -22.140 -24.694 1.00 90.06 327 ILE A CA 1
ATOM 2656 C C . ILE A 1 327 ? 10.491 -22.786 -24.542 1.00 90.06 327 ILE A C 1
ATOM 2658 O O . ILE A 1 327 ? 11.384 -22.490 -25.329 1.00 90.06 327 ILE A O 1
ATOM 2662 N N . GLN A 1 328 ? 10.663 -23.678 -23.564 1.00 90.12 328 GLN A N 1
ATOM 2663 C CA . GLN A 1 328 ? 11.922 -24.388 -23.338 1.00 90.12 328 GLN A CA 1
ATOM 2664 C C . GLN A 1 328 ? 12.323 -25.227 -24.559 1.00 90.12 328 GLN A C 1
ATOM 2666 O O . GLN A 1 328 ? 13.467 -25.150 -25.001 1.00 90.12 328 GLN A O 1
ATOM 2671 N N . GLU A 1 329 ? 11.373 -25.956 -25.150 1.00 88.12 329 GLU A N 1
ATOM 2672 C CA . GLU A 1 329 ? 11.593 -26.719 -26.384 1.00 88.12 329 GLU A CA 1
ATOM 2673 C C . GLU A 1 329 ? 12.026 -25.802 -27.540 1.00 88.12 329 GLU A C 1
ATOM 2675 O O . GLU A 1 329 ? 12.997 -26.087 -28.237 1.00 88.12 329 GLU A O 1
ATOM 2680 N N . LYS A 1 330 ? 11.387 -24.632 -27.688 1.00 86.94 330 LYS A N 1
ATOM 2681 C CA . LYS A 1 330 ? 11.778 -23.633 -28.697 1.00 86.94 330 LYS A CA 1
ATOM 2682 C C . LYS A 1 330 ? 13.168 -23.045 -28.461 1.00 86.94 330 LYS A C 1
ATOM 2684 O O . LYS A 1 330 ? 13.862 -22.764 -29.432 1.00 86.94 330 LYS A O 1
ATOM 2689 N N . ILE A 1 331 ? 13.575 -22.854 -27.206 1.00 82.00 331 ILE A N 1
ATOM 2690 C CA . ILE A 1 331 ? 14.927 -22.397 -26.850 1.00 82.00 331 ILE A CA 1
ATOM 2691 C C . ILE A 1 331 ? 15.971 -23.456 -27.232 1.00 82.00 331 ILE A C 1
ATOM 2693 O O . ILE A 1 331 ? 17.041 -23.108 -27.729 1.00 82.00 331 ILE A O 1
ATOM 2697 N N . GLU A 1 332 ? 15.663 -24.738 -27.040 1.00 79.69 332 GLU A N 1
ATOM 2698 C CA . GLU A 1 332 ? 16.556 -25.850 -27.386 1.00 79.69 332 GLU A CA 1
ATOM 2699 C C . GLU A 1 332 ? 16.676 -26.089 -28.903 1.00 79.69 332 GLU A C 1
ATOM 2701 O O . GLU A 1 332 ? 17.726 -26.540 -29.360 1.00 79.69 332 GLU A O 1
ATOM 2706 N N . GLU A 1 333 ? 15.656 -25.726 -29.692 1.00 74.75 333 GLU A N 1
ATOM 2707 C CA . GLU A 1 333 ? 15.674 -25.766 -31.166 1.00 74.75 333 GLU A CA 1
ATOM 2708 C C . GLU A 1 333 ? 16.518 -24.654 -31.825 1.00 74.75 333 GLU A C 1
ATOM 2710 O O . GLU A 1 333 ? 16.788 -24.729 -33.028 1.00 74.75 333 GLU A O 1
ATOM 2715 N N . PHE A 1 334 ? 16.965 -23.625 -31.090 1.00 65.75 334 PHE A N 1
ATOM 2716 C CA . PHE A 1 334 ? 17.850 -22.606 -31.668 1.00 65.75 334 PHE A CA 1
ATOM 2717 C C . PHE A 1 334 ? 19.235 -23.203 -32.002 1.00 65.75 334 PHE A C 1
ATOM 2719 O O . PHE A 1 334 ? 19.899 -23.766 -31.125 1.00 65.75 334 PHE A O 1
ATOM 2726 N N . PRO A 1 335 ? 19.727 -23.066 -33.250 1.00 56.12 335 PRO A N 1
ATOM 2727 C CA . PRO A 1 335 ? 20.994 -23.661 -33.659 1.00 56.12 335 PRO A CA 1
ATOM 2728 C C . PRO A 1 335 ? 22.189 -23.020 -32.939 1.00 56.12 335 PRO A C 1
ATOM 2730 O O . PRO A 1 335 ? 22.410 -21.811 -33.003 1.00 56.12 335 PRO A O 1
ATOM 2733 N N . LYS A 1 336 ? 23.014 -23.861 -32.300 1.00 60.75 336 LYS A N 1
ATOM 2734 C CA . LYS A 1 336 ? 24.323 -23.511 -31.719 1.00 60.75 336 LYS A CA 1
ATOM 2735 C C . LYS A 1 336 ? 25.421 -23.404 -32.792 1.00 60.75 336 LYS A C 1
ATOM 2737 O O . LYS A 1 336 ? 26.479 -24.009 -32.641 1.00 60.75 336 LYS A O 1
ATOM 2742 N N . ASP A 1 337 ? 25.193 -22.653 -33.867 1.00 47.12 337 ASP A N 1
ATOM 2743 C CA . ASP A 1 337 ? 26.225 -22.390 -34.880 1.00 47.12 337 ASP A CA 1
ATOM 2744 C C . ASP A 1 337 ? 26.837 -21.000 -34.688 1.00 47.12 337 ASP A C 1
ATOM 2746 O O . ASP A 1 337 ? 26.525 -20.035 -35.378 1.00 47.12 337 ASP A O 1
ATOM 2750 N N . ILE A 1 338 ? 27.774 -20.924 -33.744 1.00 50.44 338 ILE A N 1
ATOM 2751 C CA . ILE A 1 338 ? 28.887 -19.975 -33.812 1.00 50.44 338 ILE A CA 1
ATOM 2752 C C . ILE A 1 338 ? 30.159 -20.819 -33.701 1.00 50.44 338 ILE A C 1
ATOM 2754 O O . ILE A 1 338 ? 30.769 -20.940 -32.641 1.00 50.44 338 ILE A O 1
ATOM 2758 N N . ARG A 1 339 ? 30.524 -21.487 -34.804 1.00 39.88 339 ARG A N 1
ATOM 2759 C CA . ARG A 1 339 ? 31.868 -22.045 -34.975 1.00 39.88 339 ARG A CA 1
ATOM 2760 C C . ARG A 1 339 ? 32.787 -20.950 -35.504 1.00 39.88 339 ARG A C 1
ATOM 2762 O O . ARG A 1 339 ? 32.616 -20.449 -36.610 1.00 39.88 339 ARG A O 1
ATOM 2769 N N . SER A 1 340 ? 33.755 -20.623 -34.660 1.00 42.59 340 SER A N 1
ATOM 2770 C CA . SER A 1 340 ? 35.062 -20.036 -34.949 1.00 42.59 340 SER A CA 1
ATOM 2771 C C . SER A 1 340 ? 35.584 -20.344 -36.359 1.00 42.59 340 SER A C 1
ATOM 2773 O O . SER A 1 340 ? 35.843 -21.504 -36.684 1.00 42.59 340 SER A O 1
ATOM 2775 N N . VAL A 1 341 ? 35.780 -19.299 -37.167 1.00 36.09 341 VAL A N 1
ATOM 2776 C CA . VAL A 1 341 ? 36.511 -19.357 -38.440 1.00 36.09 341 VAL A CA 1
ATOM 2777 C C . VAL A 1 341 ? 37.949 -18.908 -38.180 1.00 36.09 341 VAL A C 1
ATOM 2779 O O . VAL A 1 341 ? 38.213 -17.727 -37.967 1.00 36.09 341 VAL A O 1
ATOM 2782 N N . GLU A 1 342 ? 38.866 -19.873 -38.171 1.00 38.69 342 GLU A N 1
ATOM 2783 C CA . GLU A 1 342 ? 40.309 -19.656 -38.273 1.00 38.69 342 GLU A CA 1
ATOM 2784 C C . GLU A 1 342 ? 40.667 -19.370 -39.741 1.00 38.69 342 GLU A C 1
ATOM 2786 O O . GLU A 1 342 ? 40.248 -20.097 -40.643 1.00 38.69 342 GLU A O 1
ATOM 2791 N N . VAL A 1 343 ? 41.438 -18.307 -39.987 1.00 35.50 343 VAL A N 1
ATOM 2792 C CA . VAL A 1 343 ? 41.962 -17.943 -41.312 1.00 35.50 343 VAL A CA 1
ATOM 2793 C C . VAL A 1 343 ? 43.443 -18.315 -41.367 1.00 35.50 343 VAL A C 1
ATOM 2795 O O . VAL A 1 343 ? 44.237 -17.839 -40.559 1.00 35.50 343 VAL A O 1
ATOM 2798 N N . THR A 1 344 ? 43.807 -19.179 -42.316 1.00 36.94 344 THR A N 1
ATOM 2799 C CA . THR A 1 344 ? 45.182 -19.616 -42.596 1.00 36.94 344 THR A CA 1
ATOM 2800 C C . THR A 1 344 ? 45.864 -18.732 -43.643 1.00 36.94 344 THR A C 1
ATOM 2802 O O . THR A 1 344 ? 45.303 -18.487 -44.711 1.00 36.94 344 THR A O 1
ATOM 2805 N N . ASP A 1 345 ? 47.102 -18.341 -43.341 1.00 32.22 345 ASP A N 1
ATOM 2806 C CA . ASP A 1 345 ? 48.053 -17.579 -44.161 1.00 32.22 345 ASP A CA 1
ATOM 2807 C C . ASP A 1 345 ? 48.596 -18.333 -45.393 1.00 32.22 345 ASP A C 1
ATOM 2809 O O . ASP A 1 345 ? 48.847 -19.540 -45.336 1.00 32.22 345 ASP A O 1
ATOM 2813 N N . SER A 1 346 ? 48.914 -17.592 -46.469 1.00 33.62 346 SER A N 1
ATOM 2814 C CA . SER A 1 346 ? 49.929 -17.990 -47.463 1.00 33.62 346 SER A CA 1
ATOM 2815 C C . SER A 1 346 ? 50.501 -16.820 -48.298 1.00 33.62 346 SER A C 1
ATOM 2817 O O . SER A 1 346 ? 49.764 -16.108 -48.977 1.00 33.62 346 SER A O 1
ATOM 2819 N N . ALA A 1 347 ? 51.845 -16.763 -48.319 1.00 35.38 347 ALA A N 1
ATOM 2820 C CA . ALA A 1 347 ? 52.783 -16.214 -49.322 1.00 35.38 347 ALA A CA 1
ATOM 2821 C C . ALA A 1 347 ? 53.252 -14.726 -49.279 1.00 35.38 347 ALA A C 1
ATOM 2823 O O . ALA A 1 347 ? 52.500 -13.775 -49.106 1.00 35.38 347 ALA A O 1
ATOM 2824 N N . VAL A 1 348 ? 54.568 -14.567 -49.501 1.00 39.44 348 VAL A N 1
ATOM 2825 C CA . VAL A 1 348 ? 55.527 -13.467 -49.186 1.00 39.44 348 VAL A CA 1
ATOM 2826 C C . VAL A 1 348 ? 56.153 -12.923 -50.511 1.00 39.44 348 VAL A C 1
ATOM 2828 O O . VAL A 1 348 ? 55.999 -13.609 -51.521 1.00 39.44 348 VAL A O 1
ATOM 2831 N N . PRO A 1 349 ? 57.018 -11.872 -50.588 1.00 51.41 349 PRO A N 1
ATOM 2832 C CA . PRO A 1 349 ? 56.966 -10.461 -50.156 1.00 51.41 349 PRO A CA 1
ATOM 2833 C C . PRO A 1 349 ? 57.067 -9.450 -51.341 1.00 51.41 349 PRO A C 1
ATOM 2835 O O . PRO A 1 349 ? 57.612 -9.755 -52.400 1.00 51.41 349 PRO A O 1
ATOM 2838 N N . ASN A 1 350 ? 56.662 -8.187 -51.150 1.00 39.16 350 ASN A N 1
ATOM 2839 C CA . ASN A 1 350 ? 57.087 -7.074 -52.020 1.00 39.16 350 ASN A CA 1
ATOM 2840 C C . ASN A 1 350 ? 57.313 -5.810 -51.169 1.00 39.16 350 ASN A C 1
ATOM 2842 O O . ASN A 1 350 ? 56.498 -5.502 -50.308 1.00 39.16 350 ASN A O 1
ATOM 2846 N N . VAL A 1 35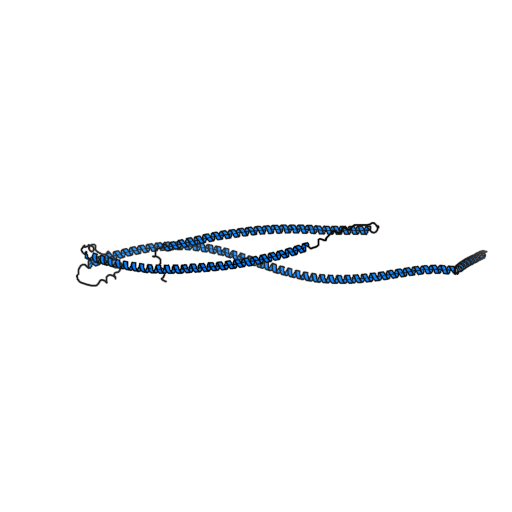1 ? 58.419 -5.091 -51.364 1.00 50.47 351 VAL A N 1
ATOM 2847 C CA . VAL A 1 351 ? 58.970 -4.109 -50.397 1.00 50.47 351 VAL A CA 1
ATOM 2848 C C . VAL A 1 351 ? 58.126 -2.823 -50.251 1.00 50.47 351 VAL A C 1
ATOM 2850 O O . VAL A 1 351 ? 58.320 -2.067 -49.308 1.00 50.47 351 VAL A O 1
ATOM 2853 N N . SER A 1 352 ? 57.101 -2.621 -51.087 1.00 49.91 352 SER A N 1
ATOM 2854 C CA . SER A 1 352 ? 56.083 -1.571 -50.881 1.00 49.91 352 SER A CA 1
ATOM 2855 C C . SER A 1 352 ? 54.952 -1.981 -49.926 1.00 49.91 352 SER A C 1
ATOM 2857 O O . SER A 1 352 ? 54.260 -1.114 -49.411 1.00 49.91 352 SER A O 1
ATOM 2859 N N . ARG A 1 353 ? 54.775 -3.284 -49.654 1.00 52.16 353 ARG A N 1
ATOM 2860 C CA . ARG A 1 353 ? 53.751 -3.810 -48.734 1.00 52.16 353 ARG A CA 1
ATOM 2861 C C . 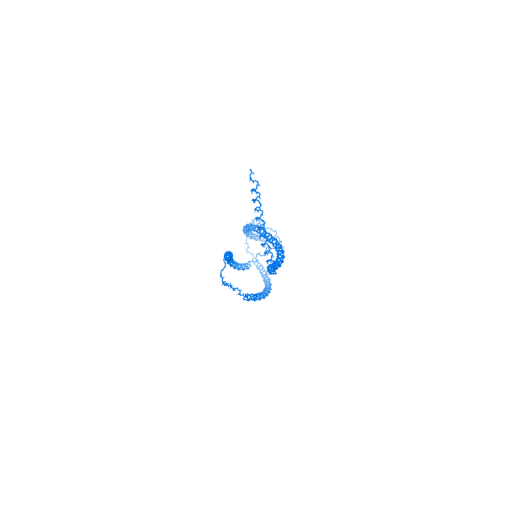ARG A 1 353 ? 54.145 -3.690 -47.264 1.00 52.16 353 ARG A C 1
ATOM 2863 O O . ARG A 1 353 ? 53.291 -3.864 -46.416 1.00 52.16 353 ARG A O 1
ATOM 2870 N N . MET A 1 354 ? 55.406 -3.404 -46.933 1.00 44.69 354 MET A N 1
ATOM 2871 C CA . MET A 1 354 ? 55.865 -3.387 -45.534 1.00 44.69 354 MET A CA 1
ATOM 2872 C C . MET A 1 354 ? 55.253 -2.232 -44.723 1.00 44.69 354 MET A C 1
ATOM 2874 O O . MET A 1 354 ? 55.063 -2.371 -43.518 1.00 44.69 354 MET A O 1
ATOM 2878 N N . VAL A 1 355 ? 54.907 -1.123 -45.388 1.00 53.97 355 VAL A N 1
ATOM 2879 C CA . VAL A 1 355 ? 54.198 0.013 -44.778 1.00 53.97 355 VAL A CA 1
ATOM 2880 C C . VAL A 1 355 ? 52.718 -0.327 -44.591 1.00 53.97 355 VAL A C 1
ATOM 2882 O O . VAL A 1 355 ? 52.230 -0.214 -43.473 1.00 53.97 355 VAL A O 1
ATOM 2885 N N . ASP A 1 356 ? 52.058 -0.891 -45.608 1.00 55.78 356 ASP A N 1
ATOM 2886 C CA . ASP A 1 356 ? 50.658 -1.341 -45.515 1.00 55.78 356 ASP A CA 1
ATOM 2887 C C . ASP A 1 356 ? 50.479 -2.485 -44.500 1.00 55.78 356 ASP A C 1
ATOM 2889 O O . ASP A 1 356 ? 49.476 -2.557 -43.801 1.00 55.78 356 ASP A O 1
ATOM 2893 N N . SER A 1 357 ? 51.464 -3.380 -44.375 1.00 60.97 357 SER A N 1
ATOM 2894 C CA . SER A 1 357 ? 51.490 -4.457 -43.377 1.00 60.97 357 SER A CA 1
ATOM 2895 C C . SER A 1 357 ? 51.754 -3.935 -41.965 1.00 60.97 357 SER A C 1
ATOM 2897 O O . SER A 1 357 ? 51.194 -4.467 -41.012 1.00 60.97 357 SER A O 1
ATOM 2899 N N . SER A 1 358 ? 52.588 -2.900 -41.813 1.00 67.81 358 SER A N 1
ATOM 2900 C CA . SER A 1 358 ? 52.816 -2.239 -40.523 1.00 67.81 358 SER A CA 1
ATOM 2901 C C . SER A 1 358 ? 51.588 -1.442 -40.084 1.00 67.81 358 SER A C 1
ATOM 2903 O O . SER A 1 358 ? 51.253 -1.436 -38.901 1.00 67.81 358 SER A O 1
ATOM 2905 N N . GLU A 1 359 ? 50.906 -0.789 -41.023 1.00 74.44 359 GLU A N 1
ATOM 2906 C CA . GLU A 1 359 ? 49.675 -0.047 -40.768 1.00 74.44 359 GLU A CA 1
ATOM 2907 C C . GLU A 1 359 ? 48.517 -1.004 -40.457 1.00 74.44 359 GLU A C 1
ATOM 2909 O O . GLU A 1 359 ? 47.863 -0.841 -39.429 1.00 74.44 359 GLU A O 1
ATOM 2914 N N . ALA A 1 360 ? 48.360 -2.086 -41.227 1.00 76.88 360 ALA A N 1
ATOM 2915 C CA . ALA A 1 360 ? 47.400 -3.154 -40.942 1.00 76.88 360 ALA A CA 1
ATOM 2916 C C . ALA A 1 360 ? 47.665 -3.841 -39.591 1.00 76.88 360 ALA A C 1
ATOM 2918 O O . ALA A 1 360 ? 46.728 -4.123 -38.849 1.00 76.88 360 ALA A O 1
ATOM 2919 N N . LEU A 1 361 ? 48.932 -4.063 -39.219 1.00 76.62 361 LEU A N 1
ATOM 2920 C CA . LEU A 1 361 ? 49.297 -4.588 -37.900 1.00 76.62 361 LEU A CA 1
ATOM 2921 C C . LEU A 1 361 ? 48.951 -3.592 -36.785 1.00 76.62 361 LEU A C 1
ATOM 2923 O O . LEU A 1 361 ? 48.459 -3.997 -35.734 1.00 76.62 361 LEU A O 1
ATOM 2927 N N . SER A 1 362 ? 49.195 -2.296 -36.999 1.00 80.62 362 SER A N 1
ATOM 2928 C CA . SER A 1 362 ? 48.860 -1.256 -36.022 1.00 80.62 362 SER A CA 1
ATOM 2929 C C . SER A 1 362 ? 47.348 -1.105 -35.831 1.00 80.62 362 SER A C 1
ATOM 2931 O O . SER A 1 362 ? 46.896 -1.005 -34.691 1.00 80.62 362 SER A O 1
ATOM 2933 N N . GLN A 1 363 ? 46.565 -1.202 -36.911 1.00 84.00 363 GLN A N 1
ATOM 2934 C CA . GLN A 1 363 ? 45.102 -1.218 -36.867 1.00 84.00 363 GLN A CA 1
ATOM 2935 C C . GLN A 1 363 ? 44.591 -2.480 -36.171 1.00 84.00 363 GLN A C 1
ATOM 2937 O O . GLN A 1 363 ? 43.806 -2.369 -35.237 1.00 84.00 363 GLN A O 1
ATOM 2942 N N . ALA A 1 364 ? 45.113 -3.662 -36.510 1.00 87.31 364 ALA A N 1
ATOM 2943 C CA . ALA A 1 364 ? 44.745 -4.912 -35.846 1.00 87.31 364 ALA A CA 1
ATOM 2944 C C . ALA A 1 364 ? 45.093 -4.903 -34.345 1.00 87.31 364 ALA A C 1
ATOM 2946 O O . ALA A 1 364 ? 44.335 -5.412 -33.519 1.00 87.31 364 ALA A O 1
ATOM 2947 N N . LEU A 1 365 ? 46.221 -4.297 -33.958 1.00 88.12 365 LEU A N 1
ATOM 2948 C CA . LEU A 1 365 ? 46.574 -4.101 -32.551 1.00 88.12 365 LEU A CA 1
ATOM 2949 C C . LEU A 1 365 ? 45.631 -3.113 -31.863 1.00 88.12 365 LEU A C 1
ATOM 2951 O O . LEU A 1 365 ? 45.208 -3.374 -30.740 1.00 88.12 365 LEU A O 1
ATOM 2955 N N . GLN A 1 366 ? 45.269 -2.012 -32.520 1.00 90.25 366 GLN A N 1
ATOM 2956 C CA . GLN A 1 366 ? 44.329 -1.030 -31.985 1.00 90.25 366 GLN A CA 1
ATOM 2957 C C . GLN A 1 366 ? 42.915 -1.610 -31.835 1.00 90.25 366 GLN A C 1
ATOM 2959 O O . GLN A 1 366 ? 42.268 -1.391 -30.810 1.00 90.25 366 GLN A O 1
ATOM 2964 N N . GLU A 1 367 ? 42.455 -2.405 -32.798 1.00 89.31 367 GLU A N 1
ATOM 2965 C CA . GLU A 1 367 ? 41.202 -3.160 -32.735 1.00 89.31 367 GLU A CA 1
ATOM 2966 C C . GLU A 1 367 ? 41.246 -4.214 -31.627 1.00 89.31 367 GLU A C 1
ATOM 2968 O O . GLU A 1 367 ? 40.306 -4.329 -30.840 1.00 89.31 367 GLU A O 1
ATOM 2973 N N . LYS A 1 368 ? 42.362 -4.936 -31.474 1.00 92.25 368 LYS A N 1
ATOM 2974 C CA . LYS A 1 368 ? 42.543 -5.901 -30.381 1.00 92.25 368 LYS A CA 1
ATOM 2975 C C . LYS A 1 368 ? 42.544 -5.224 -29.008 1.00 92.25 368 LYS A C 1
ATOM 2977 O O . LYS A 1 368 ? 41.936 -5.729 -28.072 1.00 92.25 368 LYS A O 1
ATOM 2982 N N . VAL A 1 369 ? 43.190 -4.068 -28.871 1.00 93.75 369 VAL A N 1
ATOM 2983 C CA . VAL A 1 369 ? 43.158 -3.280 -27.629 1.00 93.75 369 VAL A CA 1
ATOM 2984 C C . VAL A 1 369 ? 41.745 -2.764 -27.358 1.00 93.75 369 VAL A C 1
ATOM 2986 O O . VAL A 1 369 ? 41.277 -2.851 -26.227 1.00 93.75 369 VAL A O 1
ATOM 2989 N N . SER A 1 370 ? 41.038 -2.292 -28.386 1.00 89.56 370 SER A N 1
ATOM 2990 C CA . SER A 1 370 ? 39.662 -1.796 -28.258 1.00 89.56 370 SER A CA 1
ATOM 2991 C C . SER A 1 370 ? 38.689 -2.910 -27.863 1.00 89.56 370 SER A C 1
ATOM 2993 O O . SER A 1 370 ? 37.861 -2.718 -26.977 1.00 89.56 370 SER A O 1
ATOM 2995 N N . THR A 1 371 ? 38.823 -4.096 -28.462 1.00 90.69 371 THR A N 1
ATOM 2996 C CA . THR A 1 371 ? 38.014 -5.278 -28.123 1.00 90.69 371 THR A CA 1
ATOM 2997 C C . THR A 1 371 ? 38.328 -5.804 -26.724 1.00 90.69 371 THR A C 1
ATOM 2999 O O . THR A 1 371 ? 37.397 -6.097 -25.980 1.00 90.69 371 THR A O 1
ATOM 3002 N N . LEU A 1 372 ? 39.601 -5.850 -26.312 1.00 91.88 372 LEU A N 1
ATOM 3003 C CA . LEU A 1 372 ? 39.985 -6.212 -24.941 1.00 91.88 372 LEU A CA 1
ATOM 3004 C C . LEU A 1 372 ? 39.490 -5.195 -23.904 1.00 91.88 372 LEU A C 1
ATOM 3006 O O . LEU A 1 372 ? 39.069 -5.592 -22.821 1.00 91.88 372 LEU A O 1
ATOM 3010 N N . LEU A 1 373 ? 39.493 -3.898 -24.225 1.00 93.94 373 LEU A N 1
ATOM 3011 C CA . LEU A 1 373 ? 38.933 -2.865 -23.352 1.00 93.94 373 LEU A CA 1
ATOM 3012 C C . LEU A 1 373 ? 37.417 -3.039 -23.192 1.00 93.94 373 LEU A C 1
ATOM 3014 O O . LEU A 1 373 ? 36.899 -2.937 -22.082 1.00 93.94 373 LEU A O 1
ATOM 3018 N N . LEU A 1 374 ? 36.713 -3.334 -24.290 1.00 93.75 374 LEU A N 1
ATOM 3019 C CA . LEU A 1 374 ? 35.272 -3.581 -24.270 1.00 93.75 374 LEU A CA 1
ATOM 3020 C C . LEU A 1 374 ? 34.931 -4.842 -23.462 1.00 93.75 374 LEU A C 1
ATOM 3022 O O . LEU A 1 374 ? 33.993 -4.823 -22.668 1.00 93.75 374 LEU A O 1
ATOM 3026 N N . LEU A 1 375 ? 35.723 -5.909 -23.628 1.00 91.88 375 LEU A N 1
ATOM 3027 C CA . LEU A 1 375 ? 35.580 -7.155 -22.876 1.00 91.88 375 LEU A CA 1
ATOM 3028 C C . LEU A 1 375 ? 35.821 -6.926 -21.378 1.00 91.88 375 LEU A C 1
ATOM 3030 O O . LEU A 1 375 ? 35.000 -7.337 -20.567 1.00 91.88 375 LEU A O 1
ATOM 3034 N N . SER A 1 376 ? 36.876 -6.188 -21.020 1.00 90.56 376 SER A N 1
ATOM 3035 C CA . SER A 1 376 ? 37.174 -5.806 -19.633 1.00 90.56 376 SER A CA 1
ATOM 3036 C C . SER A 1 376 ? 36.025 -5.008 -18.999 1.00 90.56 376 SER A C 1
ATOM 3038 O O . SER A 1 376 ? 35.553 -5.333 -17.913 1.00 90.56 376 SER A O 1
ATOM 3040 N N . GLN A 1 377 ? 35.474 -4.021 -19.718 1.00 92.06 377 GLN A N 1
ATOM 3041 C CA . GLN A 1 377 ? 34.301 -3.275 -19.245 1.00 92.06 377 GLN A CA 1
ATOM 3042 C C . GLN A 1 377 ? 33.061 -4.162 -19.086 1.00 92.06 377 GLN A C 1
ATOM 3044 O O . GLN A 1 377 ? 32.239 -3.926 -18.199 1.00 92.06 377 GLN A O 1
ATOM 3049 N N . GLN A 1 378 ? 32.886 -5.161 -19.951 1.00 92.19 378 GLN A N 1
ATOM 3050 C CA . GLN A 1 378 ? 31.776 -6.101 -19.850 1.00 92.19 378 GLN A CA 1
ATOM 3051 C C . GLN A 1 378 ? 31.943 -7.047 -18.653 1.00 92.19 378 GLN A C 1
ATOM 3053 O O . GLN A 1 378 ? 30.964 -7.300 -17.951 1.00 92.19 378 GLN A O 1
ATOM 3058 N N . GLU A 1 379 ? 33.162 -7.511 -18.374 1.00 91.12 379 GLU A N 1
ATOM 3059 C CA . GLU A 1 379 ? 33.485 -8.302 -17.182 1.00 91.12 379 GLU A CA 1
ATOM 3060 C C . GLU A 1 379 ? 33.234 -7.506 -15.894 1.00 91.12 379 GLU A C 1
ATOM 3062 O O . GLU A 1 379 ? 32.590 -8.022 -14.980 1.00 91.12 379 GLU A O 1
ATOM 3067 N N . GLU A 1 380 ? 33.639 -6.232 -15.836 1.00 90.06 380 GLU A N 1
ATOM 3068 C CA . GLU A 1 380 ? 33.354 -5.351 -14.693 1.00 90.06 380 GLU A CA 1
ATOM 3069 C C . GLU A 1 380 ? 31.848 -5.159 -14.471 1.00 90.06 380 GLU A C 1
ATOM 3071 O O . GLU A 1 380 ? 31.374 -5.265 -13.337 1.00 90.06 380 GLU A O 1
ATOM 3076 N N . ARG A 1 381 ? 31.070 -4.934 -15.542 1.00 91.81 381 ARG A N 1
ATOM 3077 C CA . ARG A 1 381 ? 29.602 -4.833 -15.446 1.00 91.81 381 ARG A CA 1
ATOM 3078 C C . ARG A 1 381 ? 28.979 -6.127 -14.947 1.00 91.81 381 ARG A C 1
ATOM 3080 O O . ARG A 1 381 ? 28.126 -6.076 -14.070 1.00 91.81 381 ARG A O 1
ATOM 3087 N N . HIS A 1 382 ? 29.422 -7.270 -15.464 1.00 91.81 382 HIS A N 1
ATOM 3088 C CA . HIS A 1 382 ? 28.903 -8.570 -15.051 1.00 91.81 382 HIS A CA 1
ATOM 3089 C C . HIS A 1 382 ? 29.239 -8.869 -13.581 1.00 91.81 382 HIS A C 1
ATOM 3091 O O . HIS A 1 382 ? 28.428 -9.438 -12.849 1.00 91.81 382 HIS A O 1
ATOM 3097 N N . LEU A 1 383 ? 30.427 -8.473 -13.115 1.00 93.88 383 LEU A N 1
ATOM 3098 C CA . LEU A 1 383 ? 30.820 -8.624 -11.716 1.00 93.88 383 LEU A CA 1
ATOM 3099 C C . LEU A 1 383 ? 30.013 -7.690 -10.801 1.00 93.88 383 LEU A C 1
ATOM 3101 O O . LEU A 1 383 ? 29.558 -8.111 -9.738 1.00 93.88 383 LEU A O 1
ATOM 3105 N N . PHE A 1 384 ? 29.780 -6.449 -11.236 1.00 92.12 384 PHE A N 1
ATOM 3106 C CA . PHE A 1 384 ? 28.929 -5.492 -10.533 1.00 92.12 384 PHE A CA 1
ATOM 3107 C C . PHE A 1 384 ? 27.476 -5.977 -10.442 1.00 92.12 384 PHE A C 1
ATOM 3109 O O . PHE A 1 384 ? 26.904 -5.982 -9.355 1.00 92.12 384 PHE A O 1
ATOM 3116 N N . GLU A 1 385 ? 26.898 -6.448 -11.547 1.00 93.25 385 GLU A N 1
ATOM 3117 C CA . GLU A 1 385 ? 25.538 -6.992 -11.595 1.00 93.25 385 GLU A CA 1
ATOM 3118 C C . GLU A 1 385 ? 25.386 -8.203 -10.670 1.00 93.25 385 GLU A C 1
ATOM 3120 O O . GLU A 1 385 ? 24.444 -8.261 -9.882 1.00 93.25 385 GLU A O 1
ATOM 3125 N N . LYS A 1 386 ? 26.367 -9.115 -10.664 1.00 93.75 386 LYS A N 1
ATOM 3126 C CA . LYS A 1 386 ? 26.395 -10.253 -9.737 1.00 93.75 386 LYS A CA 1
ATOM 3127 C C . LYS A 1 386 ? 26.445 -9.811 -8.270 1.00 93.75 386 LYS A C 1
ATOM 3129 O O . LYS A 1 386 ? 25.762 -10.404 -7.437 1.00 93.75 386 LYS A O 1
ATOM 3134 N N . ASN A 1 387 ? 27.224 -8.778 -7.946 1.00 94.81 387 ASN A N 1
ATOM 3135 C CA . ASN A 1 387 ? 27.299 -8.241 -6.585 1.00 94.81 387 ASN A CA 1
ATOM 3136 C C . ASN A 1 387 ? 25.977 -7.586 -6.159 1.00 94.81 387 ASN A C 1
ATOM 3138 O O . ASN A 1 387 ? 25.513 -7.815 -5.044 1.00 94.81 387 ASN A O 1
ATOM 3142 N N . VAL A 1 388 ? 25.341 -6.818 -7.052 1.00 94.62 388 VAL A N 1
ATOM 3143 C CA . VAL A 1 388 ? 24.019 -6.221 -6.807 1.00 94.62 388 VAL A CA 1
ATOM 3144 C C . VAL A 1 388 ? 22.964 -7.310 -6.620 1.00 94.62 388 VAL A C 1
ATOM 3146 O O . VAL A 1 388 ? 22.179 -7.242 -5.679 1.00 94.62 388 VAL A O 1
ATOM 3149 N N . GLN A 1 389 ? 22.972 -8.346 -7.461 1.00 92.88 389 GLN A N 1
ATOM 3150 C CA . GLN A 1 389 ? 22.060 -9.479 -7.333 1.00 92.88 389 GLN A CA 1
ATOM 3151 C C . GLN A 1 389 ? 22.272 -10.236 -6.014 1.00 92.88 389 GLN A C 1
ATOM 3153 O O . GLN A 1 389 ? 21.295 -10.611 -5.372 1.00 92.88 389 GLN A O 1
ATOM 3158 N N . GLY A 1 390 ? 23.524 -10.414 -5.578 1.00 95.38 390 GLY A N 1
ATOM 3159 C CA . GLY A 1 390 ? 23.850 -11.005 -4.278 1.00 95.38 390 GLY A CA 1
ATOM 3160 C C . GLY A 1 390 ? 23.287 -10.195 -3.107 1.00 95.38 390 GLY A C 1
ATOM 3161 O O . GLY A 1 390 ? 22.584 -10.751 -2.269 1.00 95.38 390 GLY A O 1
ATOM 3162 N N . ALA A 1 391 ? 23.502 -8.876 -3.097 1.00 93.50 391 ALA A N 1
ATOM 3163 C CA . ALA A 1 391 ? 22.957 -7.993 -2.062 1.00 93.50 391 ALA A CA 1
ATOM 3164 C C . ALA A 1 391 ? 21.417 -7.982 -2.051 1.00 93.50 391 ALA A C 1
ATOM 3166 O O . ALA A 1 391 ? 20.790 -8.018 -0.992 1.00 93.50 391 ALA A O 1
ATOM 3167 N N . LEU A 1 392 ? 20.787 -7.976 -3.230 1.00 93.12 392 LEU A N 1
ATOM 3168 C CA . LEU A 1 392 ? 19.332 -8.084 -3.342 1.00 93.12 392 LEU A CA 1
ATOM 3169 C C . LEU A 1 392 ? 18.822 -9.427 -2.801 1.00 93.12 392 LEU A C 1
ATOM 3171 O O . LEU A 1 392 ? 17.824 -9.439 -2.086 1.00 93.12 392 LEU A O 1
ATOM 3175 N N . GLN A 1 393 ? 19.515 -10.536 -3.068 1.00 95.12 393 GLN A N 1
ATOM 3176 C CA . GLN A 1 393 ? 19.137 -11.844 -2.532 1.00 95.12 393 GLN A CA 1
ATOM 3177 C C . GLN A 1 393 ? 19.262 -11.890 -1.004 1.00 95.12 393 GLN A C 1
ATOM 3179 O O . GLN A 1 393 ? 18.352 -12.372 -0.336 1.00 95.12 393 GLN A O 1
ATOM 3184 N N . GLU A 1 394 ? 20.339 -11.338 -0.440 1.00 95.56 394 GLU A N 1
ATOM 3185 C CA . GLU A 1 394 ? 20.518 -11.255 1.014 1.00 95.56 394 GLU A CA 1
ATOM 3186 C C . GLU A 1 394 ? 19.401 -10.438 1.681 1.00 95.56 394 GLU A C 1
ATOM 3188 O O . GLU A 1 394 ? 18.836 -10.869 2.689 1.00 95.56 394 GLU A O 1
ATOM 3193 N N . THR A 1 395 ? 19.027 -9.289 1.102 1.00 94.31 395 THR A N 1
ATOM 3194 C CA . THR A 1 395 ? 17.915 -8.477 1.635 1.00 94.31 395 THR A CA 1
ATOM 3195 C C . THR A 1 395 ? 16.562 -9.179 1.513 1.00 94.31 395 THR A C 1
ATOM 3197 O O . THR A 1 395 ? 15.736 -9.064 2.418 1.00 94.31 395 THR A O 1
ATOM 3200 N N . LEU A 1 396 ? 16.334 -9.941 0.439 1.00 95.56 396 LEU A N 1
ATOM 3201 C CA . LEU A 1 396 ? 15.116 -10.728 0.255 1.00 95.56 396 LEU A CA 1
ATOM 3202 C C . LEU A 1 396 ? 15.021 -11.845 1.299 1.00 95.56 396 LEU A C 1
ATOM 3204 O O . LEU A 1 396 ? 13.980 -11.990 1.942 1.00 95.56 396 LEU A O 1
ATOM 3208 N N . ASP A 1 397 ? 16.110 -12.582 1.516 1.00 96.50 397 ASP A N 1
ATOM 3209 C CA . ASP A 1 397 ? 16.177 -13.642 2.521 1.00 96.50 397 ASP A CA 1
ATOM 3210 C C . ASP A 1 397 ? 15.920 -13.087 3.933 1.00 96.50 397 ASP A C 1
ATOM 3212 O O . ASP A 1 397 ? 15.197 -13.698 4.724 1.00 96.50 397 ASP A O 1
ATOM 3216 N N . GLU A 1 398 ? 16.463 -11.909 4.253 1.00 96.81 398 GLU A N 1
ATOM 3217 C CA . GLU A 1 398 ? 16.260 -11.262 5.553 1.00 96.81 398 GLU A CA 1
ATOM 3218 C C . GLU A 1 398 ? 14.821 -10.771 5.757 1.00 96.81 398 GLU A C 1
ATOM 3220 O O . GLU A 1 398 ? 14.221 -10.985 6.818 1.00 96.81 398 GLU A O 1
ATOM 3225 N N . LEU A 1 399 ? 14.212 -10.185 4.722 1.00 95.19 399 LEU A N 1
ATOM 3226 C CA . LEU A 1 399 ? 12.794 -9.822 4.742 1.00 95.19 399 LEU A CA 1
ATOM 3227 C C . LEU A 1 399 ? 11.904 -11.057 4.910 1.00 95.19 399 LEU A C 1
ATOM 3229 O O . LEU A 1 399 ? 10.938 -11.022 5.674 1.00 95.19 399 LEU A O 1
ATOM 3233 N N . GLN A 1 400 ? 12.241 -12.166 4.249 1.00 96.69 400 GLN A N 1
ATOM 3234 C CA . GLN A 1 400 ? 11.503 -13.419 4.373 1.00 96.69 400 GLN A CA 1
ATOM 3235 C C . GLN A 1 400 ? 11.597 -14.000 5.793 1.00 96.69 400 GLN A C 1
ATOM 3237 O O . GLN A 1 400 ? 10.575 -14.435 6.331 1.00 96.69 400 GLN A O 1
ATOM 3242 N N . ARG A 1 401 ? 12.774 -13.957 6.437 1.00 96.44 401 ARG A N 1
ATOM 3243 C CA . ARG A 1 401 ? 12.930 -14.343 7.855 1.00 96.44 401 ARG A CA 1
ATOM 3244 C C . ARG A 1 401 ? 12.111 -13.446 8.777 1.00 96.44 401 ARG A C 1
ATOM 3246 O O . ARG A 1 401 ? 11.379 -13.950 9.627 1.00 96.44 401 ARG A O 1
ATOM 3253 N N . THR A 1 402 ? 12.186 -12.132 8.578 1.00 96.31 402 THR A N 1
ATOM 3254 C CA . THR A 1 402 ? 11.454 -11.151 9.392 1.00 96.31 402 THR A CA 1
ATOM 3255 C C . THR A 1 402 ? 9.944 -11.357 9.281 1.00 96.31 402 THR A C 1
ATOM 3257 O O . THR A 1 402 ? 9.236 -11.371 10.286 1.00 96.31 402 THR A O 1
ATOM 3260 N N . LEU A 1 403 ? 9.440 -11.605 8.069 1.00 95.94 403 LEU A N 1
ATOM 3261 C CA . LEU A 1 403 ? 8.029 -11.900 7.834 1.00 95.94 403 LEU A CA 1
ATOM 3262 C C . LEU A 1 403 ? 7.587 -13.200 8.523 1.00 95.94 403 LEU A C 1
ATOM 3264 O O . LEU A 1 403 ? 6.498 -13.247 9.099 1.00 95.94 403 LEU A O 1
ATOM 3268 N N . GLN A 1 404 ? 8.413 -14.250 8.479 1.00 95.62 404 GLN A N 1
ATOM 3269 C CA . GLN A 1 404 ? 8.130 -15.511 9.172 1.00 95.62 404 GLN A CA 1
ATOM 3270 C C . GLN A 1 404 ? 8.057 -15.316 10.690 1.00 95.62 404 GLN A C 1
ATOM 3272 O O . GLN A 1 404 ? 7.107 -15.795 11.309 1.00 95.62 404 GLN A O 1
ATOM 3277 N N . LEU A 1 405 ? 8.999 -14.569 11.275 1.00 96.12 405 LEU A N 1
ATOM 3278 C CA . LEU A 1 405 ? 8.999 -14.248 12.704 1.00 96.12 405 LEU A CA 1
ATOM 3279 C C . LEU A 1 405 ? 7.763 -13.434 13.102 1.00 96.12 405 LEU A C 1
ATOM 3281 O O . LEU A 1 405 ? 7.029 -13.851 13.993 1.00 96.12 405 LEU A O 1
ATOM 3285 N N . ALA A 1 406 ? 7.459 -12.350 12.383 1.00 93.69 406 ALA A N 1
ATOM 3286 C CA . ALA A 1 406 ? 6.281 -11.523 12.653 1.00 93.69 406 ALA A CA 1
ATOM 3287 C C . ALA A 1 406 ? 4.967 -12.315 12.515 1.00 93.69 406 ALA A C 1
ATOM 3289 O O . ALA A 1 406 ? 4.018 -12.123 13.277 1.00 93.69 406 ALA A O 1
ATOM 3290 N N . THR A 1 407 ? 4.904 -13.242 11.554 1.00 95.06 407 THR A N 1
ATOM 3291 C CA . THR A 1 407 ? 3.751 -14.138 11.395 1.00 95.06 407 THR A CA 1
ATOM 3292 C C . THR A 1 407 ? 3.626 -15.082 12.587 1.00 95.06 407 THR A C 1
ATOM 3294 O O . THR A 1 407 ? 2.525 -15.251 13.110 1.00 95.06 407 THR A O 1
ATOM 3297 N N . GLN A 1 408 ? 4.736 -15.665 13.046 1.00 96.38 408 GLN A N 1
ATOM 3298 C CA . GLN A 1 408 ? 4.745 -16.554 14.204 1.00 96.38 408 GLN A CA 1
ATOM 3299 C C . GLN A 1 408 ? 4.339 -15.822 15.489 1.00 96.38 408 GLN A C 1
ATOM 3301 O O . GLN A 1 408 ? 3.502 -16.325 16.236 1.00 96.38 408 GLN A O 1
ATOM 3306 N N . GLU A 1 409 ? 4.869 -14.621 15.722 1.00 96.12 409 GLU A N 1
ATOM 3307 C CA . GLU A 1 409 ? 4.491 -13.774 16.858 1.00 96.12 409 GLU A CA 1
ATOM 3308 C C . GLU A 1 409 ? 3.000 -13.428 16.826 1.00 96.12 409 GLU A C 1
ATOM 3310 O O . GLU A 1 409 ? 2.308 -13.566 17.834 1.00 96.12 409 GLU A O 1
ATOM 3315 N N . LYS A 1 410 ? 2.462 -13.068 15.653 1.00 95.25 410 LYS A N 1
ATOM 3316 C CA . LYS A 1 410 ? 1.029 -12.790 15.492 1.00 95.25 410 LYS A CA 1
ATOM 3317 C C . LYS A 1 410 ? 0.163 -14.024 15.751 1.00 95.25 410 LYS A C 1
ATOM 3319 O O . LYS A 1 410 ? -0.896 -13.900 16.362 1.00 95.25 410 LYS A O 1
ATOM 3324 N N . VAL A 1 411 ? 0.585 -15.205 15.297 1.00 97.50 411 VAL A N 1
ATOM 3325 C CA . VAL A 1 411 ? -0.116 -16.468 15.583 1.00 97.50 411 VAL A CA 1
ATOM 3326 C C . VAL A 1 411 ? -0.103 -16.761 17.082 1.00 97.50 411 VAL A C 1
ATOM 3328 O O . VAL A 1 411 ? -1.154 -17.080 17.632 1.00 97.50 411 VAL A O 1
ATOM 3331 N N . ASN A 1 412 ? 1.037 -16.590 17.754 1.00 96.19 412 ASN A N 1
ATOM 3332 C CA . ASN A 1 412 ? 1.147 -16.786 19.200 1.00 96.19 412 ASN A CA 1
ATOM 3333 C C . ASN A 1 412 ? 0.234 -15.817 19.970 1.00 96.19 412 ASN A C 1
ATOM 3335 O O . ASN A 1 412 ? -0.550 -16.260 20.804 1.00 96.19 412 ASN A O 1
ATOM 3339 N N . ALA A 1 413 ? 0.236 -14.528 19.619 1.00 94.81 413 ALA A N 1
ATOM 3340 C CA . ALA A 1 413 ? -0.644 -13.534 20.237 1.00 94.81 413 ALA A CA 1
ATOM 3341 C C . ALA A 1 413 ? -2.138 -13.856 20.036 1.00 94.81 413 ALA A C 1
ATOM 3343 O O . ALA A 1 413 ? -2.957 -13.657 20.932 1.00 94.81 413 ALA A O 1
ATOM 3344 N N . LEU A 1 414 ? -2.516 -14.385 18.865 1.00 95.69 414 LEU A N 1
ATOM 3345 C CA . LEU A 1 414 ? -3.888 -14.833 18.607 1.00 95.69 414 LEU A CA 1
ATOM 3346 C C . LEU A 1 414 ? -4.268 -16.071 19.432 1.00 95.69 414 LEU A C 1
ATOM 3348 O O . LEU A 1 414 ? -5.425 -16.182 19.842 1.00 95.69 414 LEU A O 1
ATOM 3352 N N . LEU A 1 415 ? -3.325 -16.986 19.679 1.00 96.31 415 LEU A N 1
ATOM 3353 C CA . LEU A 1 415 ? -3.540 -18.143 20.551 1.00 96.31 415 LEU A CA 1
ATOM 3354 C C . LEU A 1 415 ? -3.722 -17.714 22.011 1.00 96.31 415 LEU A C 1
ATOM 3356 O O . LEU A 1 415 ? -4.700 -18.123 22.633 1.00 96.31 415 LEU A O 1
ATOM 3360 N N . GLU A 1 416 ? -2.865 -16.829 22.522 1.00 96.19 416 GLU A N 1
ATOM 3361 C CA . GLU A 1 416 ? -2.994 -16.266 23.875 1.00 96.19 416 GLU A CA 1
ATOM 3362 C C . GLU A 1 416 ? -4.330 -15.528 24.049 1.00 96.19 416 GLU A C 1
ATOM 3364 O O . GLU A 1 416 ? -5.058 -15.746 25.019 1.00 96.19 416 GLU A O 1
ATOM 3369 N N . LEU A 1 417 ? -4.728 -14.713 23.065 1.00 94.31 417 LEU A N 1
ATOM 3370 C CA . LEU A 1 417 ? -6.024 -14.031 23.080 1.00 94.31 417 LEU A CA 1
ATOM 3371 C C . LEU A 1 417 ? -7.199 -15.022 23.110 1.00 94.31 417 LEU A C 1
ATOM 3373 O O . LEU A 1 417 ? -8.206 -14.780 23.784 1.00 94.31 417 LEU A O 1
ATOM 3377 N N . ALA A 1 418 ? -7.097 -16.133 22.376 1.00 93.81 418 ALA A N 1
ATOM 3378 C CA . ALA A 1 418 ? -8.116 -17.175 22.380 1.00 93.81 418 ALA A CA 1
ATOM 3379 C C . ALA A 1 418 ? -8.218 -17.873 23.748 1.00 93.81 418 ALA A C 1
ATOM 3381 O O . ALA A 1 418 ? -9.333 -18.144 24.206 1.00 93.81 418 ALA A O 1
ATOM 3382 N N . GLU A 1 419 ? -7.090 -18.116 24.420 1.00 95.94 419 GLU A N 1
ATOM 3383 C CA . GLU A 1 419 ? -7.059 -18.665 25.780 1.00 95.94 419 GLU A CA 1
ATOM 3384 C C . GLU A 1 419 ? -7.704 -17.715 26.791 1.00 95.94 419 GLU A C 1
ATOM 3386 O O . GLU A 1 419 ? -8.635 -18.119 27.492 1.00 95.94 419 GLU A O 1
ATOM 3391 N N . VAL A 1 420 ? -7.314 -16.436 26.790 1.00 95.44 420 VAL A N 1
ATOM 3392 C CA . VAL A 1 420 ? -7.899 -15.410 27.671 1.00 95.44 420 VAL A CA 1
ATOM 3393 C C . VAL A 1 420 ? -9.409 -15.298 27.457 1.00 95.44 420 VAL A C 1
ATOM 3395 O O . VAL A 1 420 ? -10.187 -15.243 28.412 1.00 95.44 420 VAL A O 1
ATOM 3398 N N . LYS A 1 421 ? -9.868 -15.325 26.200 1.00 94.25 421 LYS A N 1
ATOM 3399 C CA . LYS A 1 421 ? -11.302 -15.285 25.883 1.00 94.25 421 LYS A CA 1
ATOM 3400 C C . LYS A 1 421 ? -12.054 -16.496 26.446 1.00 94.25 421 LYS A C 1
ATOM 3402 O O . LYS A 1 421 ? -13.180 -16.343 26.926 1.00 94.25 421 LYS A O 1
ATOM 3407 N N . ARG A 1 422 ? -11.442 -17.684 26.415 1.00 94.25 422 ARG A N 1
ATOM 3408 C CA . ARG A 1 422 ? -12.009 -18.913 26.992 1.00 94.25 422 ARG A CA 1
ATOM 3409 C C . ARG A 1 422 ? -12.109 -18.818 28.516 1.00 94.25 422 ARG A C 1
ATOM 3411 O O . ARG A 1 422 ? -13.131 -19.199 29.082 1.00 94.25 422 ARG A O 1
ATOM 3418 N N . GLU A 1 423 ? -11.082 -18.292 29.178 1.00 94.75 423 GLU A N 1
ATOM 3419 C CA . GLU A 1 423 ? -11.088 -18.076 30.631 1.00 94.75 423 GLU A CA 1
ATOM 3420 C C . GLU A 1 423 ? -12.146 -17.056 31.060 1.00 94.75 423 GLU A C 1
ATOM 3422 O O . GLU A 1 423 ? -12.892 -17.300 32.011 1.00 94.75 423 GLU A O 1
ATOM 3427 N N . TYR A 1 424 ? -12.286 -15.960 30.311 1.00 92.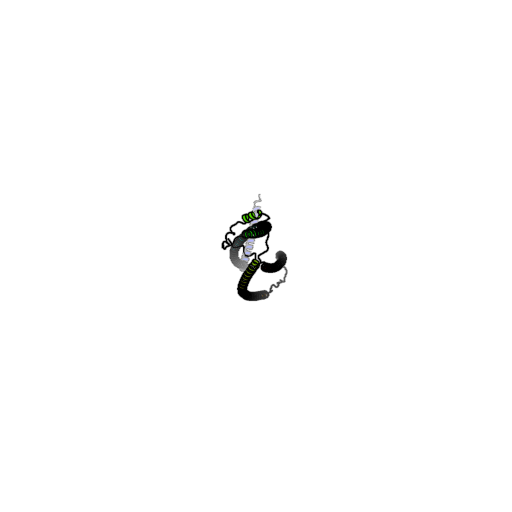81 424 TYR A N 1
ATOM 3428 C CA . TYR A 1 424 ? -13.326 -14.962 30.547 1.00 92.81 424 TYR A CA 1
ATOM 3429 C C . TYR A 1 424 ? -14.739 -15.552 30.417 1.00 92.81 424 TYR A C 1
ATOM 3431 O O . TYR A 1 424 ? -15.600 -15.294 31.259 1.00 92.81 424 TYR A O 1
ATOM 3439 N N . GLN A 1 425 ? -14.978 -16.402 29.412 1.00 92.00 425 GLN A N 1
ATOM 3440 C CA . GLN A 1 425 ? -16.249 -17.121 29.271 1.00 92.00 425 GLN A CA 1
ATOM 3441 C C . GLN A 1 425 ? -16.543 -18.034 30.468 1.00 92.00 425 GLN A C 1
ATOM 3443 O O . GLN A 1 425 ? -17.658 -18.012 30.987 1.00 92.00 425 GLN A O 1
ATOM 3448 N N . LEU A 1 426 ? -15.546 -18.775 30.958 1.00 92.81 426 LEU A N 1
ATOM 3449 C CA . LEU A 1 426 ? -15.704 -19.623 32.145 1.00 92.81 426 LEU A CA 1
ATOM 3450 C C . LEU A 1 426 ? -16.003 -18.808 33.413 1.00 92.81 426 LEU A C 1
ATOM 3452 O O . LEU A 1 426 ? -16.779 -19.247 34.264 1.00 92.81 426 LEU A O 1
ATOM 3456 N N . LEU A 1 427 ? -15.406 -17.621 33.553 1.00 91.31 427 LEU A N 1
ATOM 3457 C CA . LEU A 1 427 ? -15.702 -16.703 34.655 1.00 91.31 427 LEU A CA 1
ATOM 3458 C C . LEU A 1 427 ? -17.126 -16.147 34.568 1.00 91.31 427 LEU A C 1
ATOM 3460 O O . LEU A 1 427 ? -17.816 -16.111 35.586 1.00 91.31 427 LEU A O 1
ATOM 3464 N N . LEU A 1 428 ? -17.592 -15.773 33.374 1.00 88.19 428 LEU A N 1
ATOM 3465 C CA . LEU A 1 428 ? -18.979 -15.356 33.139 1.00 88.19 428 LEU A CA 1
ATOM 3466 C C . LEU A 1 428 ? -19.974 -16.461 33.504 1.00 88.19 428 LEU A C 1
ATOM 3468 O O . LEU A 1 428 ? -20.951 -16.198 34.204 1.00 88.19 428 LEU A O 1
ATOM 3472 N N . GLU A 1 429 ? -19.709 -17.701 33.089 1.00 88.31 429 GLU A N 1
ATOM 3473 C CA . GLU A 1 429 ? -20.543 -18.853 33.441 1.00 88.31 429 GLU A CA 1
ATOM 3474 C C . GLU A 1 429 ? -20.573 -19.079 34.958 1.00 88.31 429 GLU A C 1
ATOM 3476 O O . GLU A 1 429 ? -21.657 -19.179 35.538 1.00 88.31 429 GLU A O 1
ATOM 3481 N N . LYS A 1 430 ? -19.417 -19.058 35.637 1.00 88.88 430 LYS A N 1
ATOM 3482 C CA . LYS A 1 430 ? -19.348 -19.175 37.105 1.00 88.88 430 LYS A CA 1
ATOM 3483 C C . LYS A 1 430 ? -20.087 -18.051 37.827 1.00 88.88 430 LYS A C 1
ATOM 3485 O O . LYS A 1 430 ? -20.815 -18.329 38.778 1.00 88.88 430 LYS A O 1
ATOM 3490 N N . ASN A 1 431 ? -19.922 -16.807 37.384 1.00 83.75 431 ASN A N 1
ATOM 3491 C CA . ASN A 1 431 ? -20.563 -15.655 38.010 1.00 83.75 431 ASN A CA 1
ATOM 3492 C C . ASN A 1 431 ? -22.084 -15.694 37.788 1.00 83.75 431 ASN A C 1
ATOM 3494 O O . ASN A 1 431 ? -22.859 -15.499 38.718 1.00 83.75 431 ASN A O 1
ATOM 3498 N N . SER A 1 432 ? -22.534 -16.072 36.587 1.00 79.94 432 SER A N 1
ATOM 3499 C CA . SER A 1 432 ? -23.961 -16.277 36.306 1.00 79.94 432 SER A CA 1
ATOM 3500 C C . SER A 1 432 ? -24.574 -17.398 37.156 1.00 79.94 432 SER A C 1
ATOM 3502 O O . SER A 1 432 ? -25.677 -17.236 37.682 1.00 79.94 432 SER A O 1
ATOM 3504 N N . ALA A 1 433 ? -23.842 -18.496 37.377 1.00 76.69 433 ALA A N 1
ATOM 3505 C CA . ALA A 1 433 ? -24.260 -19.578 38.262 1.00 76.69 433 ALA A CA 1
ATOM 3506 C C . ALA A 1 433 ? -24.320 -19.128 39.733 1.00 76.69 433 ALA A C 1
ATOM 3508 O O . ALA A 1 433 ? -25.293 -19.435 40.419 1.00 76.69 433 ALA A O 1
ATOM 3509 N N . GLN A 1 434 ? -23.335 -18.351 40.203 1.00 74.75 434 GLN A N 1
ATOM 3510 C CA . GLN A 1 434 ? -23.319 -17.787 41.558 1.00 74.75 434 GLN A CA 1
ATOM 3511 C C . GLN A 1 434 ? -24.473 -16.811 41.799 1.00 74.75 434 GLN A C 1
ATOM 3513 O O . GLN A 1 434 ? -25.139 -16.879 42.835 1.00 74.75 434 GLN A O 1
ATOM 3518 N N . ILE A 1 435 ? -24.756 -15.944 40.828 1.00 74.19 435 ILE A N 1
ATOM 3519 C CA . ILE A 1 435 ? -25.885 -15.017 40.872 1.00 74.19 435 ILE A CA 1
ATOM 3520 C C . ILE A 1 435 ? -27.207 -15.795 40.946 1.00 74.19 435 ILE A C 1
ATOM 3522 O O . ILE A 1 435 ? -28.036 -15.506 41.807 1.00 74.19 435 ILE A O 1
ATOM 3526 N N . LEU A 1 436 ? -27.386 -16.836 40.127 1.00 69.44 436 LEU A N 1
ATOM 3527 C CA . LEU A 1 436 ? -28.576 -17.695 40.177 1.00 69.44 436 LEU A CA 1
ATOM 3528 C C . LEU A 1 436 ? -28.730 -18.413 41.528 1.00 69.44 436 LEU A C 1
ATOM 3530 O O . LEU A 1 436 ? -29.844 -18.491 42.044 1.00 69.44 436 LEU A O 1
ATOM 3534 N N . THR A 1 437 ? -27.639 -18.880 42.143 1.00 67.94 437 THR A N 1
ATOM 3535 C CA . THR A 1 437 ? -27.690 -19.465 43.496 1.00 67.94 437 THR A CA 1
ATOM 3536 C C . THR A 1 437 ? -27.972 -18.435 44.592 1.00 67.94 437 THR A C 1
ATOM 3538 O O . THR A 1 437 ? -28.667 -18.755 45.551 1.00 67.94 437 THR A O 1
ATOM 3541 N N . SER A 1 438 ? -27.498 -17.194 44.443 1.00 62.53 438 SER A N 1
ATOM 3542 C CA . SER A 1 438 ? -27.773 -16.093 45.376 1.00 62.53 438 SER A CA 1
ATOM 3543 C C . SER A 1 438 ? -29.249 -15.682 45.337 1.00 62.53 438 SER A C 1
ATOM 3545 O O . SER A 1 438 ? -29.905 -15.609 46.376 1.00 62.53 438 SER A O 1
ATOM 3547 N N . TYR A 1 439 ? -29.821 -15.539 44.136 1.00 59.69 439 TYR A N 1
ATOM 3548 C CA . TYR A 1 439 ? -31.247 -15.247 43.966 1.00 59.69 439 TYR A CA 1
ATOM 3549 C C . TYR A 1 439 ? -32.159 -16.397 44.422 1.00 59.69 439 TYR A C 1
ATOM 3551 O O . TYR A 1 439 ? -33.266 -16.140 44.888 1.00 59.69 439 TYR A O 1
ATOM 3559 N N . ALA A 1 440 ? -31.704 -17.653 44.349 1.00 58.91 440 ALA A N 1
ATOM 3560 C CA . ALA A 1 440 ? -32.448 -18.801 44.875 1.00 58.91 440 ALA A CA 1
ATOM 3561 C C . ALA A 1 440 ? -32.444 -18.890 46.416 1.00 58.91 440 ALA A C 1
ATOM 3563 O O . ALA A 1 440 ? -33.304 -19.564 46.981 1.00 58.91 440 ALA A O 1
ATOM 3564 N N . CYS A 1 441 ? -31.505 -18.217 47.094 1.00 52.56 441 CYS A N 1
ATOM 3565 C CA . CYS A 1 441 ? -31.333 -18.271 48.550 1.00 52.56 441 CYS A CA 1
ATOM 3566 C C . CYS A 1 441 ? -31.836 -17.008 49.283 1.00 52.56 441 CYS A C 1
ATOM 3568 O O . CYS A 1 441 ? -31.773 -16.949 50.511 1.00 52.56 441 CYS A O 1
ATOM 3570 N N . MET A 1 442 ? -32.345 -15.991 48.570 1.00 43.53 442 MET A N 1
ATOM 3571 C CA . MET A 1 442 ? -32.874 -14.777 49.203 1.00 43.53 442 MET A CA 1
ATOM 3572 C C . MET A 1 442 ? -34.289 -14.982 49.789 1.00 43.53 442 MET A C 1
ATOM 3574 O O . MET A 1 442 ? -35.200 -15.404 49.070 1.00 43.53 442 MET A O 1
ATOM 3578 N N . PRO A 1 443 ? -34.524 -14.637 51.072 1.00 50.53 443 PRO A N 1
ATOM 3579 C CA . PRO A 1 443 ? -35.858 -14.627 51.673 1.00 50.53 443 PRO A CA 1
ATOM 3580 C C . PRO A 1 443 ? -36.796 -13.635 50.963 1.00 50.53 443 PRO A C 1
ATOM 3582 O O . PRO A 1 443 ? -36.436 -12.482 50.736 1.00 50.53 443 PRO A O 1
ATOM 3585 N N . LYS A 1 444 ? -38.033 -14.060 50.667 1.00 53.19 444 LYS A N 1
ATOM 3586 C CA . LYS A 1 444 ? -39.064 -13.333 49.886 1.00 53.19 444 LYS A CA 1
ATOM 3587 C C . LYS A 1 444 ? -39.511 -11.956 50.423 1.00 53.19 444 LYS A C 1
ATOM 3589 O O . LYS A 1 444 ? -40.372 -11.335 49.811 1.00 53.19 444 LYS A O 1
ATOM 3594 N N . HIS A 1 445 ? -38.964 -11.455 51.528 1.00 52.44 445 HIS A N 1
ATOM 3595 C CA . HIS A 1 445 ? -39.492 -10.265 52.206 1.00 52.44 445 HIS A CA 1
ATOM 3596 C C . HIS A 1 445 ? -39.005 -8.910 51.650 1.00 52.44 445 HIS A C 1
ATOM 3598 O O . HIS A 1 445 ? -39.456 -7.877 52.131 1.00 52.44 445 HIS A O 1
ATOM 3604 N N . LEU A 1 446 ? -38.122 -8.892 50.640 1.00 49.44 446 LEU A N 1
ATOM 3605 C CA . LEU A 1 446 ? -37.472 -7.669 50.126 1.00 49.44 446 LEU A CA 1
ATOM 3606 C C . LEU A 1 446 ? -37.941 -7.200 48.733 1.00 49.44 446 LEU A C 1
ATOM 3608 O O . LEU A 1 446 ? -37.377 -6.256 48.193 1.00 49.44 446 LEU A O 1
ATOM 3612 N N . PHE A 1 447 ? -38.962 -7.822 48.133 1.00 48.31 447 PHE A N 1
ATOM 3613 C CA . PHE A 1 447 ? -39.373 -7.524 46.747 1.00 48.31 447 PHE A CA 1
ATOM 3614 C C . PHE A 1 447 ? -40.610 -6.617 46.591 1.00 48.31 447 PHE A C 1
ATOM 3616 O O . PHE A 1 447 ? -41.078 -6.444 45.469 1.00 48.31 447 PHE A O 1
ATOM 3623 N N . LEU A 1 448 ? -41.157 -6.038 47.670 1.00 47.88 448 LEU A N 1
ATOM 3624 C CA . LEU A 1 448 ? -42.432 -5.291 47.617 1.00 47.88 448 LEU A CA 1
ATOM 3625 C C . LEU A 1 448 ? -42.355 -3.775 47.863 1.00 47.88 448 LEU A C 1
ATOM 3627 O O . LEU A 1 448 ? -43.389 -3.117 47.840 1.00 47.88 448 LEU A O 1
ATOM 3631 N N . GLU A 1 449 ? -41.171 -3.183 47.988 1.00 43.94 449 GLU A N 1
ATOM 3632 C CA . GLU A 1 449 ? -41.015 -1.721 48.018 1.00 43.94 449 GLU A CA 1
ATOM 3633 C C . GLU A 1 449 ? -40.167 -1.277 46.832 1.00 43.94 449 GLU A C 1
ATOM 3635 O O . GLU A 1 449 ? -38.950 -1.249 46.937 1.00 43.94 449 GLU A O 1
ATOM 3640 N N . ASN A 1 450 ? -40.797 -1.026 45.680 1.00 41.91 450 ASN A N 1
ATOM 3641 C CA . ASN A 1 450 ? -40.328 -0.105 44.628 1.00 41.91 450 ASN A CA 1
ATOM 3642 C C . ASN A 1 450 ? -41.268 -0.186 43.415 1.00 41.91 450 ASN A C 1
ATOM 3644 O O . ASN A 1 450 ? -40.870 -0.629 42.348 1.00 41.91 450 ASN A O 1
ATOM 3648 N N . HIS A 1 451 ? -42.534 0.202 43.589 1.00 42.03 451 HIS A N 1
ATOM 3649 C CA . HIS A 1 451 ? -43.427 0.609 42.494 1.00 42.03 451 HIS A CA 1
ATOM 3650 C C . HIS A 1 451 ? -44.555 1.488 43.060 1.00 42.03 451 HIS A C 1
ATOM 3652 O O . HIS A 1 451 ? -45.721 1.099 43.099 1.00 42.03 451 HIS A O 1
ATOM 3658 N N . ARG A 1 452 ? -44.184 2.676 43.540 1.00 41.03 452 ARG A N 1
ATOM 3659 C CA . ARG A 1 452 ? -45.043 3.865 43.579 1.00 41.03 452 ARG A CA 1
ATOM 3660 C C . ARG A 1 452 ? -44.144 5.064 43.327 1.00 41.03 452 ARG A C 1
ATOM 3662 O O . ARG A 1 452 ? -43.460 5.492 44.244 1.00 41.03 452 ARG A O 1
ATOM 3669 N N . ASP A 1 453 ? -44.077 5.456 42.063 1.00 40.56 453 ASP A N 1
ATOM 3670 C CA . ASP A 1 453 ? -44.099 6.837 41.571 1.00 40.56 453 ASP A CA 1
ATOM 3671 C C . ASP A 1 453 ? -44.325 6.803 40.054 1.00 40.56 453 ASP A C 1
ATOM 3673 O O . ASP A 1 453 ? -43.701 5.941 39.384 1.00 40.56 453 ASP A O 1
#

Foldseek 3Di:
DPPVVVVVVVVVVVVVVVVVVVVVVVVVVVVVCVVCVDPVVVVVVVVVVVVVVVVVVVVVVVVVVVVVVVVVVVVVVVVVVVVVVVVVVVVVVVVVVVVVVVVVVVVVVVVVVVVVVVVVVVVVVVVVVVVVVVVVVVVVVVVVVVVVVVVVVVVVVVVVVVVVVVVVVVVVVVVVVVVVVVLVVLVVVLVVLVVLVPPDDDDDDPPPDPPPPQDSVNSNVVVVPDDPVSPDDDPDDPPVVVVVVVVVVVVVVVVVVVVVVVVVVVVVVVVVVVVVVVVVVVVVVVVVVVVVVVVVVVVVVVVVVVVVVVVVVVVVVVVVVVVVVVVVVVVVPPDPPPDDDDDDDDDDDDPVCPVVVVVVVVVVVVVVVVVVVVVVVVVVVVVVVVVVVVVVVVVVVVVVVVVVVVVVVVVVVVVVVVVVVVVVVVVVVVVVVVVVVVVVPDDPPPDPPDPDD

Sequence (453 aa):
MDESSSDKESLCARIQQLEREKDELQKDIEQLCMQQAGPSYIAFANQMYCRRTAGLEQEVENLKKKLTDCIKENSNIKEELSEAQRIKTYIDQLHKLEVAKNTEVAKQLEYLRGVVTSAFNDRDHAILEAEKAKENEDMMSQKMNDAEKRLQELTVGSAETQEKLSSMKMKLAKQDQELDIYREIINKFYKIRQQAFIGNGDEESECDDQCDDVSWDEKRECLYYDSSESWSFNVHKEASLANYVAALQEELENVRSDLQNKMQMGWEIEKHLKSRVTVLEKKRILSGRLIVEGISSMRDYHSQQKTYIMKLLDDEKTYLKSVVSSIQEKIEEFPKDIRSVEVTDSAVPNVSRMVDSSEALSQALQEKVSTLLLLSQQEERHLFEKNVQGALQETLDELQRTLQLATQEKVNALLELAEVKREYQLLLEKNSAQILTSYACMPKHLFLENHRD

Radius of gyration: 74.69 Å; chains: 1; bounding box: 183×80×202 Å

Organism: Spinacia oleracea (NCBI:txid3562)

Secondary structure (DSSP, 8-state):
--HHHHHHHHHHHHHHHHHHHHHHHHHHHHHHHHHHSSHHHHHHHHHHHHHHHHHHHHHHHHHHHHHHHHHHHHHHHHHHHHHHHHHHHHHHHHHHHHHHHHHHHHHHHHHHHHHHHHHHHHHHHHHHHHHHHHHHHHHHHHHHHHHHHHHHHHHHHHHHHHHHHHHHHHHHHHHHHHHHHHHHHHHHHHHHHHHHHS-S--S-----SSSTTS-HHHHHHHHHT--GGGG------THHHHHHHHHHHHHHHHHHHHHHHHHHHHHHHHHHHHHHHHHHHHHHHHHHHHHHHHHHHHHHHHHHHHHHHHHHHHHHHHHHHHHHHHHHHHHHTS----------------TTHHHHHHHHHHHHHHHHHHHHHHHHHHHHHHHHHHHHHHHHHHHHHHHHHHHHHHHHHHHHHHHHHHHHHHHHHHHHHHHHHHHHHHHHHS-GGGSSS----